Protein AF-A0A9Y3SB44-F1 (afdb_monomer_lite)

pLDDT: mean 78.71, std 12.96, range [27.75, 94.06]

Foldseek 3Di:
DDDDDDDDDDDDDDAAEDEAAAFAFKDKQWFADPDQADPQKWKFKAWPVRFTQWIDGPLDTDLVSHDPVNRPQWDDDSCCNVRRTPMIMGGRDDQVQQTKMKMFIADPVRHTPDIGIYGYHHDYQDDDDDQPDFKDKRWDAHPDQADLAKWKFKAFPVRFTQWIDGNLDTDLVSHDPVNRPQKDADSCCNVRRTRMIMGGNDDPVNNGDMDMDIDDDPLNVDPPVPRPPQPDPVSVVVCCCVVVNPVVVCQLVVLVVVLVVLLVCLLVVQLVVQLVVLVVVVPDDPDLVSLLVSLLRSLLSSLVRNQLSVQLSVCRVPWDQDPNHTPDDDSVRVSVVCCVPVNPCVSCVCSVVSSVVRSVVSSVVRSVVVVVVVCCCVPPVVD

Secondary structure (DSSP, 8-state):
--------------PPEEEEETT-SEEEE--B--S---TT-EEEEEETT--EEEEEETTEE-GGGS-TTTTTTEE--TTHHHH-B-PEEEES--GGG-EEEEEEEE-TTS-EEEEEEEEEEEE-------TT-SEEEE--B-SS---TT-EEEEEETT--EEEEEETTEE-GGGS-TTTTTTEEE-TTHHHH-B--EEEES--GGG-S-EEEEEE--GGGGS-GGG----SSHHHHHHHHHHHT-GGGGGTTHHHHHHHHHHHHHHHHHHHHHHHHHHHHTSS--SSHHHHHHHHHHHHHHHHHHHHHHHHHHHHHHT--EETTEES-SSHHHHHHHHHHHH-GGGGGTTHHHHHHHHHHHHHHHHHHHHHHHHHHIIIII--

Radius of gyration: 31.05 Å; chains: 1; bounding box: 92×86×63 Å

Structure (mmCIF, N/CA/C/O backbone):
data_AF-A0A9Y3SB44-F1
#
_entry.id   AF-A0A9Y3SB44-F1
#
loop_
_atom_site.group_PDB
_atom_site.id
_atom_site.type_symbol
_atom_site.label_atom_id
_atom_site.label_alt_id
_atom_site.label_comp_id
_atom_site.label_asym_id
_atom_site.label_entity_id
_atom_site.label_seq_id
_atom_site.pdbx_PDB_ins_code
_atom_site.Cartn_x
_atom_site.Cartn_y
_atom_site.Cartn_z
_atom_site.occupancy
_atom_site.B_iso_or_equiv
_atom_site.auth_seq_id
_atom_site.auth_comp_id
_atom_site.auth_asym_id
_atom_site.auth_atom_id
_atom_site.pdbx_PDB_model_num
ATOM 1 N N . MET A 1 1 ? -63.280 -52.202 11.207 1.00 40.06 1 MET A N 1
ATOM 2 C CA . MET A 1 1 ? -62.111 -51.706 10.446 1.00 40.06 1 MET A CA 1
ATOM 3 C C . MET A 1 1 ? -61.722 -50.352 11.011 1.00 40.06 1 MET A C 1
ATOM 5 O O . MET A 1 1 ? -62.507 -49.422 10.903 1.00 40.06 1 MET A O 1
ATOM 9 N N . SER A 1 2 ? -60.584 -50.275 11.702 1.00 35.00 2 SER A N 1
ATOM 10 C CA . SER A 1 2 ? -60.031 -49.011 12.209 1.00 35.00 2 SER A CA 1
ATOM 11 C C . SER A 1 2 ? -59.337 -48.266 11.060 1.00 35.00 2 SER A C 1
ATOM 13 O O . SER A 1 2 ? -58.651 -48.928 10.277 1.00 35.00 2 SER A O 1
ATOM 15 N N . PRO A 1 3 ? -59.502 -46.939 10.915 1.00 44.28 3 PRO A N 1
ATOM 16 C CA . PRO A 1 3 ? -58.820 -46.175 9.882 1.00 44.28 3 PRO A CA 1
ATOM 17 C C . PRO A 1 3 ? -57.335 -46.023 10.233 1.00 44.28 3 PRO A C 1
ATOM 19 O O . PRO A 1 3 ? -56.967 -45.452 11.261 1.00 44.28 3 PRO A O 1
ATOM 22 N N . SER A 1 4 ? -56.474 -46.536 9.360 1.00 40.09 4 SER A N 1
ATOM 23 C CA . SER A 1 4 ? -55.023 -46.377 9.422 1.00 40.09 4 SER A CA 1
ATOM 24 C C . SER A 1 4 ? -54.667 -44.891 9.292 1.00 40.09 4 SER A C 1
ATOM 26 O O . SER A 1 4 ? -54.810 -44.306 8.220 1.00 40.09 4 SER A O 1
ATOM 28 N N . LYS A 1 5 ? -54.208 -44.253 10.375 1.00 42.69 5 LYS A N 1
ATOM 29 C CA . LYS A 1 5 ? -53.617 -42.908 10.311 1.00 42.69 5 LYS A CA 1
ATOM 30 C C . LYS A 1 5 ? -52.230 -43.007 9.672 1.00 42.69 5 LYS A C 1
ATOM 32 O O . LYS A 1 5 ? -51.322 -43.578 10.270 1.00 42.69 5 LYS A O 1
ATOM 37 N N . LEU A 1 6 ? -52.063 -42.446 8.474 1.00 38.16 6 LEU A N 1
ATOM 38 C CA . LEU A 1 6 ? -50.744 -42.189 7.894 1.00 38.16 6 LEU A CA 1
ATOM 39 C C . LEU A 1 6 ? -50.086 -41.030 8.655 1.00 38.16 6 LEU A C 1
ATOM 41 O O . LEU A 1 6 ? -50.578 -39.904 8.630 1.00 38.16 6 LEU A O 1
ATOM 45 N N . MET A 1 7 ? -48.973 -41.310 9.329 1.00 38.97 7 MET A N 1
ATOM 46 C CA . MET A 1 7 ? -48.104 -40.307 9.941 1.00 38.97 7 MET A CA 1
ATOM 47 C C . MET A 1 7 ? -46.987 -39.976 8.945 1.00 38.97 7 MET A C 1
ATOM 49 O O . MET A 1 7 ? -46.065 -40.764 8.748 1.00 38.97 7 MET A O 1
ATOM 53 N N . LEU A 1 8 ? -47.097 -38.828 8.275 1.00 33.09 8 LEU A N 1
ATOM 54 C CA . LEU A 1 8 ? -46.033 -38.274 7.436 1.00 33.09 8 LEU A CA 1
ATOM 55 C C . LEU A 1 8 ? -44.997 -37.595 8.342 1.00 33.09 8 LEU A C 1
ATOM 57 O O . LEU A 1 8 ? -45.195 -36.470 8.794 1.00 33.09 8 LEU A O 1
ATOM 61 N N . CYS A 1 9 ? -43.900 -38.294 8.626 1.00 27.75 9 CYS A N 1
ATOM 62 C CA . CYS A 1 9 ? -42.732 -37.712 9.284 1.00 27.75 9 CYS A CA 1
ATOM 63 C C . CYS A 1 9 ? -41.867 -36.985 8.250 1.00 27.75 9 CYS A C 1
ATOM 65 O O . CYS A 1 9 ? -41.173 -37.624 7.461 1.00 27.75 9 CYS A O 1
ATOM 67 N N . PHE A 1 10 ? -41.875 -35.653 8.269 1.00 29.92 10 PHE A N 1
ATOM 68 C CA . PHE A 1 10 ? -40.899 -34.848 7.537 1.00 29.92 10 PHE A CA 1
ATOM 69 C C . PHE A 1 10 ? -39.657 -34.652 8.411 1.00 29.92 10 PHE A C 1
ATOM 71 O O . PHE A 1 10 ? -39.732 -34.044 9.477 1.00 29.92 10 PHE A O 1
ATOM 78 N N . VAL A 1 11 ? -38.504 -35.153 7.965 1.00 34.31 11 VAL A N 1
ATOM 79 C CA . VAL A 1 11 ? -37.210 -34.795 8.559 1.00 34.31 11 VAL A CA 1
ATOM 80 C C . VAL A 1 11 ? -36.756 -33.493 7.902 1.00 34.31 11 VAL A C 1
ATOM 82 O O . VAL A 1 11 ? -36.312 -33.495 6.757 1.00 34.31 11 VAL A O 1
ATOM 85 N N . VAL A 1 12 ? -36.889 -32.371 8.609 1.00 36.97 12 VAL A N 1
ATOM 86 C CA . VAL A 1 12 ? -36.319 -31.088 8.174 1.00 36.97 12 VAL A CA 1
ATOM 87 C C . VAL A 1 12 ? -34.898 -31.002 8.723 1.00 36.97 12 VAL A C 1
ATOM 89 O O . VAL A 1 12 ? -34.696 -30.837 9.925 1.00 36.97 12 VAL A O 1
ATOM 92 N N . LEU A 1 13 ? -33.898 -31.142 7.852 1.00 44.84 13 LEU A N 1
ATOM 93 C CA . LEU A 1 13 ? -32.505 -30.875 8.211 1.00 44.84 13 LEU A CA 1
ATOM 94 C C . LEU A 1 13 ? -32.340 -29.362 8.407 1.00 44.84 13 LEU A C 1
ATOM 96 O O . LEU A 1 13 ? -32.395 -28.601 7.443 1.00 44.84 13 LEU A O 1
ATOM 100 N N . SER A 1 14 ? -32.163 -28.925 9.655 1.00 54.44 14 SER A N 1
ATOM 101 C CA . SER A 1 14 ? -31.870 -27.524 9.966 1.00 54.44 14 SER A CA 1
ATOM 102 C C . SER A 1 14 ? -30.461 -27.179 9.478 1.00 54.44 14 SER A C 1
ATOM 104 O O . SER A 1 14 ? -29.473 -27.750 9.947 1.00 54.44 14 SER A O 1
ATOM 106 N N . VAL A 1 15 ? -30.365 -26.282 8.495 1.00 73.19 15 VAL A N 1
ATOM 107 C CA . VAL A 1 15 ? -29.082 -25.766 8.005 1.00 73.19 15 VAL A CA 1
ATOM 108 C C . VAL A 1 15 ? -28.595 -24.705 8.997 1.00 73.19 15 VAL A C 1
ATOM 110 O O . VAL A 1 15 ? -29.340 -23.768 9.276 1.00 73.19 15 VAL A O 1
ATOM 113 N N . PRO A 1 16 ? -27.368 -24.811 9.539 1.00 79.94 16 PRO A N 1
ATOM 114 C CA . PRO A 1 16 ? -26.831 -23.794 10.433 1.00 79.94 16 PRO A CA 1
ATOM 115 C C . PRO A 1 16 ? -26.748 -22.443 9.717 1.00 79.94 16 PRO A C 1
ATOM 117 O O . PRO A 1 16 ? -26.180 -22.338 8.626 1.00 79.94 16 PRO A O 1
ATOM 120 N N . GLN A 1 17 ? -27.310 -21.420 10.355 1.00 82.31 17 GLN A N 1
ATOM 121 C CA . GLN A 1 17 ? -27.305 -20.046 9.876 1.00 82.31 17 GLN A CA 1
ATOM 122 C C . GLN A 1 17 ? -26.276 -19.231 10.664 1.00 82.31 17 GLN A C 1
ATOM 124 O O . GLN A 1 17 ? -26.259 -19.260 11.894 1.00 82.31 17 GLN A O 1
ATOM 129 N N . VAL A 1 18 ? -25.422 -18.509 9.945 1.00 83.62 18 VAL A N 1
ATOM 130 C CA . VAL A 1 18 ? -24.467 -17.542 10.483 1.00 83.62 18 VAL A CA 1
ATOM 131 C C . VAL A 1 18 ? -24.948 -16.164 10.065 1.00 83.62 18 VAL A C 1
ATOM 133 O O . VAL A 1 18 ? -25.063 -15.877 8.873 1.00 83.62 18 VAL A O 1
ATOM 136 N N . GLU A 1 19 ? -25.264 -15.330 11.045 1.00 81.69 19 GLU A N 1
ATOM 137 C CA . GLU A 1 19 ? -25.656 -13.946 10.813 1.00 81.69 19 GLU A CA 1
ATOM 138 C C . GLU A 1 19 ? -24.510 -13.024 11.196 1.00 81.69 19 GLU A C 1
ATOM 140 O O . GLU A 1 19 ? -23.886 -13.202 12.243 1.00 81.69 19 GLU A O 1
ATOM 145 N N . VAL A 1 20 ? -24.223 -12.061 10.328 1.00 78.75 20 VAL A N 1
ATOM 146 C CA . VAL A 1 20 ? -23.126 -11.120 10.527 1.00 78.75 20 VAL A CA 1
ATOM 147 C C . VAL A 1 20 ? -23.507 -9.753 9.991 1.00 78.75 20 VAL A C 1
ATOM 149 O O . VAL A 1 20 ? -24.194 -9.670 8.977 1.00 78.75 20 VAL A O 1
ATOM 152 N N . ASP A 1 21 ? -23.086 -8.686 10.656 1.00 69.38 21 ASP A N 1
ATOM 153 C CA . ASP A 1 21 ? -23.332 -7.331 10.169 1.00 69.38 21 ASP A CA 1
ATOM 154 C C . ASP A 1 21 ? -22.411 -7.006 8.980 1.00 69.38 21 ASP A C 1
ATOM 156 O O . ASP A 1 21 ? -21.293 -7.523 8.860 1.00 69.38 21 ASP A O 1
ATOM 160 N N . SER A 1 22 ? -22.895 -6.173 8.060 1.00 63.91 22 SER A N 1
ATOM 161 C CA . SER A 1 22 ? -22.100 -5.702 6.923 1.00 63.91 22 SER A CA 1
ATOM 162 C C . SER A 1 22 ? -20.888 -4.892 7.404 1.00 63.91 22 SER A C 1
ATOM 164 O O . SER A 1 22 ? -21.024 -4.010 8.249 1.00 63.91 22 SER A O 1
ATOM 166 N N . GLY A 1 23 ? -19.701 -5.169 6.854 1.00 60.03 23 GLY A N 1
ATOM 167 C CA . GLY A 1 23 ? -18.474 -4.427 7.175 1.00 60.03 23 GLY A CA 1
ATOM 168 C C . GLY A 1 23 ? -17.572 -5.042 8.251 1.00 60.03 23 GLY A C 1
ATOM 169 O O . GLY A 1 23 ? -16.553 -4.438 8.586 1.00 60.03 23 GLY A O 1
ATOM 170 N N . VAL A 1 24 ? -17.874 -6.242 8.764 1.00 63.31 24 VAL A N 1
ATOM 171 C CA . VAL A 1 24 ? -16.920 -6.976 9.618 1.00 63.31 24 VAL A CA 1
ATOM 172 C C . VAL A 1 24 ? -15.656 -7.375 8.845 1.00 63.31 24 VAL A C 1
ATOM 174 O O . VAL A 1 24 ? -15.684 -7.581 7.631 1.00 63.31 24 VAL A O 1
ATOM 177 N N . GLU A 1 25 ? -14.529 -7.544 9.540 1.00 63.19 25 GLU A N 1
ATOM 178 C CA . GLU A 1 25 ? -13.273 -7.940 8.887 1.00 63.19 25 GLU A CA 1
ATOM 179 C C . GLU A 1 25 ? -13.330 -9.372 8.341 1.00 63.19 25 GLU A C 1
ATOM 181 O O . GLU A 1 25 ? -12.830 -9.655 7.251 1.00 63.19 25 GLU A O 1
ATOM 186 N N . SER A 1 26 ? -13.948 -10.295 9.080 1.00 79.44 26 SER A N 1
ATOM 187 C CA . SER A 1 26 ? -14.154 -11.664 8.619 1.00 79.44 26 SER A CA 1
ATOM 188 C C . SER A 1 26 ? -15.308 -12.358 9.334 1.00 79.44 26 SER A C 1
ATOM 190 O O . SER A 1 26 ? -15.704 -11.979 10.433 1.00 79.44 26 SER A O 1
ATOM 192 N N . VAL A 1 27 ? -15.841 -13.396 8.696 1.00 84.69 27 VAL A N 1
ATOM 193 C CA . VAL A 1 27 ? -16.856 -14.294 9.239 1.00 84.69 27 VAL A CA 1
ATOM 194 C C . VAL A 1 27 ? -16.393 -15.735 9.064 1.00 84.69 27 VAL A C 1
ATOM 196 O O . VAL A 1 27 ? -15.835 -16.095 8.026 1.00 84.69 27 VAL A O 1
ATOM 199 N N . GLN A 1 28 ? -16.615 -16.569 10.077 1.00 88.00 28 GLN A N 1
ATOM 200 C CA . GLN A 1 28 ? -16.335 -17.999 9.994 1.00 88.00 28 GLN A CA 1
ATOM 201 C C . GLN A 1 28 ? -17.612 -18.783 9.705 1.00 88.00 28 GLN A C 1
ATOM 203 O O . GLN A 1 28 ? -18.612 -18.650 10.407 1.00 88.00 28 GLN A O 1
ATOM 208 N N . LEU A 1 29 ? -17.557 -19.635 8.685 1.00 89.94 29 LEU A N 1
ATOM 209 C CA . LEU A 1 29 ? -18.577 -20.626 8.370 1.00 89.94 29 LEU A CA 1
ATOM 210 C C . LEU A 1 29 ? -18.182 -21.944 9.046 1.00 89.94 29 LEU A C 1
ATOM 212 O O . LEU A 1 29 ? -17.254 -22.610 8.577 1.00 89.94 29 LEU A O 1
ATOM 216 N N . PRO A 1 30 ? -18.835 -22.321 10.160 1.00 88.25 30 PRO A N 1
ATOM 217 C CA . PRO A 1 30 ? -18.352 -23.394 11.012 1.00 88.25 30 PRO A CA 1
ATOM 218 C C . PRO A 1 30 ? -18.587 -24.766 10.384 1.00 88.25 30 PRO A C 1
ATOM 220 O O . PRO A 1 30 ? -19.714 -25.137 10.038 1.00 88.25 30 PRO A O 1
ATOM 223 N N . PHE A 1 31 ? -17.530 -25.571 10.333 1.00 87.56 31 PHE A N 1
ATOM 224 C CA . PHE A 1 31 ? -17.626 -26.985 10.009 1.00 87.56 31 PHE A CA 1
ATOM 225 C C . PHE A 1 31 ? -16.532 -27.774 10.724 1.00 87.56 31 PHE A C 1
ATOM 227 O O . PHE A 1 31 ? -15.413 -27.884 10.251 1.00 87.56 31 PHE A O 1
ATOM 234 N N . LYS A 1 32 ? -16.899 -28.407 11.839 1.00 85.50 32 LYS A N 1
ATOM 235 C CA . LYS A 1 32 ? -16.047 -29.373 12.539 1.00 85.50 32 LYS A CA 1
ATOM 236 C C . LYS A 1 32 ? -16.551 -30.793 12.319 1.00 85.50 32 LYS A C 1
ATOM 238 O O . LYS A 1 32 ? -17.767 -31.014 12.318 1.00 85.50 32 LYS A O 1
ATOM 243 N N . THR A 1 33 ? -15.630 -31.731 12.138 1.00 82.94 33 THR A N 1
ATOM 244 C CA . THR A 1 33 ? -15.900 -33.167 12.044 1.00 82.94 33 THR A CA 1
ATOM 245 C C . THR A 1 33 ? -15.016 -33.935 13.020 1.00 82.94 33 THR A C 1
ATOM 247 O O . THR A 1 33 ? -13.880 -33.554 13.276 1.00 82.94 33 THR A O 1
ATOM 250 N N . THR A 1 34 ? -15.550 -35.019 13.577 1.00 78.75 34 THR A N 1
ATOM 251 C CA . THR A 1 34 ? -14.800 -35.985 14.396 1.00 78.75 34 THR A CA 1
ATOM 252 C C . THR A 1 34 ? -14.300 -37.172 13.572 1.00 78.75 34 THR A C 1
ATOM 254 O O . THR A 1 34 ? -13.636 -38.059 14.104 1.00 78.75 34 THR A O 1
ATOM 257 N N . LEU A 1 35 ? -14.636 -37.213 12.279 1.00 78.31 35 LEU A N 1
ATOM 258 C CA . LEU A 1 35 ? -14.190 -38.250 11.361 1.00 78.31 35 LEU A CA 1
ATOM 259 C C . LEU A 1 35 ? -12.704 -38.050 11.046 1.00 78.31 35 LEU A C 1
ATOM 261 O O . LEU A 1 35 ? -12.303 -36.953 10.662 1.00 78.31 35 LEU A O 1
ATOM 265 N N . HIS A 1 36 ? -11.910 -39.115 11.151 1.00 77.06 36 HIS A N 1
ATOM 266 C CA . HIS A 1 36 ? -10.526 -39.096 10.690 1.00 77.06 36 HIS A CA 1
ATOM 267 C C . HIS A 1 36 ? -10.509 -38.998 9.160 1.00 77.06 36 HIS A C 1
ATOM 269 O O . HIS A 1 36 ? -10.930 -39.928 8.468 1.00 77.06 36 HIS A O 1
ATOM 275 N N . LEU A 1 37 ? -10.060 -37.861 8.632 1.00 82.44 37 LEU A N 1
ATOM 276 C CA . LEU A 1 37 ? -9.993 -37.626 7.194 1.00 82.44 37 LEU A CA 1
ATOM 277 C C . LEU A 1 37 ? -8.675 -38.172 6.623 1.00 82.44 37 LEU A C 1
ATOM 279 O O . LEU A 1 37 ? -7.642 -38.068 7.283 1.00 82.44 37 LEU A O 1
ATOM 283 N N . PRO A 1 38 ? -8.688 -38.762 5.415 1.00 82.19 38 PRO A N 1
ATOM 284 C CA . PRO A 1 38 ? -7.461 -39.116 4.705 1.00 82.19 38 PRO A CA 1
ATOM 285 C C . PRO A 1 38 ? -6.584 -37.881 4.444 1.00 82.19 38 PRO A C 1
ATOM 287 O O . PRO A 1 38 ? -7.113 -36.805 4.168 1.00 82.19 38 PRO A O 1
ATOM 290 N N . GLU A 1 39 ? -5.256 -38.033 4.482 1.00 80.50 39 GLU A N 1
ATOM 291 C CA . GLU A 1 39 ? -4.310 -36.932 4.204 1.00 80.50 39 GLU A CA 1
ATOM 292 C C . GLU A 1 39 ? -4.394 -36.415 2.757 1.00 80.50 39 GLU A C 1
ATOM 294 O O . GLU A 1 39 ? -4.013 -35.283 2.470 1.00 80.50 39 GLU A O 1
ATOM 299 N N . ASP A 1 40 ? -4.921 -37.229 1.845 1.00 83.12 40 ASP A N 1
ATOM 300 C CA . ASP A 1 40 ? -5.114 -36.929 0.429 1.00 83.12 40 ASP A CA 1
ATOM 301 C C . ASP A 1 40 ? -6.551 -36.495 0.085 1.00 83.12 40 ASP A C 1
ATOM 303 O O . ASP A 1 40 ? -6.901 -36.373 -1.092 1.00 83.12 40 ASP A O 1
ATOM 307 N N . ALA A 1 41 ? -7.398 -36.248 1.090 1.00 86.69 41 ALA A N 1
ATOM 308 C CA . ALA A 1 41 ? -8.772 -35.817 0.870 1.00 86.69 41 ALA A CA 1
ATOM 309 C C . ALA A 1 41 ? -8.841 -34.421 0.229 1.00 86.69 41 ALA A C 1
ATOM 311 O O . ALA A 1 41 ? -8.165 -33.478 0.648 1.00 86.69 41 ALA A O 1
ATOM 312 N N . LYS A 1 42 ? -9.722 -34.270 -0.766 1.00 90.25 42 LYS A N 1
ATOM 313 C CA . LYS A 1 42 ? -10.003 -32.977 -1.402 1.00 90.25 42 LYS A CA 1
ATOM 314 C C . LYS A 1 42 ? -11.133 -32.275 -0.657 1.00 90.25 42 LYS A C 1
ATOM 316 O O . LYS A 1 42 ? -12.198 -32.862 -0.473 1.00 90.25 42 LYS A O 1
ATOM 321 N N . VAL A 1 43 ? -10.942 -31.015 -0.280 1.00 91.31 43 VAL A N 1
ATOM 322 C CA . VAL A 1 43 ? -11.975 -30.194 0.371 1.00 91.31 43 VAL A CA 1
ATOM 323 C C . VAL A 1 43 ? -12.357 -29.043 -0.548 1.00 91.31 43 VAL A C 1
ATOM 325 O O . VAL A 1 43 ? -11.499 -28.292 -1.007 1.00 91.31 43 VAL A O 1
ATOM 328 N N . GLU A 1 44 ? -13.653 -28.890 -0.805 1.00 93.25 44 GLU A N 1
ATOM 329 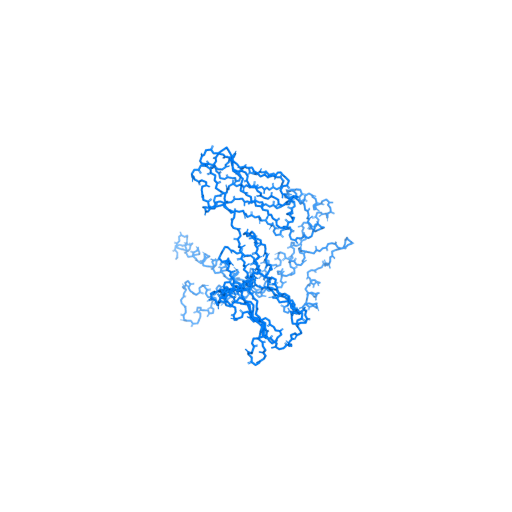C CA . GLU A 1 44 ? -14.195 -27.829 -1.653 1.00 93.25 44 GLU A CA 1
ATOM 330 C C . GLU A 1 44 ? -15.316 -27.075 -0.941 1.00 93.25 44 GLU A C 1
ATOM 332 O O . GLU A 1 44 ? -16.249 -27.683 -0.413 1.00 93.25 44 GLU A O 1
ATOM 337 N N . TRP A 1 45 ? -15.286 -25.747 -1.023 1.00 94.06 45 TRP A N 1
ATOM 338 C CA . TRP A 1 45 ? -16.419 -24.888 -0.691 1.00 94.06 45 TRP A CA 1
ATOM 339 C C . TRP A 1 45 ? -17.018 -24.287 -1.960 1.00 94.06 45 TRP A C 1
ATOM 341 O O . TRP A 1 45 ? -16.318 -23.653 -2.753 1.00 94.06 45 TRP A O 1
ATOM 351 N N . LYS A 1 46 ? -18.331 -24.456 -2.127 1.00 92.19 46 LYS A N 1
ATOM 352 C CA . LYS A 1 46 ? -19.120 -23.913 -3.241 1.00 92.19 46 LYS A CA 1
ATOM 353 C C . LYS A 1 46 ? -20.279 -23.077 -2.723 1.00 92.19 46 LYS A C 1
ATOM 355 O O . LYS A 1 46 ? -20.895 -23.431 -1.718 1.00 92.19 46 LYS A O 1
ATOM 360 N N . ASP A 1 47 ? -20.609 -21.992 -3.413 1.00 90.00 47 ASP A N 1
ATOM 361 C CA . ASP A 1 47 ? -21.850 -21.264 -3.137 1.00 90.00 47 ASP A CA 1
ATOM 362 C C . ASP A 1 47 ? -23.061 -21.955 -3.799 1.00 90.00 47 ASP A C 1
ATOM 364 O O . ASP A 1 47 ? -22.922 -22.891 -4.589 1.00 90.00 47 ASP A O 1
ATOM 368 N N . LYS A 1 48 ? -24.275 -21.473 -3.509 1.00 84.44 48 LYS A N 1
ATOM 369 C CA . LYS A 1 48 ? -25.518 -21.944 -4.153 1.00 84.44 48 LYS A CA 1
ATOM 370 C C . LYS A 1 48 ? -25.483 -21.847 -5.689 1.00 84.44 48 LYS A C 1
ATOM 372 O O . LYS A 1 48 ? -26.149 -22.628 -6.359 1.00 84.44 48 LYS A O 1
ATOM 377 N N . GLY A 1 49 ? -24.718 -20.906 -6.245 1.00 83.50 49 GLY A N 1
ATOM 378 C CA . GLY A 1 49 ? -24.505 -20.739 -7.685 1.00 83.50 49 GLY A CA 1
ATOM 379 C C . GLY A 1 49 ? -23.431 -21.661 -8.269 1.00 83.50 49 GLY A C 1
ATOM 380 O O . GLY A 1 49 ? -23.066 -21.485 -9.426 1.00 83.50 49 GLY A O 1
ATOM 381 N N . SER A 1 50 ? -22.921 -22.626 -7.495 1.00 82.88 50 SER A N 1
ATOM 382 C CA . SER A 1 50 ? -21.812 -23.518 -7.863 1.00 82.88 50 SER A CA 1
ATOM 383 C C . SER A 1 50 ? -20.485 -22.806 -8.152 1.00 82.88 50 SER A C 1
ATOM 385 O O . SER A 1 50 ? -19.595 -23.391 -8.767 1.00 82.88 50 SER A O 1
ATOM 387 N N . ARG A 1 51 ? -20.311 -21.562 -7.692 1.00 87.12 51 ARG A N 1
ATOM 388 C CA . ARG A 1 51 ? -19.031 -20.852 -7.776 1.00 87.12 51 ARG A CA 1
ATOM 389 C C . ARG A 1 51 ? -18.062 -21.455 -6.769 1.00 87.12 51 ARG A C 1
ATOM 391 O O . ARG A 1 51 ? -18.420 -21.660 -5.608 1.00 87.12 51 ARG A O 1
ATOM 398 N N . MET A 1 52 ? -16.838 -21.711 -7.221 1.00 89.06 52 MET A N 1
ATOM 399 C CA . MET A 1 52 ? -15.749 -22.196 -6.377 1.00 89.06 52 MET A CA 1
ATOM 400 C C . MET A 1 52 ? -15.293 -21.084 -5.441 1.00 89.06 52 MET A C 1
ATOM 402 O O . MET A 1 52 ? -14.837 -20.036 -5.897 1.00 89.06 52 MET A O 1
ATOM 406 N N . ILE A 1 53 ? -15.430 -21.303 -4.140 1.00 90.75 53 ILE A N 1
ATOM 407 C CA . ILE A 1 53 ? -15.011 -20.337 -3.122 1.00 90.75 53 ILE A CA 1
ATOM 408 C C . ILE A 1 53 ? -13.623 -20.701 -2.623 1.00 90.75 53 ILE A C 1
ATOM 410 O O . ILE A 1 53 ? -12.750 -19.848 -2.562 1.00 90.75 53 ILE A O 1
ATOM 414 N N . TYR A 1 54 ? -13.424 -21.972 -2.278 1.00 91.06 54 TYR A N 1
ATOM 415 C CA . TYR A 1 54 ? -12.168 -22.464 -1.736 1.00 91.06 54 TYR A CA 1
ATOM 416 C C . TYR A 1 54 ? -11.935 -23.911 -2.157 1.00 91.06 54 TYR A C 1
ATOM 418 O O . TYR A 1 54 ? -12.881 -24.703 -2.201 1.00 91.06 54 TYR A O 1
ATOM 426 N N . VAL A 1 55 ? -10.677 -24.244 -2.445 1.00 90.75 55 VAL A N 1
ATOM 427 C CA . VAL A 1 55 ? -10.233 -25.591 -2.800 1.00 90.75 55 VAL A CA 1
ATOM 428 C C . VAL A 1 55 ? -8.936 -25.891 -2.064 1.00 90.75 55 VAL A C 1
ATOM 430 O O . VAL A 1 55 ? -7.977 -25.120 -2.143 1.00 90.75 55 VAL A O 1
ATOM 433 N N . HIS A 1 56 ? -8.917 -27.032 -1.383 1.00 86.94 56 HIS A N 1
ATOM 434 C CA . HIS A 1 56 ? -7.722 -27.622 -0.801 1.00 86.94 56 HIS A CA 1
ATOM 435 C C . HIS A 1 56 ? -7.532 -29.025 -1.364 1.00 86.94 56 HIS A C 1
ATOM 437 O O . HIS A 1 56 ? -8.434 -29.867 -1.286 1.00 86.94 56 HIS A O 1
ATOM 443 N N . GLN A 1 57 ? -6.362 -29.265 -1.947 1.00 84.75 57 GLN A N 1
ATOM 444 C CA . GLN A 1 57 ? -6.002 -30.538 -2.557 1.00 84.75 57 GLN A CA 1
ATOM 445 C C . GLN A 1 57 ? -4.492 -30.750 -2.442 1.00 84.75 57 GLN A C 1
ATOM 447 O O . GLN A 1 57 ? -3.720 -29.804 -2.573 1.00 84.75 57 GLN A O 1
ATOM 452 N N . ASN A 1 58 ? -4.066 -32.000 -2.238 1.00 77.50 58 ASN A N 1
ATOM 453 C CA . ASN A 1 58 ? -2.651 -32.380 -2.140 1.00 77.50 58 ASN A CA 1
ATOM 454 C C . ASN A 1 58 ? -1.880 -31.620 -1.039 1.00 77.50 58 ASN A C 1
ATOM 456 O O . ASN A 1 58 ? -0.708 -31.294 -1.211 1.00 77.50 58 ASN A O 1
ATOM 460 N N . GLY A 1 59 ? -2.542 -31.317 0.083 1.00 71.56 59 GLY A N 1
ATOM 461 C CA . GLY A 1 59 ? -1.929 -30.630 1.223 1.00 71.56 59 GLY A CA 1
ATOM 462 C C . GLY A 1 59 ? -1.691 -29.130 1.024 1.00 71.56 59 GLY A C 1
ATOM 463 O O . GLY A 1 59 ? -1.043 -28.512 1.865 1.00 71.56 59 GLY A O 1
ATOM 464 N N . SER A 1 60 ? -2.201 -28.525 -0.054 1.00 78.88 60 SER A N 1
ATOM 465 C CA . SER A 1 60 ? -2.082 -27.087 -0.297 1.00 78.88 60 SER A CA 1
ATOM 466 C C . SER A 1 60 ? -3.377 -26.455 -0.804 1.00 78.88 60 SER A C 1
ATOM 468 O O . SER A 1 60 ? -4.267 -27.106 -1.360 1.00 78.88 60 SER A O 1
ATOM 470 N N . GLU A 1 61 ? -3.494 -25.147 -0.572 1.00 82.88 61 GLU A N 1
ATOM 471 C CA . GLU A 1 61 ? -4.565 -24.336 -1.145 1.00 82.88 61 GLU A CA 1
ATOM 472 C C . GLU A 1 61 ? -4.338 -24.170 -2.652 1.00 82.88 61 GLU A C 1
ATOM 474 O O . GLU A 1 61 ? -3.198 -24.022 -3.095 1.00 82.88 61 GLU A O 1
ATOM 479 N N . GLN A 1 62 ? -5.420 -24.159 -3.434 1.00 83.50 62 GLN A N 1
ATOM 480 C CA . GLN A 1 62 ? -5.381 -23.965 -4.888 1.00 83.50 62 GLN A CA 1
ATOM 481 C C . GLN A 1 62 ? -6.113 -22.663 -5.270 1.00 83.50 62 GLN A C 1
ATOM 483 O O . GLN A 1 62 ? -7.296 -22.697 -5.621 1.00 83.50 62 GLN A O 1
ATOM 488 N N . PRO A 1 63 ? -5.454 -21.488 -5.202 1.00 80.00 63 PRO A N 1
ATOM 489 C CA . PRO A 1 63 ? -6.091 -20.199 -5.487 1.00 80.00 63 PRO A CA 1
ATOM 490 C C . PRO A 1 63 ? -6.517 -20.032 -6.951 1.00 80.00 63 PRO A C 1
ATOM 492 O O . PRO A 1 63 ? -7.371 -19.202 -7.251 1.00 80.00 63 PRO A O 1
ATOM 495 N N . GLU A 1 64 ? -5.912 -20.785 -7.872 1.00 80.94 64 GLU A N 1
ATOM 496 C CA . GLU A 1 64 ? -6.197 -20.708 -9.312 1.00 80.94 64 GLU A CA 1
ATOM 497 C C . GLU A 1 64 ? -7.582 -21.259 -9.675 1.00 80.94 64 GLU A C 1
ATOM 499 O O . GLU A 1 64 ? -8.201 -20.782 -10.623 1.00 80.94 64 GLU A O 1
ATOM 504 N N . GLU A 1 65 ? -8.097 -22.211 -8.892 1.00 84.06 65 GLU A N 1
ATOM 505 C CA . GLU A 1 65 ? -9.432 -22.793 -9.081 1.00 84.06 65 GLU A CA 1
ATOM 506 C C . GLU A 1 65 ? -10.547 -21.946 -8.446 1.00 84.06 65 GLU A C 1
ATOM 508 O O . GLU A 1 65 ? -11.734 -22.211 -8.655 1.00 84.06 65 GLU A O 1
ATOM 513 N N . GLN A 1 66 ? -10.195 -20.929 -7.652 1.00 88.56 66 GLN A N 1
ATOM 514 C CA . GLN A 1 66 ? -11.171 -20.074 -6.984 1.00 88.56 66 GLN A CA 1
ATOM 515 C C . GLN A 1 66 ? -11.788 -19.064 -7.954 1.00 88.56 66 GLN A C 1
ATOM 517 O O . GLN A 1 66 ? -11.127 -18.471 -8.808 1.00 88.56 66 GLN A O 1
ATOM 522 N N . HIS A 1 67 ? -13.079 -18.800 -7.775 1.00 87.12 67 HIS A N 1
ATOM 523 C CA . HIS A 1 67 ? -13.762 -17.739 -8.499 1.00 87.12 67 HIS A CA 1
ATOM 524 C C . HIS A 1 67 ? -13.162 -16.371 -8.133 1.00 87.12 67 HIS A C 1
ATOM 526 O O . HIS A 1 67 ? -12.913 -16.083 -6.962 1.00 87.12 67 HIS A O 1
ATOM 532 N N . GLN A 1 68 ? -13.013 -15.483 -9.120 1.00 83.31 68 GLN A N 1
ATOM 533 C CA . GLN A 1 68 ? -12.359 -14.174 -8.971 1.00 83.31 68 GLN A CA 1
ATOM 534 C C . GLN A 1 68 ? -12.889 -13.340 -7.787 1.00 83.31 68 GLN A C 1
ATOM 536 O O . GLN A 1 68 ? -12.118 -12.669 -7.115 1.00 83.31 68 GLN A O 1
ATOM 541 N N . ALA A 1 69 ? -14.192 -13.416 -7.501 1.00 81.06 69 ALA A N 1
ATOM 542 C CA . ALA A 1 69 ? -14.831 -12.698 -6.389 1.00 81.06 69 ALA A CA 1
ATOM 543 C C . ALA A 1 69 ? -14.402 -13.151 -4.973 1.00 81.06 69 ALA A C 1
ATOM 545 O O . ALA A 1 69 ? -14.658 -12.428 -4.009 1.00 81.06 69 ALA A O 1
ATOM 546 N N . TYR A 1 70 ? -13.797 -14.336 -4.835 1.00 82.56 70 TYR A N 1
ATOM 547 C CA . TYR A 1 70 ? -13.390 -14.929 -3.550 1.00 82.56 70 TYR A CA 1
ATOM 548 C C . TYR A 1 70 ? -11.872 -15.052 -3.387 1.00 82.56 70 TYR A C 1
ATOM 550 O O . TYR A 1 70 ? -11.402 -15.309 -2.277 1.00 82.56 70 TYR A O 1
ATOM 558 N N . ARG A 1 71 ? -11.112 -14.809 -4.460 1.00 80.94 71 ARG A N 1
ATOM 559 C CA . ARG A 1 71 ? -9.649 -14.843 -4.445 1.00 80.94 71 ARG A CA 1
ATOM 560 C C . ARG A 1 71 ? -9.114 -13.876 -3.384 1.00 80.94 71 ARG A C 1
ATOM 562 O O . ARG A 1 71 ? -9.610 -12.759 -3.255 1.00 80.94 71 ARG A O 1
ATOM 569 N N . ASP A 1 72 ? -8.166 -14.345 -2.578 1.00 81.62 72 ASP A N 1
ATOM 570 C CA . ASP A 1 72 ? -7.540 -13.619 -1.456 1.00 81.62 72 ASP A CA 1
ATOM 571 C C . ASP A 1 72 ? -8.473 -13.243 -0.279 1.00 81.62 72 ASP A C 1
ATOM 573 O O . ASP A 1 72 ? -8.018 -12.707 0.738 1.00 81.62 72 ASP A O 1
ATOM 577 N N . ARG A 1 73 ? -9.773 -13.565 -0.359 1.00 83.56 73 ARG A N 1
ATOM 578 C CA . ARG A 1 73 ? -10.762 -13.319 0.708 1.00 83.56 73 ARG A CA 1
ATOM 579 C C . ARG A 1 73 ? -11.018 -14.541 1.581 1.00 83.56 73 ARG A C 1
ATOM 581 O O . ARG A 1 73 ? -11.667 -14.417 2.612 1.00 83.56 73 ARG A O 1
ATOM 588 N N . THR A 1 74 ? -10.533 -15.714 1.204 1.00 88.31 74 THR A N 1
ATOM 589 C CA . THR A 1 74 ? -10.793 -16.968 1.920 1.00 88.31 74 THR A CA 1
ATOM 590 C C . THR A 1 74 ? -9.564 -17.450 2.668 1.00 88.31 74 THR A C 1
ATOM 592 O O . THR A 1 74 ? -8.463 -17.394 2.127 1.00 88.31 74 THR A O 1
ATOM 595 N N . LYS A 1 75 ? -9.750 -17.972 3.879 1.00 87.38 75 LYS A N 1
ATOM 596 C CA . LYS A 1 75 ? -8.703 -18.654 4.644 1.00 87.38 75 LYS A CA 1
ATOM 597 C C . LYS A 1 75 ? -9.295 -19.829 5.419 1.00 87.38 75 LYS A C 1
ATOM 599 O O . LYS A 1 75 ? -10.361 -19.689 6.019 1.00 87.38 75 LYS A O 1
ATOM 604 N N . MET A 1 76 ? -8.602 -20.959 5.446 1.00 87.69 76 MET A N 1
ATOM 605 C CA . MET A 1 76 ? -8.913 -22.087 6.332 1.00 87.69 76 MET A CA 1
ATOM 606 C C . MET A 1 76 ? -7.733 -22.381 7.265 1.00 87.69 76 MET A C 1
ATOM 608 O O . MET A 1 76 ? -6.696 -21.719 7.203 1.00 87.69 76 MET A O 1
ATOM 612 N N . ASN A 1 77 ? -7.923 -23.323 8.188 1.00 84.44 77 ASN A N 1
ATOM 613 C CA . ASN A 1 77 ? -6.849 -23.817 9.044 1.00 84.44 77 ASN A CA 1
ATOM 614 C C . ASN A 1 77 ? -5.803 -24.581 8.209 1.00 84.44 77 ASN A C 1
ATOM 616 O O . ASN A 1 77 ? -6.186 -25.360 7.345 1.00 84.44 77 ASN A O 1
ATOM 620 N N . GLU A 1 78 ? -4.507 -24.406 8.476 1.00 79.00 78 GLU A N 1
ATOM 621 C CA . GLU A 1 78 ? -3.442 -25.087 7.717 1.00 79.00 78 GLU A CA 1
ATOM 622 C C . GLU A 1 78 ? -3.462 -26.610 7.949 1.00 79.00 78 GLU A C 1
ATOM 624 O O . GLU A 1 78 ? -3.326 -27.389 7.011 1.00 79.00 78 GLU A O 1
ATOM 629 N N . ASP A 1 79 ? -3.752 -27.046 9.180 1.00 78.94 79 ASP A N 1
ATOM 630 C CA . ASP A 1 79 ? -3.858 -28.461 9.564 1.00 78.94 79 ASP A CA 1
ATOM 631 C C . ASP A 1 79 ? -5.315 -28.979 9.532 1.00 78.94 79 ASP A C 1
ATOM 633 O O . ASP A 1 79 ? -5.737 -29.767 10.388 1.00 78.94 79 ASP A O 1
ATOM 637 N N . LEU A 1 80 ? -6.130 -28.527 8.572 1.00 80.56 80 LEU A N 1
ATOM 638 C CA . LEU A 1 80 ? -7.574 -28.822 8.508 1.00 80.56 80 LEU A CA 1
ATOM 639 C C . LEU A 1 80 ? -7.914 -30.328 8.507 1.00 80.56 80 LEU A C 1
ATOM 641 O O . LEU A 1 80 ? -8.877 -30.738 9.154 1.00 80.56 80 LEU A O 1
ATOM 645 N N . LEU A 1 81 ? -7.101 -31.171 7.855 1.00 82.19 81 LEU A N 1
ATOM 646 C CA . LEU A 1 81 ? -7.324 -32.626 7.790 1.00 82.19 81 LEU A CA 1
ATOM 647 C C . LEU A 1 81 ? -6.963 -33.348 9.098 1.00 82.19 81 LEU A C 1
ATOM 649 O O . LEU A 1 81 ? -7.634 -34.307 9.469 1.00 82.19 81 LEU A O 1
ATOM 653 N N . LYS A 1 82 ? -5.947 -32.861 9.825 1.00 80.31 82 LYS A N 1
ATOM 654 C CA . LYS A 1 82 ? -5.517 -33.426 11.119 1.00 80.31 82 LYS A CA 1
ATOM 655 C C . LYS A 1 82 ? -6.421 -32.989 12.266 1.00 80.31 82 LYS A C 1
ATOM 657 O O . LYS A 1 82 ? -6.690 -33.759 13.181 1.00 80.31 82 LYS A O 1
ATOM 662 N N . THR A 1 83 ? -6.861 -31.733 12.228 1.00 79.75 83 THR A N 1
ATOM 663 C CA . THR A 1 83 ? -7.697 -31.129 13.275 1.00 79.75 83 THR A CA 1
ATOM 664 C C . THR A 1 83 ? -9.181 -31.439 13.104 1.00 79.75 83 THR A C 1
ATOM 666 O O . THR A 1 83 ? -9.938 -31.316 14.065 1.00 79.75 83 THR A O 1
ATOM 669 N N . GLY A 1 84 ? -9.612 -31.815 11.894 1.00 81.00 84 GLY A N 1
ATOM 670 C CA . GLY A 1 84 ? -11.027 -31.980 11.557 1.00 81.00 84 GLY A CA 1
ATOM 671 C C . GLY A 1 84 ? -11.802 -30.656 11.534 1.00 81.00 84 GLY A C 1
ATOM 672 O O . GLY A 1 84 ? -13.035 -30.670 11.481 1.00 81.00 84 GLY A O 1
ATOM 673 N N . ASP A 1 85 ? -11.111 -29.511 11.588 1.00 87.56 85 ASP A N 1
ATOM 674 C CA . ASP A 1 85 ? -11.717 -28.185 11.493 1.00 87.56 85 ASP A CA 1
ATOM 675 C C . ASP A 1 85 ? -11.693 -27.694 10.043 1.00 87.56 85 ASP A C 1
ATOM 677 O O . ASP A 1 85 ? -10.721 -27.118 9.556 1.00 87.56 85 ASP A O 1
ATOM 681 N N . LEU A 1 86 ? -12.802 -27.940 9.353 1.00 88.44 86 LEU A N 1
ATOM 682 C CA . LEU A 1 86 ? -13.059 -27.537 7.976 1.00 88.44 86 LEU A CA 1
ATOM 683 C C . LEU A 1 86 ? -13.778 -26.179 7.897 1.00 88.44 86 LEU A C 1
ATOM 685 O O . LEU A 1 86 ? -14.430 -25.887 6.889 1.00 88.44 86 LEU A O 1
ATOM 689 N N . SER A 1 87 ? -13.698 -25.354 8.944 1.00 90.56 87 SER A N 1
ATOM 690 C CA . SER A 1 87 ? -14.345 -24.042 8.971 1.00 90.56 87 SER A CA 1
ATOM 691 C C . SER A 1 87 ? -13.692 -23.068 7.986 1.00 90.56 87 SER A C 1
ATOM 693 O O . SER A 1 87 ? -12.470 -22.907 7.963 1.00 90.56 87 SER A O 1
ATOM 695 N N . LEU A 1 88 ? -14.515 -22.385 7.186 1.00 91.56 88 LEU A N 1
ATOM 696 C CA . LEU A 1 88 ? -14.061 -21.395 6.208 1.00 91.56 88 LEU A CA 1
ATOM 697 C C . LEU A 1 88 ? -14.136 -19.990 6.794 1.00 91.56 88 LEU A C 1
ATOM 699 O O . LEU A 1 88 ? -15.211 -19.544 7.182 1.00 91.56 88 LEU A O 1
ATOM 703 N N . THR A 1 89 ? -13.020 -19.269 6.802 1.00 91.06 89 THR A N 1
ATOM 704 C CA . THR A 1 89 ? -12.993 -17.839 7.125 1.00 91.06 89 THR A CA 1
ATOM 705 C C . THR A 1 89 ? -13.133 -17.035 5.836 1.00 91.06 89 THR A C 1
ATOM 707 O O . THR A 1 89 ? -12.266 -17.108 4.965 1.00 91.06 89 THR A O 1
ATOM 710 N N . LEU A 1 90 ? -14.210 -16.262 5.713 1.00 88.44 90 LEU A N 1
ATOM 711 C CA . LEU A 1 90 ? -14.440 -15.316 4.622 1.00 88.44 90 LEU A CA 1
ATOM 712 C C . LEU A 1 90 ? -14.175 -13.892 5.119 1.00 88.44 90 LEU A C 1
ATOM 714 O O . LEU A 1 90 ? -14.798 -13.446 6.078 1.00 88.44 90 LEU A O 1
ATOM 718 N N . LYS A 1 91 ? -13.264 -13.176 4.466 1.00 81.56 91 LYS A N 1
ATOM 719 C CA . LYS A 1 91 ? -12.885 -11.799 4.789 1.00 81.56 91 LYS A CA 1
ATOM 720 C C . LYS A 1 91 ? -13.756 -10.787 4.052 1.00 81.56 91 LYS A C 1
ATOM 722 O O . LYS A 1 91 ? -14.048 -10.957 2.863 1.00 81.56 91 LYS A O 1
ATOM 727 N N . TYR A 1 92 ? -14.104 -9.718 4.760 1.00 73.75 92 TYR A N 1
ATOM 728 C CA . TYR A 1 92 ? -14.899 -8.590 4.283 1.00 73.75 92 TYR A CA 1
ATOM 729 C C . TYR A 1 92 ? -16.198 -9.053 3.600 1.00 73.75 92 TYR A C 1
ATOM 731 O O . TYR A 1 92 ? -16.337 -8.882 2.386 1.00 73.75 92 TYR A O 1
ATOM 739 N N . PRO A 1 93 ? -17.114 -9.739 4.314 1.00 79.81 93 PRO A N 1
ATOM 740 C CA . PRO A 1 93 ? -18.385 -10.173 3.746 1.00 79.81 93 PRO A CA 1
ATOM 741 C C . PRO A 1 93 ? -19.215 -8.967 3.290 1.00 79.81 93 PRO A C 1
ATOM 743 O O . PRO A 1 93 ? -19.285 -7.941 3.966 1.00 79.81 93 PRO A O 1
ATOM 746 N N . THR A 1 94 ? -19.848 -9.113 2.133 1.00 73.25 94 THR A N 1
ATOM 747 C CA . THR A 1 94 ? -20.717 -8.103 1.512 1.00 73.25 94 THR A CA 1
ATOM 748 C C . THR A 1 94 ? -22.145 -8.629 1.407 1.00 73.25 94 THR A C 1
ATOM 750 O O . THR A 1 94 ? -22.362 -9.835 1.503 1.00 73.25 94 THR A O 1
ATOM 753 N N . ASP A 1 95 ? -23.132 -7.771 1.147 1.00 73.00 95 ASP A N 1
ATOM 754 C CA . ASP A 1 95 ? -24.517 -8.227 0.925 1.00 73.00 95 ASP A CA 1
ATOM 755 C C . ASP A 1 95 ? -24.630 -9.260 -0.223 1.00 73.00 95 ASP A C 1
ATOM 757 O O . ASP A 1 95 ? -25.383 -10.231 -0.147 1.00 73.00 95 ASP A O 1
ATOM 761 N N . GLY A 1 96 ? -23.761 -9.163 -1.238 1.00 73.06 96 GLY A N 1
ATOM 762 C CA . GLY A 1 96 ? -23.672 -10.151 -2.322 1.00 73.06 96 GLY A CA 1
ATOM 763 C C . GLY A 1 96 ? -23.272 -11.571 -1.880 1.00 73.06 96 GLY A C 1
ATOM 764 O O . GLY A 1 96 ? -23.465 -12.532 -2.640 1.00 73.06 96 GLY A O 1
ATOM 765 N N . ASP A 1 97 ? -22.744 -11.713 -0.662 1.00 82.31 97 ASP A N 1
ATOM 766 C CA . ASP A 1 97 ? -22.349 -12.974 -0.030 1.00 82.31 97 ASP A CA 1
ATOM 767 C C . ASP A 1 97 ? -23.494 -13.631 0.768 1.00 82.31 97 ASP A C 1
ATOM 769 O O . ASP A 1 97 ? -23.315 -14.721 1.307 1.00 82.31 97 ASP A O 1
ATOM 773 N N . ASN A 1 98 ? -24.693 -13.034 0.813 1.00 83.56 98 ASN A N 1
ATOM 774 C CA . ASN A 1 98 ? -25.880 -13.629 1.437 1.00 83.56 98 ASN A CA 1
ATOM 775 C C . ASN A 1 98 ? -26.368 -14.867 0.657 1.00 83.56 98 ASN A C 1
ATOM 777 O O . ASN A 1 98 ? -27.229 -14.798 -0.227 1.00 83.56 98 ASN A O 1
ATOM 781 N N . ARG A 1 99 ? -25.749 -16.019 0.925 1.00 86.62 99 ARG A N 1
ATOM 782 C CA . ARG A 1 99 ? -25.932 -17.268 0.176 1.00 86.62 99 ARG A CA 1
ATOM 783 C C . ARG A 1 99 ? -25.812 -18.486 1.085 1.00 86.62 99 ARG A C 1
ATOM 785 O O . ARG A 1 99 ? -25.325 -18.432 2.211 1.00 86.62 99 ARG A O 1
ATOM 792 N N . THR A 1 100 ? -26.242 -19.631 0.562 1.00 88.81 100 THR A N 1
ATOM 793 C CA . THR A 1 100 ? -25.943 -20.935 1.160 1.00 88.81 100 THR A CA 1
ATOM 794 C C . THR A 1 100 ? -24.620 -21.447 0.609 1.00 88.81 100 THR A C 1
ATOM 796 O O . THR A 1 100 ? -24.451 -21.582 -0.603 1.00 88.81 100 THR A O 1
ATOM 799 N N . TYR A 1 101 ? -23.703 -21.744 1.514 1.00 91.44 101 TYR A N 1
ATOM 800 C CA . TYR A 1 101 ? -22.375 -22.272 1.266 1.00 91.44 101 TYR A CA 1
ATOM 801 C C . TYR A 1 101 ? -22.396 -23.772 1.525 1.00 91.44 101 TYR A C 1
ATOM 803 O O . TYR A 1 101 ? -22.959 -24.230 2.516 1.00 91.44 101 TYR A O 1
ATOM 811 N N . THR A 1 102 ? -21.806 -24.551 0.630 1.00 92.06 102 THR A N 1
ATOM 812 C CA . THR A 1 102 ? -21.732 -26.007 0.729 1.00 92.06 102 THR A CA 1
ATOM 813 C C . THR A 1 102 ? -20.274 -26.426 0.755 1.00 92.06 102 THR A C 1
ATOM 815 O O . THR A 1 102 ? -19.559 -26.233 -0.225 1.00 92.06 102 THR A O 1
ATOM 818 N N . CYS A 1 103 ? -19.854 -27.033 1.857 1.00 92.38 103 CYS A N 1
ATOM 819 C CA . CYS A 1 103 ? -18.580 -27.722 1.955 1.00 92.38 103 CYS A CA 1
ATOM 820 C C . CYS A 1 103 ? -18.764 -29.185 1.565 1.00 92.38 103 CYS A C 1
ATOM 822 O O . CYS A 1 103 ? -19.688 -29.841 2.057 1.00 92.38 103 CYS A O 1
ATOM 824 N N . THR A 1 104 ? -17.902 -29.692 0.691 1.00 91.38 104 THR A N 1
ATOM 825 C CA . THR A 1 104 ? -17.872 -31.098 0.284 1.00 91.38 104 THR A CA 1
ATOM 826 C C . THR A 1 104 ? -16.448 -31.621 0.401 1.00 91.38 104 THR A C 1
ATOM 828 O O . THR A 1 104 ? -15.514 -30.997 -0.096 1.00 91.38 104 THR A O 1
ATOM 831 N N . VAL A 1 105 ? -16.294 -32.764 1.061 1.00 91.06 105 VAL A N 1
ATOM 832 C CA . VAL A 1 105 ? -15.024 -33.477 1.197 1.00 91.06 105 VAL A CA 1
ATOM 833 C C . VAL A 1 105 ? -15.087 -34.723 0.334 1.00 91.06 105 VAL A C 1
ATOM 835 O O . VAL A 1 105 ? -16.048 -35.487 0.442 1.00 91.06 105 VAL A O 1
ATOM 838 N N . TYR A 1 106 ? -14.071 -34.942 -0.490 1.00 89.50 106 TYR A N 1
ATOM 839 C CA . TYR A 1 106 ? -13.964 -36.091 -1.377 1.00 89.50 106 TYR A CA 1
ATOM 840 C C . TYR A 1 106 ? -12.782 -36.975 -0.985 1.00 89.50 106 TYR A C 1
ATOM 842 O O . TYR A 1 106 ? -11.735 -36.490 -0.555 1.00 89.50 106 TYR A O 1
ATOM 850 N N . SER A 1 107 ? -12.953 -38.277 -1.177 1.00 86.88 107 SER A N 1
ATOM 851 C CA . SER A 1 107 ? -11.870 -39.257 -1.190 1.00 86.88 107 SER A CA 1
ATOM 852 C C . SER A 1 107 ? -11.019 -39.102 -2.455 1.00 86.88 107 SER A C 1
ATOM 854 O O . SER A 1 107 ? -11.472 -38.511 -3.439 1.00 86.88 107 SER A O 1
ATOM 856 N N . ARG A 1 108 ? -9.828 -39.711 -2.478 1.00 83.25 108 ARG A N 1
ATOM 857 C CA . ARG A 1 108 ? -8.964 -39.811 -3.666 1.00 83.25 108 ARG A CA 1
ATOM 858 C C . ARG A 1 108 ? -9.683 -40.378 -4.893 1.00 83.25 108 ARG A C 1
ATOM 860 O O . ARG A 1 108 ? -9.395 -39.985 -6.017 1.00 83.25 108 ARG A O 1
ATOM 867 N N . GLU A 1 109 ? -10.633 -41.282 -4.673 1.00 83.00 109 GLU A N 1
ATOM 868 C CA . GLU A 1 109 ? -11.447 -41.909 -5.724 1.00 83.00 109 GLU A CA 1
ATOM 869 C C . GLU A 1 109 ? -12.611 -41.021 -6.207 1.00 83.00 109 GLU A C 1
ATOM 871 O O . GLU A 1 109 ? -13.375 -41.422 -7.079 1.00 83.00 109 GLU A O 1
ATOM 876 N N . GLY A 1 110 ? -12.783 -39.823 -5.635 1.00 80.94 110 GLY A N 1
ATOM 877 C CA . GLY A 1 110 ? -13.870 -38.897 -5.967 1.00 80.94 110 GLY A CA 1
ATOM 878 C C . GLY A 1 110 ? -15.182 -39.148 -5.213 1.00 80.94 110 GLY A C 1
ATOM 879 O O . GLY A 1 110 ? -16.160 -38.434 -5.426 1.00 80.94 110 GLY A O 1
ATOM 880 N N . ASN A 1 111 ? -15.218 -40.121 -4.298 1.00 86.00 111 ASN A N 1
ATOM 881 C CA . ASN A 1 111 ? -16.386 -40.389 -3.456 1.00 86.00 111 ASN A CA 1
ATOM 882 C C . ASN A 1 111 ? -16.586 -39.280 -2.413 1.00 86.00 111 ASN A C 1
ATOM 884 O O . ASN A 1 111 ? -15.633 -38.891 -1.741 1.00 86.00 111 ASN A O 1
ATOM 888 N N . ILE A 1 112 ? -17.819 -38.797 -2.237 1.00 88.81 112 ILE A N 1
ATOM 889 C CA . ILE A 1 112 ? -18.140 -37.789 -1.215 1.00 88.81 112 ILE A CA 1
ATOM 890 C C . ILE A 1 112 ? -18.064 -38.440 0.170 1.00 88.81 112 ILE A C 1
ATOM 892 O O . ILE A 1 112 ? -18.861 -39.317 0.491 1.00 88.81 112 ILE A O 1
ATOM 896 N N . LEU A 1 113 ? -17.127 -37.980 0.995 1.00 88.06 113 LEU A N 1
ATOM 897 C CA . LEU A 1 113 ? -16.957 -38.411 2.383 1.00 88.06 113 LEU A CA 1
ATOM 898 C C . LEU A 1 113 ? -17.874 -37.629 3.321 1.00 88.06 113 LEU A C 1
ATOM 900 O O . LEU A 1 113 ? -18.518 -38.202 4.195 1.00 88.06 113 LEU A O 1
ATOM 904 N N . LEU A 1 114 ? -17.935 -36.309 3.141 1.00 88.38 114 LEU A N 1
ATOM 905 C CA . LEU A 1 114 ? -18.741 -35.416 3.966 1.00 88.38 114 LEU A CA 1
ATOM 906 C C . LEU A 1 114 ? -19.318 -34.292 3.117 1.00 88.38 114 LEU A C 1
ATOM 908 O O . LEU A 1 114 ? -18.676 -33.794 2.194 1.00 88.38 114 LEU A O 1
ATOM 912 N N . LYS A 1 115 ? -20.521 -33.850 3.475 1.00 89.56 115 LYS A N 1
ATOM 913 C CA . LYS A 1 115 ? -21.149 -32.675 2.880 1.00 89.56 115 LYS A CA 1
ATOM 914 C C . LYS A 1 115 ? -21.898 -31.903 3.950 1.00 89.56 115 LYS A C 1
ATOM 916 O O . LYS A 1 115 ? -22.710 -32.479 4.672 1.00 89.56 115 LYS A O 1
ATOM 921 N N . ARG A 1 116 ? -21.648 -30.601 4.044 1.00 88.38 116 ARG A N 1
ATOM 922 C CA . ARG A 1 116 ? -22.325 -29.717 4.995 1.00 88.38 116 ARG A CA 1
ATOM 923 C C . ARG A 1 116 ? -22.712 -28.415 4.327 1.00 88.38 116 ARG A C 1
ATOM 925 O O . ARG A 1 116 ? -21.948 -27.868 3.539 1.00 88.38 116 ARG A O 1
ATOM 932 N N . GLN A 1 117 ? -23.897 -27.923 4.663 1.00 89.94 117 GLN A N 1
ATOM 933 C CA . GLN A 1 117 ? -24.361 -26.611 4.239 1.00 89.94 117 GLN A CA 1
ATOM 934 C C . GLN A 1 117 ? -24.343 -25.642 5.414 1.00 89.94 117 GLN A C 1
ATOM 936 O O . GLN A 1 117 ? -24.613 -26.037 6.548 1.00 89.94 117 GLN A O 1
ATOM 941 N N . VAL A 1 118 ? -24.015 -24.388 5.129 1.00 89.44 118 VAL A N 1
ATOM 942 C CA . VAL A 1 118 ? -24.045 -23.265 6.065 1.00 89.44 118 VAL A CA 1
ATOM 943 C C . VAL A 1 118 ? -24.658 -22.081 5.331 1.00 89.44 118 VAL A C 1
ATOM 945 O O . VAL A 1 118 ? -24.238 -21.755 4.222 1.00 89.44 118 VAL A O 1
ATOM 948 N N . GLN A 1 119 ? -25.667 -21.445 5.910 1.00 88.44 119 GLN A N 1
ATOM 949 C CA . GLN A 1 119 ? -26.252 -20.234 5.346 1.00 88.44 119 GLN A CA 1
ATOM 950 C C . GLN A 1 119 ? -25.581 -19.012 5.964 1.00 88.44 119 GLN A C 1
ATOM 952 O O . GLN A 1 119 ? -25.589 -18.869 7.182 1.00 88.44 119 GLN A O 1
ATOM 957 N N . LEU A 1 120 ? -25.022 -18.133 5.134 1.00 85.88 120 LEU A N 1
ATOM 958 C CA . LEU A 1 120 ? -24.530 -16.831 5.569 1.00 85.88 120 LEU A CA 1
ATOM 959 C C . LEU A 1 120 ? -25.601 -15.787 5.273 1.00 85.88 120 LEU A C 1
ATOM 961 O O . LEU A 1 120 ? -26.032 -15.671 4.128 1.00 85.88 120 LEU A O 1
ATOM 965 N N . LYS A 1 121 ? -26.005 -15.027 6.288 1.00 82.81 121 LYS A N 1
ATOM 966 C CA . LYS A 1 121 ? -26.900 -13.881 6.139 1.00 82.81 121 LYS A CA 1
ATOM 967 C C . LYS A 1 121 ? -26.180 -12.634 6.626 1.00 82.81 121 LYS A C 1
ATOM 969 O O . LYS A 1 121 ? -25.963 -12.467 7.825 1.00 82.81 121 LYS A O 1
ATOM 974 N N . VAL A 1 122 ? -25.809 -11.774 5.685 1.00 76.62 122 VAL A N 1
ATOM 975 C CA . VAL A 1 122 ? -25.235 -10.469 6.004 1.00 76.62 122 VAL A CA 1
ATOM 976 C C . VAL A 1 122 ? -26.388 -9.512 6.298 1.00 76.62 122 VAL A C 1
ATOM 978 O O . VAL A 1 122 ? -27.280 -9.339 5.470 1.00 76.62 122 VAL A O 1
ATOM 981 N N . ARG A 1 123 ? -26.427 -8.953 7.506 1.00 68.25 123 ARG A N 1
ATOM 982 C CA . ARG A 1 123 ? -27.403 -7.944 7.913 1.00 68.25 123 ARG A CA 1
ATOM 983 C C . ARG A 1 123 ? -26.904 -6.586 7.424 1.00 68.25 123 ARG A C 1
ATOM 985 O O . ARG A 1 123 ? -25.849 -6.115 7.842 1.00 68.25 123 ARG A O 1
ATOM 992 N N . VAL A 1 124 ? -27.656 -5.971 6.518 1.00 62.16 124 VAL A N 1
ATOM 993 C CA . VAL A 1 124 ? -27.476 -4.564 6.148 1.00 62.16 124 VAL A CA 1
ATOM 994 C C . VAL A 1 124 ? -28.308 -3.729 7.120 1.00 62.16 124 VAL A C 1
ATOM 996 O O . VAL A 1 124 ? -29.482 -4.031 7.335 1.00 62.16 124 VAL A O 1
ATOM 999 N N . CYS A 1 125 ? -27.708 -2.715 7.744 1.00 59.75 125 CYS A N 1
ATOM 1000 C CA . CYS A 1 125 ? -28.423 -1.811 8.643 1.00 59.75 125 CYS A CA 1
ATOM 1001 C C . CYS A 1 125 ? -29.358 -0.906 7.831 1.00 59.75 125 CYS A C 1
ATOM 1003 O O . CYS A 1 125 ? -28.927 0.108 7.296 1.00 59.75 125 CYS A O 1
ATOM 1005 N N . GLN A 1 126 ? -30.633 -1.282 7.744 1.00 57.72 126 GLN A N 1
ATOM 1006 C CA . GLN A 1 126 ? -31.699 -0.429 7.221 1.00 57.72 126 GLN A CA 1
ATOM 1007 C C . GLN A 1 126 ? -32.431 0.210 8.401 1.00 57.72 126 GLN A C 1
ATOM 1009 O O . GLN A 1 126 ? -32.883 -0.494 9.306 1.00 57.72 126 GLN A O 1
ATOM 1014 N N . VAL A 1 127 ? -32.506 1.540 8.411 1.00 64.62 127 VAL A N 1
ATOM 1015 C CA . VAL A 1 127 ? -33.230 2.308 9.428 1.00 64.62 127 VAL A CA 1
ATOM 1016 C C . VAL A 1 127 ? -34.391 3.004 8.734 1.00 64.62 127 VAL A C 1
ATOM 1018 O O . VAL A 1 127 ? -34.193 3.977 8.014 1.00 64.62 127 VAL A O 1
ATOM 1021 N N . GLU A 1 128 ? -35.597 2.477 8.929 1.00 64.56 128 GLU A N 1
ATOM 1022 C CA . GLU A 1 128 ? -36.830 3.112 8.467 1.00 64.56 128 GLU A CA 1
ATOM 1023 C C . GLU A 1 128 ? -37.301 4.109 9.528 1.00 64.56 128 GLU A C 1
ATOM 1025 O O . GLU A 1 128 ? -37.406 3.776 10.711 1.00 64.56 128 GLU A O 1
ATOM 1030 N N . VAL A 1 129 ? -37.559 5.345 9.111 1.00 69.50 129 VAL A N 1
ATOM 1031 C CA . VAL A 1 129 ? -38.052 6.419 9.977 1.00 69.50 129 VAL A CA 1
ATOM 1032 C C . VAL A 1 129 ? -39.176 7.156 9.273 1.00 69.50 129 VAL A C 1
ATOM 1034 O O . VAL A 1 129 ? -39.079 7.460 8.084 1.00 69.50 129 VAL A O 1
ATOM 1037 N N . ASP A 1 130 ? -40.234 7.454 10.022 1.00 68.19 130 ASP A N 1
ATOM 1038 C CA . ASP A 1 130 ? -41.334 8.274 9.530 1.00 68.19 130 ASP A CA 1
ATOM 1039 C C . ASP A 1 130 ? -40.846 9.702 9.231 1.00 68.19 130 ASP A C 1
ATOM 1041 O O . ASP A 1 130 ? -39.992 10.261 9.929 1.00 68.19 130 ASP A O 1
ATOM 1045 N N . SER A 1 131 ? -41.400 10.319 8.187 1.00 56.91 131 SER A N 1
ATOM 1046 C CA . SER A 1 131 ? -41.077 11.704 7.834 1.00 56.91 131 SER A CA 1
ATOM 1047 C C . SER A 1 131 ? -41.447 12.650 8.987 1.00 56.91 131 SER A C 1
ATOM 1049 O O . SER A 1 131 ? -42.573 12.623 9.484 1.00 56.91 131 SER A O 1
ATOM 1051 N N . GLY A 1 132 ? -40.499 13.491 9.416 1.00 63.81 132 GLY A N 1
ATOM 1052 C CA . GLY A 1 132 ? -40.703 14.482 10.482 1.00 63.81 132 GLY A CA 1
ATOM 1053 C C . GLY A 1 132 ? -40.151 14.114 11.865 1.00 63.81 132 GLY A C 1
ATOM 1054 O O . GLY A 1 132 ? -40.388 14.859 12.815 1.00 63.81 132 GLY A O 1
ATOM 1055 N N . VAL A 1 133 ? -39.402 13.015 12.007 1.00 76.06 133 VAL A N 1
ATOM 1056 C CA . VAL A 1 133 ? -38.698 12.695 13.265 1.00 76.06 133 VAL A CA 1
ATOM 1057 C C . VAL A 1 133 ? -37.629 13.742 13.619 1.00 76.06 133 VAL A C 1
ATOM 1059 O O . VAL A 1 133 ? -36.968 14.309 12.751 1.00 76.06 133 VAL A O 1
ATOM 1062 N N . GLU A 1 134 ? -37.426 14.001 14.915 1.00 77.06 134 GLU A N 1
ATOM 1063 C CA . GLU A 1 134 ? -36.416 14.969 15.379 1.00 77.06 134 GLU A CA 1
ATOM 1064 C C . GLU A 1 134 ? -34.982 14.463 15.198 1.00 77.06 134 GLU A C 1
ATOM 1066 O O . GLU A 1 134 ? -34.077 15.242 14.895 1.00 77.06 134 GLU A O 1
ATOM 1071 N N . CYS A 1 135 ? -34.755 13.161 15.367 1.00 81.50 135 CYS A N 1
ATOM 1072 C CA . CYS A 1 135 ? -33.471 12.532 15.105 1.00 81.50 135 CYS A CA 1
ATOM 1073 C C . CYS A 1 135 ? -33.625 11.055 14.732 1.00 81.50 135 CYS A C 1
ATOM 1075 O O . CYS A 1 135 ? -34.581 10.389 15.122 1.00 81.50 135 CYS A O 1
ATOM 1077 N N . VAL A 1 136 ? -32.650 10.551 13.982 1.00 83.69 136 VAL A N 1
ATOM 1078 C CA . VAL A 1 136 ? -32.475 9.142 13.636 1.00 83.69 136 VAL A CA 1
ATOM 1079 C C . VAL A 1 136 ? -31.062 8.717 14.021 1.00 83.69 136 VAL A C 1
ATOM 1081 O O . VAL A 1 136 ? -30.112 9.489 13.882 1.00 83.69 136 VAL A O 1
ATOM 1084 N N . GLN A 1 137 ? -30.911 7.499 14.531 1.00 80.94 137 GLN A N 1
ATOM 1085 C CA . GLN A 1 137 ? -29.601 6.912 14.791 1.00 80.94 137 GLN A CA 1
ATOM 1086 C C . GLN A 1 137 ? -29.280 5.876 13.721 1.00 80.94 137 GLN A C 1
ATOM 1088 O O . GLN A 1 137 ? -30.057 4.954 13.497 1.00 80.94 137 GLN A O 1
ATOM 1093 N N . LEU A 1 138 ? -28.122 6.032 13.088 1.00 81.88 138 LEU A N 1
ATOM 1094 C CA . LEU A 1 138 ? -27.522 5.073 12.174 1.00 81.88 138 LEU A CA 1
ATOM 1095 C C . LEU A 1 138 ? -26.554 4.206 12.988 1.00 81.88 138 LEU A C 1
ATOM 1097 O O . LEU A 1 138 ? -25.472 4.684 13.348 1.00 81.88 138 LEU A O 1
ATOM 1101 N N . PRO A 1 139 ? -26.940 2.971 13.351 1.00 77.50 139 PRO A N 1
ATOM 1102 C CA . PRO A 1 139 ? -26.125 2.138 14.217 1.00 77.50 139 PRO A CA 1
ATOM 1103 C C . PRO A 1 139 ? -24.913 1.591 13.459 1.00 77.50 139 PRO A C 1
ATOM 1105 O O . PRO A 1 139 ? -25.055 1.024 12.377 1.00 77.50 139 PRO A O 1
ATOM 1108 N N . PHE A 1 140 ? -23.725 1.703 14.051 1.00 73.69 140 PHE A N 1
ATOM 1109 C CA . PHE A 1 140 ? -22.532 1.007 13.567 1.00 73.69 140 PHE A CA 1
ATOM 1110 C C . PHE A 1 140 ? -21.617 0.664 14.736 1.00 73.69 140 PHE A C 1
ATOM 1112 O O . PHE A 1 140 ? -21.240 1.536 15.516 1.00 73.69 140 PHE A O 1
ATOM 1119 N N . LYS A 1 141 ? -21.222 -0.605 14.846 1.00 70.00 141 LYS A N 1
ATOM 1120 C CA . LYS A 1 141 ? -20.299 -1.068 15.885 1.00 70.00 141 LYS A CA 1
ATOM 1121 C C . LYS A 1 141 ? -19.058 -1.676 15.252 1.00 70.00 141 LYS A C 1
ATOM 1123 O O . LYS A 1 141 ? -19.153 -2.576 14.425 1.00 70.00 141 LYS A O 1
ATOM 1128 N N . SER A 1 142 ? -17.898 -1.183 15.665 1.00 64.81 142 SER A N 1
ATOM 1129 C CA . SER A 1 142 ? -16.603 -1.770 15.339 1.00 64.81 142 SER A CA 1
ATOM 1130 C C . SER A 1 142 ? -16.379 -3.034 16.168 1.00 64.81 142 SER A C 1
ATOM 1132 O O . SER A 1 142 ? -16.680 -3.071 17.360 1.00 64.81 142 SER A O 1
ATOM 1134 N N . THR A 1 143 ? -15.810 -4.065 15.546 1.00 56.84 143 THR A N 1
ATOM 1135 C CA . THR A 1 143 ? -15.370 -5.295 16.224 1.00 56.84 143 THR A CA 1
ATOM 1136 C C . THR A 1 143 ? -14.022 -5.145 16.934 1.00 56.84 143 THR A C 1
ATOM 1138 O O . THR A 1 143 ? -13.680 -5.993 17.755 1.00 56.84 143 THR A O 1
ATOM 1141 N N . GLU A 1 144 ? -13.261 -4.083 16.649 1.00 56.50 144 GLU A N 1
ATOM 1142 C CA . GLU A 1 144 ? -11.967 -3.799 17.281 1.00 56.50 144 GLU A CA 1
ATOM 1143 C C . GLU A 1 144 ? -11.988 -2.501 18.098 1.00 56.50 144 GLU A C 1
ATOM 1145 O O . GLU A 1 144 ? -12.658 -1.530 17.728 1.00 56.50 144 GLU A O 1
ATOM 1150 N N . ASN A 1 145 ? -11.196 -2.475 19.179 1.00 60.41 145 ASN A N 1
ATOM 1151 C CA . ASN A 1 145 ? -10.900 -1.257 19.935 1.00 60.41 145 ASN A CA 1
ATOM 1152 C C . ASN A 1 145 ? -10.153 -0.277 19.028 1.00 60.41 145 ASN A C 1
ATOM 1154 O O . ASN A 1 145 ? -9.031 -0.547 18.589 1.00 60.41 145 ASN A O 1
ATOM 1158 N N . LEU A 1 146 ? -10.778 0.862 18.748 1.00 64.81 146 LEU A N 1
ATOM 1159 C CA . LEU A 1 146 ? -10.200 1.870 17.873 1.00 64.81 146 LEU A CA 1
ATOM 1160 C C . LEU A 1 146 ? -9.064 2.598 18.601 1.00 64.81 146 LEU A C 1
ATOM 1162 O O . LEU A 1 146 ? -9.193 2.928 19.780 1.00 64.81 146 LEU A O 1
ATOM 1166 N N . PRO A 1 147 ? -7.938 2.866 17.922 1.00 65.19 147 PRO A N 1
ATOM 1167 C CA . PRO A 1 147 ? -6.852 3.616 18.533 1.00 65.19 147 PRO A CA 1
ATOM 1168 C C . PRO A 1 147 ? -7.291 5.059 18.837 1.00 65.19 147 PRO A C 1
ATOM 1170 O O . PRO A 1 147 ? -8.108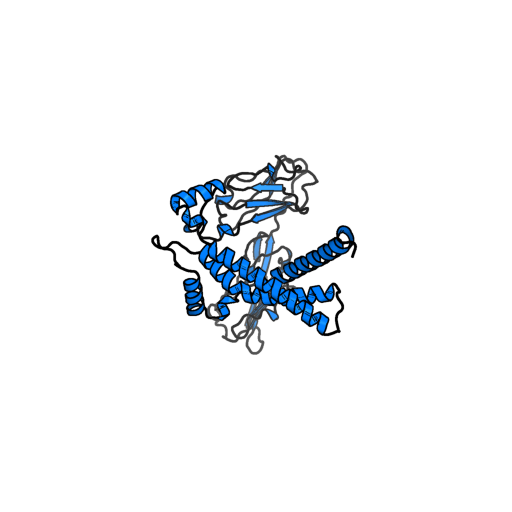 5.623 18.113 1.00 65.19 147 PRO A O 1
ATOM 1173 N N . GLU A 1 148 ? -6.715 5.677 19.877 1.00 65.50 148 GLU A N 1
ATOM 1174 C CA . GLU A 1 148 ? -7.072 7.041 20.325 1.00 65.50 148 GLU A CA 1
ATOM 1175 C C . GLU A 1 148 ? -6.956 8.112 19.221 1.00 65.50 148 GLU A C 1
ATOM 1177 O O . GLU A 1 148 ? -7.615 9.149 19.265 1.00 65.50 148 GLU A O 1
ATOM 1182 N N . ASP A 1 149 ? -6.119 7.862 18.214 1.00 64.94 149 ASP A N 1
ATOM 1183 C CA . ASP A 1 149 ? -5.864 8.739 17.073 1.00 64.94 149 ASP A CA 1
ATOM 1184 C C . ASP A 1 149 ? -6.648 8.362 15.801 1.00 64.94 149 ASP A C 1
ATOM 1186 O O . ASP A 1 149 ? -6.363 8.890 14.722 1.00 64.94 149 ASP A O 1
ATOM 1190 N N . ALA A 1 150 ? -7.625 7.453 15.893 1.00 70.75 150 ALA A N 1
ATOM 1191 C CA . ALA A 1 150 ? -8.455 7.070 14.756 1.00 70.75 150 ALA A CA 1
ATOM 1192 C C . ALA A 1 150 ? -9.255 8.268 14.225 1.00 70.75 150 ALA A C 1
ATOM 1194 O O . ALA A 1 150 ? -9.909 8.994 14.978 1.00 70.75 150 ALA A O 1
ATOM 1195 N N . LYS A 1 151 ? -9.228 8.452 12.900 1.00 80.00 151 LYS A N 1
ATOM 1196 C CA . LYS A 1 151 ? -10.148 9.357 12.211 1.00 80.00 151 LYS A CA 1
ATOM 1197 C C . LYS A 1 151 ? -11.348 8.547 11.737 1.00 80.00 151 LYS A C 1
ATOM 1199 O O . LYS A 1 151 ? -11.170 7.627 10.940 1.00 80.00 151 LYS A O 1
ATOM 1204 N N . VAL A 1 152 ? -12.542 8.900 12.195 1.00 82.06 152 VAL A N 1
ATOM 1205 C CA . VAL A 1 152 ? -13.804 8.297 11.752 1.00 82.06 152 VAL A CA 1
ATOM 1206 C C . VAL A 1 152 ? -14.522 9.300 10.860 1.00 82.06 152 VAL A C 1
ATOM 1208 O O . VAL A 1 152 ? -14.705 10.457 11.235 1.00 82.06 152 VAL A O 1
ATOM 1211 N N . GLU A 1 153 ? -14.899 8.872 9.663 1.00 83.88 153 GLU A N 1
ATOM 1212 C CA . GLU A 1 153 ? -15.610 9.675 8.675 1.00 83.88 153 GLU A CA 1
ATOM 1213 C C . GLU A 1 153 ? -16.886 8.952 8.245 1.00 83.88 153 GLU A C 1
ATOM 1215 O O . GLU A 1 153 ? -16.839 7.815 7.784 1.00 83.88 153 GLU A O 1
ATOM 1220 N N . TRP A 1 154 ? -18.020 9.639 8.319 1.00 86.19 154 TRP A N 1
ATOM 1221 C CA . TRP A 1 154 ? -19.249 9.220 7.656 1.00 86.19 154 TRP A CA 1
ATOM 1222 C C . TRP A 1 154 ? -19.388 9.957 6.330 1.00 86.19 154 TRP A C 1
ATOM 1224 O O . TRP A 1 154 ? -19.207 11.178 6.265 1.00 86.19 154 TRP A O 1
ATOM 1234 N N . LYS A 1 155 ? -19.714 9.221 5.273 1.00 80.38 155 LYS A N 1
ATOM 1235 C CA . LYS A 1 155 ? -19.935 9.738 3.921 1.00 80.38 155 LYS A CA 1
ATOM 1236 C C . LYS A 1 155 ? -21.257 9.231 3.383 1.00 80.38 155 LYS A C 1
ATOM 1238 O O . LYS A 1 155 ? -21.676 8.136 3.730 1.00 80.38 155 LYS A O 1
ATOM 1243 N N . ASP A 1 156 ? -21.895 10.008 2.527 1.00 82.31 156 ASP A N 1
ATOM 1244 C CA . ASP A 1 156 ? -23.035 9.516 1.756 1.00 82.31 156 ASP A CA 1
ATOM 1245 C C . ASP A 1 156 ? -22.595 8.906 0.415 1.00 82.31 156 ASP A C 1
ATOM 1247 O O . ASP A 1 156 ? -21.415 8.937 0.047 1.00 82.31 156 ASP A O 1
ATOM 1251 N N . VAL A 1 157 ? -23.553 8.384 -0.350 1.00 76.00 157 VAL A N 1
ATOM 1252 C CA . VAL A 1 157 ? -23.334 7.784 -1.683 1.00 76.00 157 VAL A CA 1
ATOM 1253 C C . VAL A 1 157 ? -22.683 8.749 -2.678 1.00 76.00 157 VAL A C 1
ATOM 1255 O O . VAL A 1 157 ? -21.970 8.336 -3.592 1.00 76.00 157 VAL A O 1
ATOM 1258 N N . ARG A 1 158 ? -22.877 10.058 -2.495 1.00 78.06 158 ARG A N 1
ATOM 1259 C CA . ARG A 1 158 ? -22.251 11.107 -3.315 1.00 78.06 158 ARG A CA 1
ATOM 1260 C C . ARG A 1 158 ? -20.868 11.501 -2.797 1.00 78.06 158 ARG A C 1
ATOM 1262 O O . ARG A 1 158 ? -20.293 12.476 -3.277 1.00 78.06 158 ARG A O 1
ATOM 1269 N N . SER A 1 159 ? -20.327 10.747 -1.838 1.00 74.88 159 SER A N 1
ATOM 1270 C CA . SER A 1 159 ? -19.053 10.999 -1.164 1.00 74.88 159 SER A CA 1
ATOM 1271 C C . SER A 1 159 ? -18.986 12.349 -0.438 1.00 74.88 159 SER A C 1
ATOM 1273 O O . SER A 1 159 ? -17.889 12.847 -0.170 1.00 74.88 159 SER A O 1
ATOM 1275 N N . ARG A 1 160 ? -20.131 12.954 -0.093 1.00 82.94 160 ARG A N 1
ATOM 1276 C CA . ARG A 1 160 ? -20.174 14.158 0.746 1.00 82.94 160 ARG A CA 1
ATOM 1277 C C . ARG A 1 160 ? -19.864 13.758 2.181 1.00 82.94 160 ARG A C 1
ATOM 1279 O O . ARG A 1 160 ? -20.375 12.758 2.678 1.00 82.94 160 ARG A O 1
ATOM 1286 N N . THR A 1 161 ? -19.040 14.553 2.854 1.00 84.69 161 THR A N 1
ATOM 1287 C CA . THR A 1 161 ? -18.686 14.319 4.254 1.00 84.69 161 THR A CA 1
ATOM 1288 C C . THR A 1 161 ? -19.872 14.650 5.155 1.00 84.69 161 THR A C 1
ATOM 1290 O O . THR A 1 161 ? -20.241 15.816 5.298 1.00 84.69 161 THR A O 1
ATOM 1293 N N . VAL A 1 162 ? -20.464 13.622 5.752 1.00 86.81 162 VAL A N 1
ATOM 1294 C CA . VAL A 1 162 ? -21.625 13.722 6.645 1.00 86.81 162 VAL A CA 1
ATOM 1295 C C . VAL A 1 162 ? -21.169 14.065 8.056 1.00 86.81 162 VAL A C 1
ATOM 1297 O O . VAL A 1 162 ? -21.679 15.001 8.662 1.00 86.81 162 VAL A O 1
ATOM 1300 N N . HIS A 1 163 ? -20.168 13.345 8.565 1.00 88.25 163 HIS A N 1
ATOM 1301 C CA . HIS A 1 163 ? -19.613 13.581 9.892 1.00 88.25 163 HIS A CA 1
ATOM 1302 C C . HIS A 1 163 ? -18.126 13.229 9.931 1.00 88.25 163 HIS A C 1
ATOM 1304 O O . HIS A 1 163 ? -17.687 12.304 9.248 1.00 88.25 163 HIS A O 1
ATOM 1310 N N . VAL A 1 164 ? -17.353 13.955 10.737 1.00 86.25 164 VAL A N 1
ATOM 1311 C CA . VAL A 1 164 ? -15.933 13.681 10.976 1.00 86.25 164 VAL A CA 1
ATOM 1312 C C . VAL A 1 164 ? -15.672 13.741 12.467 1.00 86.25 164 VAL A C 1
ATOM 1314 O O . VAL A 1 164 ? -15.932 14.767 13.091 1.00 86.25 164 VAL A O 1
ATOM 1317 N N . TYR A 1 165 ? -15.098 12.670 13.001 1.00 83.88 165 TYR A N 1
ATOM 1318 C CA . TYR A 1 165 ? -14.589 12.598 14.361 1.00 83.88 165 TYR A CA 1
ATOM 1319 C C . TYR A 1 165 ? -13.085 12.332 14.326 1.00 83.88 165 TYR A C 1
ATOM 1321 O O . TYR A 1 165 ? -12.612 11.410 13.650 1.00 83.88 165 TYR A O 1
ATOM 1329 N N . LYS A 1 166 ? -12.309 13.158 15.027 1.00 78.25 166 LYS A N 1
ATOM 1330 C CA . LYS A 1 166 ? -10.845 13.076 15.041 1.00 78.25 166 LYS A CA 1
ATOM 1331 C C . LYS A 1 166 ? -10.291 13.650 16.338 1.00 78.25 166 LYS A C 1
ATOM 1333 O O . LYS A 1 166 ? -10.759 14.682 16.800 1.00 78.25 166 LYS A O 1
ATOM 1338 N N . ASN A 1 167 ? -9.233 13.036 16.873 1.00 70.56 167 ASN A N 1
ATOM 1339 C CA . ASN A 1 167 ? -8.541 13.498 18.085 1.00 70.56 167 ASN A CA 1
ATOM 1340 C C . ASN A 1 167 ? -9.470 13.648 19.308 1.00 70.56 167 ASN A C 1
ATOM 1342 O O . ASN A 1 167 ? -9.291 14.564 20.109 1.00 70.56 167 ASN A O 1
ATOM 1346 N N . GLY A 1 168 ? -10.463 12.767 19.442 1.00 72.81 168 GLY A N 1
ATOM 1347 C CA . GLY A 1 168 ? -11.395 12.794 20.570 1.00 72.81 168 GLY A CA 1
ATOM 1348 C C . GLY A 1 168 ? -12.516 13.835 20.463 1.00 72.81 168 GLY A C 1
ATOM 1349 O O . GLY A 1 168 ? -13.202 14.070 21.453 1.00 72.81 168 GLY A O 1
ATOM 1350 N N . SER A 1 169 ? -12.700 14.488 19.308 1.00 80.50 169 SER A N 1
ATOM 1351 C CA . SER A 1 169 ? -13.776 15.465 19.121 1.00 80.50 169 SER A CA 1
ATOM 1352 C C . SER A 1 169 ? -14.367 15.489 17.709 1.00 80.50 169 SER A C 1
ATOM 1354 O O . SER A 1 169 ? -13.710 15.151 16.717 1.00 80.50 169 SER A O 1
ATOM 1356 N N . ASP A 1 170 ? -15.620 15.944 17.634 1.00 84.12 170 ASP A N 1
ATOM 1357 C CA . ASP A 1 170 ? -16.324 16.230 16.384 1.00 84.12 170 ASP A CA 1
ATOM 1358 C C . ASP A 1 170 ? -15.640 17.397 15.646 1.00 84.12 170 ASP A C 1
ATOM 1360 O O . ASP A 1 170 ? -15.289 18.416 16.246 1.00 84.12 170 ASP A O 1
ATOM 1364 N N . GLN A 1 171 ? -15.468 17.269 14.329 1.00 83.62 171 GLN A N 1
ATOM 1365 C CA . GLN A 1 171 ? -14.856 18.279 13.457 1.00 83.62 171 GLN A CA 1
ATOM 1366 C C . GLN A 1 171 ? -15.909 18.861 12.497 1.00 83.62 171 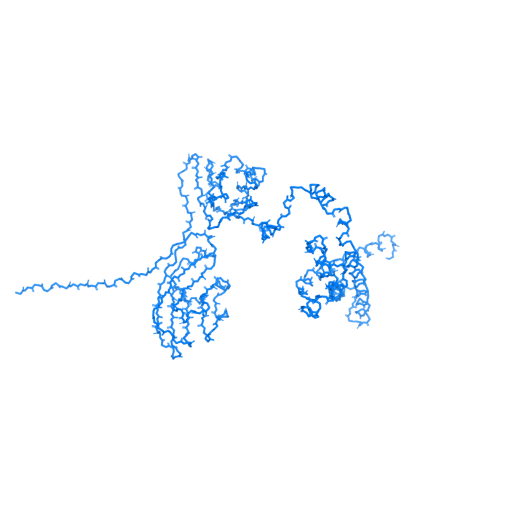GLN A C 1
ATOM 1368 O O . GLN A 1 171 ? -15.954 18.481 11.323 1.00 83.62 171 GLN A O 1
ATOM 1373 N N . PRO A 1 172 ? -16.774 19.788 12.954 1.00 82.56 172 PRO A N 1
ATOM 1374 C CA . PRO A 1 172 ? -17.854 20.344 12.134 1.00 82.56 172 PRO A CA 1
ATOM 1375 C C . PRO A 1 172 ? -17.350 21.172 10.943 1.00 82.56 172 PRO A C 1
ATOM 1377 O O . PRO A 1 172 ? -18.084 21.380 9.981 1.00 82.56 172 PRO A O 1
ATOM 1380 N N . GLU A 1 173 ? -16.100 21.641 10.979 1.00 81.81 173 GLU A N 1
ATOM 1381 C CA . GLU A 1 173 ? -15.482 22.396 9.881 1.00 81.81 173 GLU A CA 1
ATOM 1382 C C . GLU A 1 173 ? -15.146 21.527 8.660 1.00 81.81 173 GLU A C 1
ATOM 1384 O O . GLU A 1 173 ? -15.114 22.034 7.542 1.00 81.81 173 GLU A O 1
ATOM 1389 N N . GLU A 1 174 ? -14.929 20.221 8.857 1.00 81.44 174 GLU A N 1
ATOM 1390 C CA . GLU A 1 174 ? -14.648 19.266 7.774 1.00 81.44 174 GLU A CA 1
ATOM 1391 C C . GLU A 1 174 ? -15.936 18.673 7.157 1.00 81.44 174 GLU A C 1
ATOM 1393 O O . GLU A 1 174 ? -15.873 17.926 6.177 1.00 81.44 174 GLU A O 1
ATOM 1398 N N . GLN A 1 175 ? -17.109 18.992 7.716 1.00 87.44 175 GLN A N 1
ATOM 1399 C CA . GLN A 1 175 ? -18.403 18.488 7.256 1.00 87.44 175 GLN A CA 1
ATOM 1400 C C . GLN A 1 175 ? -18.947 19.296 6.073 1.00 87.44 175 GLN A C 1
ATOM 1402 O O . GLN A 1 175 ? -18.728 20.502 5.939 1.00 87.44 175 GLN A O 1
ATOM 1407 N N . HIS A 1 176 ? -19.722 18.634 5.215 1.00 85.81 176 HIS A N 1
ATOM 1408 C CA . HIS A 1 176 ? -20.457 19.303 4.152 1.00 85.81 176 HIS A CA 1
ATOM 1409 C C . HIS A 1 176 ? -21.545 20.212 4.750 1.00 85.81 176 HIS A C 1
ATOM 1411 O O . HIS A 1 176 ? -22.208 19.848 5.719 1.00 85.81 176 HIS A O 1
ATOM 1417 N N . GLN A 1 177 ? -21.776 21.378 4.135 1.00 83.50 177 GLN A N 1
ATOM 1418 C CA . GLN A 1 177 ? -22.666 22.427 4.665 1.00 83.50 177 GLN A CA 1
ATOM 1419 C C . GLN A 1 177 ? -24.079 21.929 5.011 1.00 83.50 177 GLN A C 1
ATOM 1421 O O . GLN A 1 177 ? -24.681 22.406 5.962 1.00 83.50 177 GLN A O 1
ATOM 1426 N N . VAL A 1 178 ? -24.585 20.947 4.260 1.00 83.38 178 VAL A N 1
ATOM 1427 C CA . VAL A 1 178 ? -25.925 20.353 4.440 1.00 83.38 178 VAL A CA 1
ATOM 1428 C C . VAL A 1 178 ? -26.053 19.507 5.717 1.00 83.38 178 VAL A C 1
ATOM 1430 O O . VAL A 1 178 ? -27.160 19.356 6.227 1.00 83.38 178 VAL A O 1
ATOM 1433 N N . TYR A 1 179 ? -24.951 18.959 6.239 1.00 82.50 179 TYR A N 1
ATOM 1434 C CA . TYR A 1 179 ? -24.937 18.089 7.428 1.00 82.50 179 TYR A CA 1
ATOM 1435 C C . TYR A 1 179 ? -24.362 18.770 8.673 1.00 82.50 179 TYR A C 1
ATOM 1437 O O . TYR A 1 179 ? -24.449 18.225 9.777 1.00 82.50 179 TYR A O 1
ATOM 1445 N N . ARG A 1 180 ? -23.792 19.967 8.498 1.00 82.75 180 ARG A N 1
ATOM 1446 C CA . ARG A 1 180 ? -23.231 20.768 9.582 1.00 82.75 180 ARG A CA 1
ATOM 1447 C C . ARG A 1 180 ? -24.306 21.039 10.635 1.00 82.75 180 ARG A C 1
ATOM 1449 O O . ARG A 1 180 ? -25.445 21.346 10.296 1.00 82.75 180 ARG A O 1
ATOM 1456 N N . ASP A 1 181 ? -23.953 20.844 11.903 1.00 83.25 181 ASP A N 1
ATOM 1457 C CA . ASP A 1 181 ? -24.824 20.997 13.084 1.00 83.25 181 ASP A CA 1
ATOM 1458 C C . ASP A 1 181 ? -26.024 20.028 13.171 1.00 83.25 181 ASP A C 1
ATOM 1460 O O . ASP A 1 181 ? -26.749 20.007 14.170 1.00 83.25 181 ASP A O 1
ATOM 1464 N N . ARG A 1 182 ? -26.204 19.158 12.171 1.00 85.94 182 ARG A N 1
ATOM 1465 C CA . ARG A 1 182 ? -27.244 18.119 12.148 1.00 85.94 182 ARG A CA 1
ATOM 1466 C C . ARG A 1 182 ? -26.732 16.760 12.605 1.00 85.94 182 ARG A C 1
ATOM 1468 O O . ARG A 1 182 ? -27.533 15.860 12.795 1.00 85.94 182 ARG A O 1
ATOM 1475 N N . THR A 1 183 ? -25.431 16.580 12.800 1.00 87.00 183 THR A N 1
ATOM 1476 C CA . THR A 1 183 ? -24.838 15.267 13.082 1.00 87.00 183 THR A CA 1
ATOM 1477 C C . THR A 1 183 ? -24.113 15.242 14.423 1.00 87.00 183 THR A C 1
ATOM 1479 O O . THR A 1 183 ? -23.450 16.208 14.798 1.00 87.00 183 THR A O 1
ATOM 1482 N N . LYS A 1 184 ? -24.242 14.137 15.164 1.00 86.00 184 LYS A N 1
ATOM 1483 C CA . LYS A 1 184 ? -23.555 13.916 16.444 1.00 86.00 184 LYS A CA 1
ATOM 1484 C C . LYS A 1 184 ? -23.191 12.442 16.617 1.00 86.00 184 LYS A C 1
ATOM 1486 O O . LYS A 1 184 ? -24.045 11.582 16.408 1.00 86.00 184 LYS A O 1
ATOM 1491 N N . MET A 1 185 ? -21.965 12.152 17.041 1.00 85.00 185 MET A N 1
ATOM 1492 C CA . MET A 1 185 ? -21.539 10.804 17.441 1.00 85.00 185 MET A CA 1
ATOM 1493 C C . MET A 1 185 ? -21.414 10.681 18.966 1.00 85.00 185 MET A C 1
ATOM 1495 O O . MET A 1 185 ? -21.558 11.657 19.705 1.00 85.00 185 MET A O 1
ATOM 1499 N N . ASN A 1 186 ? -21.207 9.455 19.449 1.00 81.56 186 ASN A N 1
ATOM 1500 C CA . ASN A 1 186 ? -20.973 9.187 20.865 1.00 81.56 186 ASN A CA 1
ATOM 1501 C C . ASN A 1 186 ? -19.578 9.684 21.292 1.00 81.56 186 ASN A C 1
ATOM 1503 O O . ASN A 1 186 ? -18.593 9.383 20.632 1.00 81.56 186 ASN A O 1
ATOM 1507 N N . GLU A 1 187 ? -19.461 10.396 22.412 1.00 74.38 187 GLU A N 1
ATOM 1508 C CA . GLU A 1 187 ? -18.174 10.953 22.866 1.00 74.38 187 GLU A CA 1
ATOM 1509 C C . GLU A 1 187 ? -17.148 9.858 23.208 1.00 74.38 187 GLU A C 1
ATOM 1511 O O . GLU A 1 187 ? -15.960 10.013 22.934 1.00 74.38 187 GLU A O 1
ATOM 1516 N N . ASP A 1 188 ? -17.622 8.713 23.710 1.00 70.12 188 ASP A N 1
ATOM 1517 C CA . ASP A 1 188 ? -16.802 7.564 24.114 1.00 70.12 188 ASP A CA 1
ATOM 1518 C C . ASP A 1 188 ? -16.543 6.554 22.974 1.00 70.12 188 ASP A C 1
ATOM 1520 O O . ASP A 1 188 ? -16.092 5.433 23.235 1.00 70.12 188 ASP A O 1
ATOM 1524 N N . LEU A 1 189 ? -16.821 6.915 21.712 1.00 73.00 189 LEU A N 1
ATOM 1525 C CA . LEU A 1 189 ? -16.837 5.985 20.568 1.00 73.00 189 LEU A CA 1
ATOM 1526 C C . LEU A 1 189 ? -15.545 5.168 20.392 1.00 73.00 189 LEU A C 1
ATOM 1528 O O . LEU A 1 189 ? -15.594 4.014 19.969 1.00 73.00 189 LEU A O 1
ATOM 1532 N N . LEU A 1 190 ? -14.385 5.729 20.755 1.00 71.06 190 LEU A N 1
ATOM 1533 C CA . LEU A 1 190 ? -13.089 5.046 20.637 1.00 71.06 190 LEU A CA 1
ATOM 1534 C C . LEU A 1 190 ? -12.907 3.947 21.696 1.00 71.06 190 LEU A C 1
ATOM 1536 O O . LEU A 1 190 ? -12.252 2.940 21.435 1.00 71.06 190 LEU A O 1
ATOM 1540 N N . ARG A 1 191 ? -13.516 4.118 22.877 1.00 69.62 191 ARG A N 1
ATOM 1541 C CA . ARG A 1 191 ? -13.466 3.162 23.994 1.00 69.62 191 ARG A CA 1
ATOM 1542 C C . ARG A 1 191 ? -14.525 2.074 23.860 1.00 69.62 191 ARG A C 1
ATOM 1544 O O . ARG A 1 191 ? -14.278 0.933 24.236 1.00 69.62 191 ARG A O 1
ATOM 1551 N N . THR A 1 192 ? -15.713 2.437 23.386 1.00 69.81 192 THR A N 1
ATOM 1552 C CA . THR A 1 192 ? -16.857 1.520 23.281 1.00 69.81 192 THR A CA 1
ATOM 1553 C C . THR A 1 192 ? -16.909 0.783 21.946 1.00 69.81 192 THR A C 1
ATOM 1555 O O . THR A 1 192 ? -17.619 -0.216 21.845 1.00 69.81 192 THR A O 1
ATOM 1558 N N . GLY A 1 193 ? -16.192 1.269 20.925 1.00 69.38 193 GLY A N 1
ATOM 1559 C CA . GLY A 1 193 ? -16.300 0.775 19.551 1.00 69.38 193 GLY A CA 1
ATOM 1560 C C . GLY A 1 193 ? -17.643 1.114 18.896 1.00 69.38 193 GLY A C 1
ATOM 1561 O O . GLY A 1 193 ? -17.943 0.607 17.818 1.00 69.38 193 GLY A O 1
ATOM 1562 N N . ASP A 1 194 ? -18.466 1.949 19.533 1.00 80.50 194 ASP A N 1
ATOM 1563 C CA . ASP A 1 194 ? -19.785 2.337 19.045 1.00 80.50 194 ASP A CA 1
ATOM 1564 C C . ASP A 1 194 ? -19.677 3.590 18.171 1.00 80.50 194 ASP A C 1
ATOM 1566 O O . ASP A 1 194 ? -19.672 4.718 18.664 1.00 80.50 194 ASP A O 1
ATOM 1570 N N . LEU A 1 195 ? -19.576 3.382 16.858 1.00 78.75 195 LEU A N 1
ATOM 1571 C CA . LEU A 1 195 ? -19.497 4.439 15.850 1.00 78.75 195 LEU A CA 1
ATOM 1572 C C . LEU A 1 195 ? -20.881 4.850 15.337 1.00 78.75 195 LEU A C 1
ATOM 1574 O O . LEU A 1 195 ? -21.008 5.298 14.197 1.00 78.75 195 LEU A O 1
ATOM 1578 N N . SER A 1 196 ? -21.925 4.687 16.144 1.00 84.19 196 SER A N 1
ATOM 1579 C CA . SER A 1 196 ? -23.273 5.081 15.752 1.00 84.19 196 SER A CA 1
ATOM 1580 C C . SER A 1 196 ? -23.371 6.597 15.536 1.00 84.19 196 SER A C 1
ATOM 1582 O O . SER A 1 196 ? -22.891 7.394 16.349 1.00 84.19 196 SER A O 1
ATOM 1584 N N . LEU A 1 197 ? -24.008 7.002 14.436 1.00 86.44 197 LEU A N 1
ATOM 1585 C CA . LEU A 1 197 ? -24.207 8.404 14.070 1.00 86.44 197 LEU A CA 1
ATOM 1586 C C . LEU A 1 197 ? -25.648 8.825 14.350 1.00 86.44 197 LEU A C 1
ATOM 1588 O O . LEU A 1 197 ? -26.586 8.219 13.848 1.00 86.44 197 LEU A O 1
ATOM 1592 N N . THR A 1 198 ? -25.838 9.897 15.111 1.00 87.62 198 THR A N 1
ATOM 1593 C CA . THR A 1 198 ? -27.150 10.525 15.301 1.00 87.62 198 THR A CA 1
ATOM 1594 C C . THR A 1 198 ? -27.307 11.670 14.305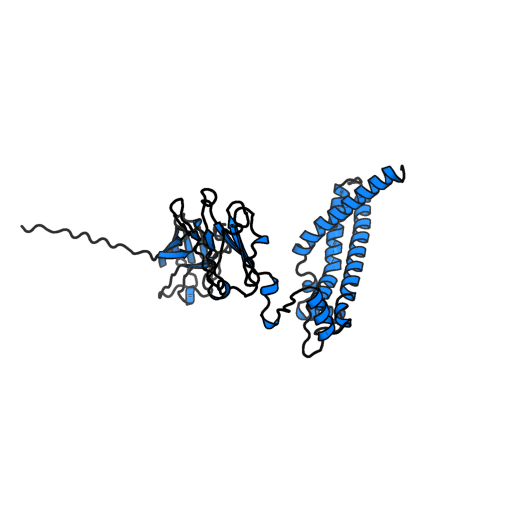 1.00 87.62 198 THR A C 1
ATOM 1596 O O . THR A 1 198 ? -26.568 12.654 14.377 1.00 87.62 198 THR A O 1
ATOM 1599 N N . LEU A 1 199 ? -28.270 11.560 13.393 1.00 86.94 199 LEU A N 1
ATOM 1600 C CA . LEU A 1 199 ? -28.655 12.601 12.441 1.00 86.94 199 LEU A CA 1
ATOM 1601 C C . LEU A 1 199 ? -29.939 13.286 12.924 1.00 86.94 199 LEU A C 1
ATOM 1603 O O . LEU A 1 199 ? -30.932 12.627 13.215 1.00 86.94 199 LEU A O 1
ATOM 1607 N N . LYS A 1 200 ? -29.926 14.611 13.022 1.00 86.62 200 LYS A N 1
ATOM 1608 C CA . LYS A 1 200 ? -31.040 15.454 13.464 1.00 86.62 200 LYS A CA 1
ATOM 1609 C C . LYS A 1 200 ? -31.793 16.019 12.267 1.00 86.62 200 LYS A C 1
ATOM 1611 O O . LYS A 1 200 ? -31.180 16.468 11.295 1.00 86.62 200 LYS A O 1
ATOM 1616 N N . HIS A 1 201 ? -33.115 16.052 12.390 1.00 82.31 201 HIS A N 1
ATOM 1617 C CA . HIS A 1 201 ? -34.052 16.540 11.382 1.00 82.31 201 HIS A CA 1
ATOM 1618 C C . HIS A 1 201 ? -33.767 15.945 9.993 1.00 82.31 201 HIS A C 1
ATOM 1620 O O . HIS A 1 201 ? -33.384 16.696 9.091 1.00 82.31 201 HIS A O 1
ATOM 1626 N N . PRO A 1 202 ? -33.848 14.611 9.815 1.00 80.56 202 PRO A N 1
ATOM 1627 C CA . PRO A 1 202 ? -33.685 13.989 8.506 1.00 80.56 202 PRO A CA 1
ATOM 1628 C C . PRO A 1 202 ? -34.701 14.552 7.503 1.00 80.56 202 PRO A C 1
ATOM 1630 O O . PRO A 1 202 ? -35.860 14.812 7.826 1.00 80.56 202 PRO A O 1
ATOM 1633 N N . THR A 1 203 ? -34.228 14.768 6.286 1.00 78.56 203 THR A N 1
ATOM 1634 C CA . THR A 1 203 ? -34.971 15.271 5.129 1.00 78.56 203 THR A CA 1
ATOM 1635 C C . THR A 1 203 ? -35.009 14.197 4.048 1.00 78.56 203 THR A C 1
ATOM 1637 O O . THR A 1 203 ? -34.218 13.259 4.089 1.00 78.56 203 THR A O 1
ATOM 1640 N N . ASP A 1 204 ? -35.857 14.354 3.029 1.00 71.75 204 ASP A N 1
ATOM 1641 C CA . ASP A 1 204 ? -35.934 13.388 1.918 1.00 71.75 204 ASP A CA 1
ATOM 1642 C C . ASP A 1 204 ? -34.576 13.160 1.218 1.00 71.75 204 ASP A C 1
ATOM 1644 O O . ASP A 1 204 ? -34.311 12.070 0.713 1.00 71.75 204 ASP A O 1
ATOM 1648 N N . TRP A 1 205 ? -33.684 14.161 1.244 1.00 67.81 205 TRP A N 1
ATOM 1649 C CA . TRP A 1 205 ? -32.313 14.088 0.719 1.00 67.81 205 TRP A CA 1
ATOM 1650 C C . TRP A 1 205 ? -31.374 13.165 1.507 1.00 67.81 205 TRP A C 1
ATOM 1652 O O . TRP A 1 205 ? -30.289 12.861 1.013 1.00 67.81 205 TRP A O 1
ATOM 1662 N N . ASP A 1 206 ? -31.771 12.752 2.710 1.00 71.56 206 ASP A N 1
ATOM 1663 C CA . ASP A 1 206 ? -31.010 11.877 3.603 1.00 71.56 206 ASP A CA 1
ATOM 1664 C C . ASP A 1 206 ? -31.471 10.409 3.502 1.00 71.56 206 ASP A C 1
ATOM 1666 O O . ASP A 1 206 ? -31.065 9.586 4.312 1.00 71.56 206 ASP A O 1
ATOM 1670 N N . SER A 1 207 ? -32.318 10.070 2.521 1.00 68.62 207 SER A N 1
ATOM 1671 C CA . SER A 1 207 ? -32.821 8.699 2.301 1.00 68.62 207 SER A CA 1
ATOM 1672 C C . SER A 1 207 ? -31.819 7.775 1.586 1.00 68.62 207 SER A C 1
ATOM 1674 O O . SER A 1 207 ? -32.135 6.619 1.316 1.00 68.62 207 SER A O 1
ATOM 1676 N N . ASP A 1 208 ? -30.641 8.293 1.233 1.00 69.94 208 ASP A N 1
ATOM 1677 C CA . ASP A 1 208 ? -29.589 7.581 0.504 1.00 69.94 208 ASP A CA 1
ATOM 1678 C C . ASP A 1 208 ? -28.651 6.805 1.464 1.00 69.94 208 ASP A C 1
ATOM 1680 O O . ASP A 1 208 ? -28.563 7.112 2.653 1.00 69.94 208 ASP A O 1
ATOM 1684 N N . ASP A 1 209 ? -27.900 5.817 0.955 1.00 72.19 209 ASP A N 1
ATOM 1685 C CA . ASP A 1 209 ? -26.988 5.012 1.783 1.00 72.19 209 ASP A CA 1
ATOM 1686 C C . ASP A 1 209 ? -25.863 5.850 2.431 1.00 72.19 209 ASP A C 1
ATOM 1688 O O . ASP A 1 209 ? -25.190 6.674 1.797 1.00 72.19 209 ASP A O 1
ATOM 1692 N N . PHE A 1 210 ? -25.590 5.558 3.704 1.00 75.75 210 PHE A N 1
ATOM 1693 C CA . PHE A 1 210 ? -24.488 6.138 4.467 1.00 75.75 210 PHE A CA 1
ATOM 1694 C C . PHE A 1 210 ? -23.374 5.112 4.683 1.00 75.75 210 PHE A C 1
ATOM 1696 O O . PHE A 1 210 ? -23.605 3.988 5.123 1.00 75.75 210 PHE A O 1
ATOM 1703 N N . ILE A 1 211 ? -22.138 5.518 4.412 1.00 71.50 211 ILE A N 1
ATOM 1704 C CA . ILE A 1 211 ? -20.931 4.707 4.547 1.00 71.50 211 ILE A CA 1
ATOM 1705 C C . ILE A 1 211 ? -20.079 5.282 5.676 1.00 71.50 211 ILE A C 1
ATOM 1707 O O . ILE A 1 211 ? -19.648 6.434 5.624 1.00 71.50 211 ILE A O 1
ATOM 1711 N N . CYS A 1 212 ? -19.775 4.456 6.674 1.00 71.38 212 CYS A N 1
ATOM 1712 C CA . CYS A 1 212 ? -18.786 4.769 7.698 1.00 71.38 212 CYS A CA 1
ATOM 1713 C C . CYS A 1 212 ? -17.406 4.253 7.268 1.00 71.38 212 CYS A C 1
ATOM 1715 O O . CYS A 1 212 ? -17.236 3.073 6.967 1.00 71.38 212 CYS A O 1
ATOM 1717 N N . VAL A 1 213 ? -16.404 5.129 7.264 1.00 68.44 213 VAL A N 1
ATOM 1718 C CA . VAL A 1 213 ? -15.004 4.811 6.973 1.00 68.44 213 VAL A CA 1
ATOM 1719 C C . VAL A 1 213 ? -14.156 5.292 8.138 1.00 68.44 213 VAL A C 1
ATOM 1721 O O . VAL A 1 213 ? -14.149 6.475 8.461 1.00 68.44 213 VAL A O 1
ATOM 1724 N N . PHE A 1 214 ? -13.380 4.402 8.745 1.00 66.44 214 PHE A N 1
ATOM 1725 C CA . PHE A 1 214 ? -12.349 4.801 9.697 1.00 66.44 214 PHE A CA 1
ATOM 1726 C C . PHE A 1 214 ? -10.970 4.637 9.058 1.00 66.44 214 PHE A C 1
ATOM 1728 O O . PHE A 1 214 ? -10.612 3.581 8.537 1.00 66.44 214 PHE A O 1
ATOM 1735 N N . LEU A 1 215 ? -10.188 5.712 9.066 1.00 57.84 215 LEU A N 1
ATOM 1736 C CA . LEU A 1 215 ? -8.818 5.727 8.572 1.00 57.84 215 LEU A CA 1
ATOM 1737 C C . LEU A 1 215 ? -7.878 5.585 9.764 1.00 57.84 215 LEU A C 1
ATOM 1739 O O . LEU A 1 215 ? -7.698 6.511 10.556 1.00 57.84 215 LEU A O 1
ATOM 1743 N N . THR A 1 216 ? -7.229 4.428 9.864 1.00 53.25 216 THR A N 1
ATOM 1744 C CA . THR A 1 216 ? -6.015 4.304 10.668 1.00 53.25 216 THR A CA 1
ATOM 1745 C C . THR A 1 216 ? -4.860 4.898 9.869 1.00 53.25 216 THR A C 1
ATOM 1747 O O . THR A 1 216 ? -4.487 4.416 8.797 1.00 53.25 216 THR A O 1
ATOM 1750 N N . VAL A 1 217 ? -4.296 6.000 10.362 1.00 50.56 217 VAL A N 1
ATOM 1751 C CA . VAL A 1 217 ? -3.102 6.599 9.761 1.00 50.56 217 VAL A CA 1
ATOM 1752 C C . VAL A 1 217 ? -1.982 5.550 9.810 1.00 50.56 217 VAL A C 1
ATOM 1754 O O . VAL A 1 217 ? -1.768 4.909 10.834 1.00 50.56 217 VAL A O 1
ATOM 1757 N N . CYS A 1 218 ? -1.227 5.356 8.720 1.00 39.34 218 CYS A N 1
ATOM 1758 C CA . CYS A 1 218 ? -0.121 4.379 8.674 1.00 39.34 218 CYS A CA 1
ATOM 1759 C C . CYS A 1 218 ? 0.938 4.582 9.781 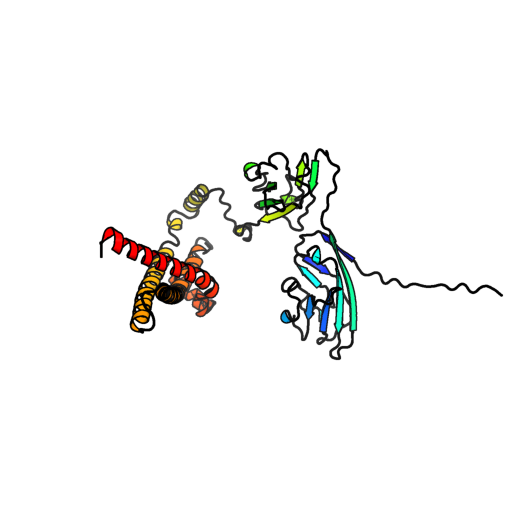1.00 39.34 218 CYS A C 1
ATOM 1761 O O . CYS A 1 218 ? 1.667 3.650 10.111 1.00 39.34 218 CYS A O 1
ATOM 1763 N N . VAL A 1 219 ? 0.998 5.776 10.382 1.00 40.81 219 VAL A N 1
ATOM 1764 C CA . VAL A 1 219 ? 1.831 6.111 11.551 1.00 40.81 219 VAL A CA 1
ATOM 1765 C C . VAL A 1 219 ? 1.450 5.270 12.784 1.00 40.81 219 VAL A C 1
ATOM 1767 O O . VAL A 1 219 ? 2.312 4.954 13.602 1.00 40.81 219 VAL A O 1
ATOM 1770 N N . SER A 1 220 ? 0.193 4.839 12.885 1.00 41.59 220 SER A N 1
ATOM 1771 C CA . SER A 1 220 ? -0.397 4.162 14.046 1.00 41.59 220 SER A CA 1
ATOM 1772 C C . SER A 1 220 ? -0.259 2.632 14.000 1.00 41.59 220 SER A C 1
ATOM 1774 O O . SER A 1 220 ? -0.526 1.968 14.999 1.00 41.59 220 SER A O 1
ATOM 1776 N N . ARG A 1 221 ? 0.230 2.049 12.891 1.00 42.16 221 ARG A N 1
ATOM 1777 C CA . ARG A 1 221 ? 0.646 0.626 12.839 1.00 42.16 221 ARG A CA 1
ATOM 1778 C C . ARG A 1 221 ? 1.916 0.344 13.652 1.00 42.16 221 ARG A C 1
ATOM 1780 O O . ARG A 1 221 ? 2.287 -0.813 13.829 1.00 42.16 221 ARG A O 1
ATOM 1787 N N . LEU A 1 222 ? 2.602 1.387 14.122 1.00 47.34 222 LEU A N 1
ATOM 1788 C CA . LEU A 1 222 ? 3.747 1.253 15.014 1.00 47.34 222 LEU A CA 1
ATOM 1789 C C . LEU A 1 222 ? 3.256 1.046 16.465 1.00 47.34 222 LEU A C 1
ATOM 1791 O O . LEU A 1 222 ? 2.339 1.759 16.895 1.00 47.34 222 LEU A O 1
ATOM 1795 N N . PRO A 1 223 ? 3.851 0.096 17.220 1.00 46.12 223 PRO A N 1
ATOM 1796 C CA . PRO A 1 223 ? 3.512 -0.141 18.624 1.00 46.12 223 PRO A CA 1
ATOM 1797 C C . PRO A 1 223 ? 3.622 1.151 19.444 1.00 46.12 223 PRO A C 1
ATOM 1799 O O . PRO A 1 223 ? 4.425 2.018 19.101 1.00 46.12 223 PRO A O 1
ATOM 1802 N N . VAL A 1 224 ? 2.827 1.284 20.514 1.00 51.88 224 VAL A N 1
ATOM 1803 C CA . VAL A 1 224 ? 2.695 2.522 21.316 1.00 51.88 224 VAL A CA 1
ATOM 1804 C C . VAL A 1 224 ? 4.059 3.077 21.762 1.00 51.88 224 VAL A C 1
ATOM 1806 O O . VAL A 1 224 ? 4.288 4.276 21.624 1.00 51.88 224 VAL A O 1
ATOM 1809 N N . ASP A 1 225 ? 5.009 2.212 22.132 1.00 53.59 225 ASP A N 1
ATOM 1810 C CA . ASP A 1 225 ? 6.403 2.568 22.469 1.00 53.59 225 ASP A CA 1
ATOM 1811 C C . ASP A 1 225 ? 7.205 3.253 21.343 1.00 53.59 225 ASP A C 1
ATOM 1813 O O . ASP A 1 225 ? 8.228 3.887 21.591 1.00 53.59 225 ASP A O 1
ATOM 1817 N N . GLN A 1 226 ? 6.785 3.123 20.083 1.00 54.78 226 GLN A N 1
ATOM 1818 C CA . GLN A 1 226 ? 7.466 3.693 18.912 1.00 54.78 226 GLN A CA 1
ATOM 1819 C C . GLN A 1 226 ? 6.754 4.929 18.345 1.00 54.78 226 GLN A C 1
ATOM 1821 O O . GLN A 1 226 ? 7.252 5.547 17.395 1.00 54.78 226 GLN A O 1
ATOM 1826 N N . ARG A 1 227 ? 5.608 5.326 18.915 1.00 61.78 227 ARG A N 1
ATOM 1827 C CA . ARG A 1 227 ? 4.865 6.518 18.493 1.00 61.78 227 ARG A CA 1
ATOM 1828 C C . ARG A 1 227 ? 5.502 7.764 19.116 1.00 61.78 227 ARG A C 1
ATOM 1830 O O . ARG A 1 227 ? 5.461 7.966 20.321 1.00 61.78 227 ARG A O 1
ATOM 1837 N N . ARG A 1 228 ? 6.072 8.647 18.288 1.00 63.50 228 ARG A N 1
ATOM 1838 C CA . ARG A 1 228 ? 6.793 9.849 18.772 1.00 63.50 228 ARG A CA 1
ATOM 1839 C C . ARG A 1 228 ? 5.880 10.968 19.311 1.00 63.50 228 ARG A C 1
ATOM 1841 O O . ARG A 1 228 ? 6.359 11.872 19.997 1.00 63.50 228 ARG A O 1
ATOM 1848 N N . GLY A 1 229 ? 4.575 10.905 19.018 1.00 65.25 229 GLY A N 1
ATOM 1849 C CA . GLY A 1 229 ? 3.547 11.752 19.641 1.00 65.25 229 GLY A CA 1
ATOM 1850 C C . GLY A 1 229 ? 3.764 13.260 19.469 1.00 65.25 229 GLY A C 1
ATOM 1851 O O . GLY A 1 229 ? 3.569 14.028 20.411 1.00 65.25 229 GLY A O 1
ATOM 1852 N N . TYR A 1 230 ? 4.223 13.709 18.297 1.00 66.38 230 TYR A N 1
ATOM 1853 C CA . TYR A 1 230 ? 4.432 15.136 18.046 1.00 66.38 230 TYR A CA 1
ATOM 1854 C C . TYR A 1 230 ? 3.109 15.838 17.742 1.00 66.38 230 TYR A C 1
ATOM 1856 O O . TYR A 1 230 ? 2.423 15.483 16.789 1.00 66.38 230 TYR A O 1
ATOM 1864 N N . LYS A 1 231 ? 2.777 16.872 18.521 1.00 65.06 231 LYS A N 1
ATOM 1865 C CA . LYS A 1 231 ? 1.543 17.652 18.328 1.00 65.06 231 LYS A CA 1
ATOM 1866 C C . LYS A 1 231 ? 1.604 18.560 17.097 1.00 65.06 231 LYS A C 1
ATOM 1868 O O . LYS A 1 231 ? 0.599 18.744 16.435 1.00 65.06 231 LYS A O 1
ATOM 1873 N N . ASN A 1 232 ? 2.782 19.126 16.818 1.00 74.88 232 ASN A N 1
ATOM 1874 C CA . ASN A 1 232 ? 3.037 20.096 15.748 1.00 74.88 232 ASN A CA 1
ATOM 1875 C C . ASN A 1 232 ? 4.491 19.987 15.259 1.00 74.88 232 ASN A C 1
ATOM 1877 O O . ASN A 1 232 ? 5.363 19.560 16.019 1.00 74.88 232 ASN A O 1
ATOM 1881 N N . VAL A 1 233 ? 4.781 20.459 14.039 1.00 81.00 233 VAL A N 1
ATOM 1882 C CA . VAL A 1 233 ? 6.144 20.458 13.460 1.00 81.00 233 VAL A CA 1
ATOM 1883 C C . VAL A 1 233 ? 7.139 21.217 14.347 1.00 81.00 233 VAL A C 1
ATOM 1885 O O . VAL A 1 233 ? 8.235 20.729 14.607 1.00 81.00 233 VAL A O 1
ATOM 1888 N N . PHE A 1 234 ? 6.741 22.371 14.893 1.00 83.50 234 PHE A N 1
ATOM 1889 C CA . PHE A 1 234 ? 7.578 23.146 15.816 1.00 83.50 234 PHE A CA 1
ATOM 1890 C C . PHE A 1 234 ? 7.848 22.410 17.134 1.00 83.50 234 PHE A C 1
ATOM 1892 O O . PHE A 1 234 ? 8.966 22.442 17.643 1.00 83.50 234 PHE A O 1
ATOM 1899 N N . ASN A 1 235 ? 6.847 21.696 17.664 1.00 81.62 235 ASN A N 1
ATOM 1900 C CA . ASN A 1 235 ? 7.017 20.864 18.856 1.00 81.62 235 ASN A CA 1
ATOM 1901 C C . ASN A 1 235 ? 7.993 19.708 18.583 1.00 81.62 235 ASN A C 1
ATOM 1903 O O . ASN A 1 235 ? 8.848 19.432 19.421 1.00 81.62 235 ASN A O 1
ATOM 1907 N N . ALA A 1 236 ? 7.916 19.098 17.396 1.00 79.31 236 ALA A N 1
ATOM 1908 C CA . ALA A 1 236 ? 8.847 18.061 16.965 1.00 79.31 236 ALA A CA 1
ATOM 1909 C C . ALA A 1 236 ? 10.281 18.588 16.867 1.00 79.31 236 ALA A C 1
ATOM 1911 O O . ALA A 1 236 ? 11.177 18.022 17.485 1.00 79.31 236 ALA A O 1
ATOM 1912 N N . LEU A 1 237 ? 10.499 19.699 16.157 1.00 84.56 237 LEU A N 1
ATOM 1913 C CA . LEU A 1 237 ? 11.826 20.305 16.002 1.00 84.56 237 LEU A CA 1
ATOM 1914 C C . LEU A 1 237 ? 12.445 20.683 17.353 1.00 84.56 237 LEU A C 1
ATOM 1916 O O . LEU A 1 237 ? 13.612 20.377 17.602 1.00 84.56 237 LEU A O 1
ATOM 1920 N N . PHE A 1 238 ? 11.662 21.297 18.244 1.00 84.19 238 PHE A N 1
ATOM 1921 C CA . PHE A 1 238 ? 12.136 21.681 19.573 1.00 84.19 238 PHE A CA 1
ATOM 1922 C C . PHE A 1 238 ? 12.489 20.462 20.432 1.00 84.19 238 PHE A C 1
ATOM 1924 O O . PHE A 1 238 ? 13.569 20.425 21.023 1.00 84.19 238 PHE A O 1
ATOM 1931 N N . ARG A 1 239 ? 11.619 19.442 20.471 1.00 81.19 239 ARG A N 1
ATOM 1932 C CA . ARG A 1 239 ? 11.874 18.206 21.227 1.00 81.19 239 ARG A CA 1
ATOM 1933 C C . ARG A 1 239 ? 13.083 17.453 20.694 1.00 81.19 239 ARG A C 1
ATOM 1935 O O . ARG A 1 239 ? 13.944 17.110 21.486 1.00 81.19 239 ARG A O 1
ATOM 1942 N N . ILE A 1 240 ? 13.209 17.286 19.378 1.00 82.00 240 ILE A N 1
ATOM 1943 C CA . ILE A 1 240 ? 14.368 16.620 18.759 1.00 82.00 240 ILE A CA 1
ATOM 1944 C C . ILE A 1 240 ? 15.663 17.361 19.109 1.00 82.00 240 ILE A C 1
ATOM 1946 O O . ILE A 1 240 ? 16.643 16.743 19.514 1.00 82.00 240 ILE A O 1
ATOM 1950 N N . THR A 1 241 ? 15.660 18.692 19.025 1.00 83.44 241 THR A N 1
ATOM 1951 C CA . THR A 1 241 ? 16.844 19.500 19.348 1.00 83.44 241 THR A CA 1
ATOM 1952 C C . THR A 1 241 ? 17.222 19.408 20.830 1.00 83.44 241 THR A C 1
ATOM 1954 O O . THR A 1 241 ? 18.409 19.395 21.154 1.00 83.44 241 THR A O 1
ATOM 1957 N N . LYS A 1 242 ? 16.232 19.326 21.728 1.00 79.69 242 LYS A N 1
ATOM 1958 C CA . LYS A 1 242 ? 16.427 19.260 23.185 1.00 79.69 242 LYS A CA 1
ATOM 1959 C C . LYS A 1 242 ? 16.775 17.854 23.693 1.00 79.69 242 LYS A C 1
ATOM 1961 O O . LYS A 1 242 ? 17.601 17.735 24.588 1.00 79.69 242 LYS A O 1
ATOM 1966 N N . GLU A 1 243 ? 16.135 16.817 23.157 1.00 78.12 243 GLU A N 1
ATOM 1967 C CA . GLU A 1 243 ? 16.268 15.418 23.594 1.00 78.12 243 GLU A CA 1
ATOM 1968 C C . GLU A 1 243 ? 17.456 14.722 22.910 1.00 78.12 243 GLU A C 1
ATOM 1970 O O . GLU A 1 243 ? 18.193 13.984 23.557 1.00 78.12 243 GLU A O 1
ATOM 1975 N N . GLU A 1 244 ? 17.677 14.979 21.617 1.00 72.06 244 GLU A N 1
ATOM 1976 C CA . GLU A 1 244 ? 18.687 14.278 20.809 1.00 72.06 244 GLU A CA 1
ATOM 1977 C C . GLU A 1 244 ? 19.850 15.177 20.352 1.00 72.06 244 GLU A C 1
ATOM 1979 O O . GLU A 1 244 ? 20.836 14.679 19.802 1.00 72.06 244 GLU A O 1
ATOM 1984 N N . GLY A 1 245 ? 19.754 16.492 20.565 1.00 78.56 245 GLY A N 1
ATOM 1985 C CA . GLY A 1 245 ? 20.772 17.476 20.197 1.00 78.56 245 GLY A CA 1
ATOM 1986 C C . GLY A 1 245 ? 20.644 18.018 18.768 1.00 78.56 245 GLY A C 1
ATOM 1987 O O . GLY A 1 245 ? 20.095 17.385 17.869 1.00 78.56 245 GLY A O 1
ATOM 1988 N N . VAL A 1 246 ? 21.211 19.206 18.538 1.00 80.00 246 VAL A N 1
ATOM 1989 C CA . VAL A 1 246 ? 21.155 19.926 17.247 1.00 80.00 246 VAL A CA 1
ATOM 1990 C C . VAL A 1 246 ? 21.741 19.095 16.099 1.00 80.00 246 VAL A C 1
ATOM 1992 O O . VAL A 1 246 ? 21.189 19.077 15.005 1.00 80.00 246 VAL A O 1
ATOM 1995 N N . THR A 1 247 ? 22.817 18.344 16.345 1.00 74.88 247 THR A N 1
ATOM 1996 C CA . THR A 1 247 ? 23.508 17.531 15.324 1.00 74.88 247 THR A CA 1
ATOM 1997 C C . THR A 1 247 ? 22.640 16.410 14.748 1.00 74.88 247 THR A C 1
ATOM 1999 O O . THR A 1 247 ? 22.896 15.936 13.640 1.00 74.88 247 THR A O 1
ATOM 2002 N N . THR A 1 248 ? 21.573 16.025 15.450 1.00 74.88 248 THR A N 1
ATOM 2003 C CA . THR A 1 248 ? 20.602 15.026 14.999 1.00 74.88 248 THR A CA 1
ATOM 2004 C C . THR A 1 248 ? 19.800 15.499 13.790 1.00 74.88 248 THR A C 1
ATOM 2006 O O . THR A 1 248 ? 19.488 14.687 12.925 1.00 74.88 248 THR A O 1
ATOM 2009 N N . LEU A 1 249 ? 19.537 16.801 13.649 1.00 78.62 249 LEU A N 1
ATOM 2010 C CA . LEU A 1 249 ? 18.796 17.339 12.498 1.00 78.62 249 LEU A CA 1
ATOM 2011 C C . LEU A 1 249 ? 19.545 17.139 11.169 1.00 78.62 249 LEU A C 1
ATOM 2013 O O . LEU A 1 249 ? 18.926 17.023 10.115 1.00 78.62 249 LEU A O 1
ATOM 2017 N N . TRP A 1 250 ? 20.876 17.037 11.221 1.00 79.75 250 TRP A N 1
ATOM 2018 C CA . TRP A 1 250 ? 21.720 16.758 10.058 1.00 79.75 250 TRP A CA 1
ATOM 2019 C C . TRP A 1 250 ? 21.942 15.256 9.827 1.00 79.75 250 TRP A C 1
ATOM 2021 O O . TRP A 1 250 ? 22.582 14.875 8.837 1.00 79.75 250 TRP A O 1
ATOM 2031 N N . ARG A 1 251 ? 21.391 14.374 10.680 1.00 68.75 251 ARG A N 1
ATOM 2032 C CA . ARG A 1 251 ? 21.429 12.921 10.458 1.00 68.75 251 ARG A CA 1
ATOM 2033 C C . ARG A 1 251 ? 20.606 12.595 9.218 1.00 68.75 251 ARG A C 1
ATOM 2035 O O . ARG A 1 251 ? 19.394 12.763 9.174 1.00 68.75 251 ARG A O 1
ATOM 2042 N N . GLY A 1 252 ? 21.296 12.141 8.177 1.00 75.19 252 GLY A N 1
ATOM 2043 C CA . GLY A 1 252 ? 20.693 11.855 6.877 1.00 75.19 252 GLY A CA 1
ATOM 2044 C C . GLY A 1 252 ? 20.974 12.903 5.796 1.00 75.19 252 GLY A C 1
ATOM 2045 O O . GLY A 1 252 ? 20.649 12.646 4.637 1.00 75.19 252 GLY A O 1
ATOM 2046 N N . CYS A 1 253 ? 21.630 14.026 6.112 1.00 83.38 253 CYS A N 1
ATOM 2047 C CA . CYS A 1 253 ? 22.032 15.015 5.104 1.00 83.38 253 CYS A CA 1
ATOM 2048 C C . CYS A 1 253 ? 23.017 14.407 4.089 1.00 83.38 253 CYS A C 1
ATOM 2050 O O . CYS A 1 253 ? 22.755 14.416 2.889 1.00 83.38 253 CYS A O 1
ATOM 2052 N N . ILE A 1 254 ? 24.075 13.750 4.577 1.00 84.31 254 ILE A N 1
ATOM 2053 C CA . ILE A 1 254 ? 25.094 13.087 3.745 1.00 84.31 254 ILE A CA 1
ATOM 2054 C C . ILE A 1 254 ? 24.486 12.054 2.776 1.00 84.31 254 ILE A C 1
ATOM 2056 O O . ILE A 1 254 ? 24.702 12.187 1.571 1.00 84.31 254 ILE A O 1
ATOM 2060 N N . PRO A 1 255 ? 23.695 11.052 3.221 1.00 83.50 255 PRO A N 1
ATOM 2061 C CA . PRO A 1 255 ? 23.091 10.104 2.286 1.00 83.50 255 PRO A CA 1
ATOM 2062 C C . PRO A 1 255 ? 22.056 10.764 1.365 1.00 83.50 255 PRO A C 1
ATOM 2064 O O . PRO A 1 255 ? 21.867 10.308 0.242 1.00 83.50 255 PRO A O 1
ATOM 2067 N N . THR A 1 256 ? 21.419 11.863 1.780 1.00 86.06 256 THR A N 1
ATOM 2068 C CA . THR A 1 256 ? 20.515 12.626 0.904 1.00 86.06 256 THR A CA 1
ATOM 2069 C C . THR A 1 256 ? 21.274 13.340 -0.213 1.00 86.06 256 THR A C 1
ATOM 2071 O O . THR A 1 256 ? 20.839 13.285 -1.364 1.00 86.06 256 THR A O 1
ATOM 2074 N N . MET A 1 257 ? 22.421 13.947 0.094 1.00 90.19 257 MET A N 1
ATOM 2075 C CA . MET A 1 257 ? 23.302 14.555 -0.904 1.00 90.19 257 MET A CA 1
ATOM 2076 C C . MET A 1 257 ? 23.873 13.503 -1.855 1.00 90.19 257 MET A C 1
ATOM 2078 O O . MET A 1 257 ? 23.783 13.668 -3.068 1.00 90.19 257 MET A O 1
ATOM 2082 N N . ALA A 1 258 ? 24.388 12.391 -1.321 1.00 88.00 258 ALA A N 1
ATOM 2083 C CA . ALA A 1 258 ? 24.919 11.292 -2.127 1.00 88.00 258 ALA A CA 1
ATOM 2084 C C . ALA A 1 258 ? 23.867 10.757 -3.109 1.00 88.00 258 ALA A C 1
ATOM 2086 O O . ALA A 1 258 ? 24.143 10.588 -4.295 1.00 88.00 258 ALA A O 1
ATOM 2087 N N . ARG A 1 259 ? 22.627 10.579 -2.638 1.00 89.56 259 ARG A N 1
ATOM 2088 C CA . ARG A 1 259 ? 21.493 10.182 -3.476 1.00 89.56 259 ARG A CA 1
ATOM 2089 C C . ARG A 1 259 ? 21.235 11.184 -4.598 1.00 89.56 259 ARG A C 1
ATOM 2091 O O . ARG A 1 259 ? 21.038 10.776 -5.736 1.00 89.56 259 ARG A O 1
ATOM 2098 N N . ALA A 1 260 ? 21.223 12.481 -4.289 1.00 90.06 260 ALA A N 1
ATOM 2099 C CA . ALA A 1 260 ? 20.983 13.524 -5.284 1.00 90.06 260 ALA A CA 1
ATOM 2100 C C . ALA A 1 260 ? 22.066 13.533 -6.373 1.00 90.06 260 ALA A C 1
ATOM 2102 O O . ALA A 1 260 ? 21.739 13.601 -7.555 1.00 90.06 260 ALA A O 1
ATOM 2103 N N . VAL A 1 261 ? 23.337 13.400 -5.983 1.00 93.44 261 VAL A N 1
ATOM 2104 C CA . VAL A 1 261 ? 24.465 13.326 -6.923 1.00 93.44 261 VAL A CA 1
ATOM 2105 C C . VAL A 1 261 ? 24.335 12.107 -7.833 1.00 93.44 261 VAL A C 1
ATOM 2107 O O . VAL A 1 261 ? 24.398 12.257 -9.050 1.00 93.44 261 VAL A O 1
ATOM 2110 N N . VAL A 1 262 ? 24.100 10.919 -7.267 1.00 92.69 262 VAL A N 1
ATOM 2111 C CA . VAL A 1 262 ? 24.000 9.672 -8.044 1.00 92.69 262 VAL A CA 1
ATOM 2112 C C . VAL A 1 262 ? 22.818 9.703 -9.006 1.00 92.69 262 VAL A C 1
ATOM 2114 O O . VAL A 1 262 ? 22.986 9.360 -10.173 1.00 92.69 262 VAL A O 1
ATOM 2117 N N . VAL A 1 263 ? 21.646 10.154 -8.550 1.00 90.25 263 VAL A N 1
ATOM 2118 C CA . VAL A 1 263 ? 20.454 10.251 -9.403 1.00 90.25 263 VAL A CA 1
ATOM 2119 C C . VAL A 1 263 ? 20.697 11.219 -10.554 1.00 90.25 263 VAL A C 1
ATOM 2121 O O . VAL A 1 263 ? 20.505 10.835 -11.699 1.00 90.25 263 VAL A O 1
ATOM 2124 N N . ASN A 1 264 ? 21.177 12.435 -10.283 1.00 91.19 264 ASN A N 1
ATOM 2125 C CA . ASN A 1 264 ? 21.394 13.425 -11.339 1.00 91.19 264 ASN A CA 1
ATOM 2126 C C . ASN A 1 264 ? 22.473 12.982 -12.335 1.00 91.19 264 ASN A C 1
ATOM 2128 O O . ASN A 1 264 ? 22.285 13.122 -13.543 1.00 91.19 264 ASN A O 1
ATOM 2132 N N . ALA A 1 265 ? 23.581 12.420 -11.845 1.00 93.31 265 ALA A N 1
ATOM 2133 C CA . ALA A 1 265 ? 24.662 11.939 -12.697 1.00 93.31 265 ALA A CA 1
ATOM 2134 C C . ALA A 1 265 ? 24.201 10.781 -13.592 1.00 93.31 265 ALA A C 1
ATOM 2136 O O . ALA A 1 265 ? 24.377 10.842 -14.809 1.00 93.31 265 ALA A O 1
ATOM 2137 N N . ALA A 1 266 ? 23.563 9.758 -13.012 1.00 92.38 266 ALA A N 1
ATOM 2138 C CA . ALA A 1 266 ? 23.065 8.610 -13.763 1.00 92.38 266 ALA A CA 1
ATOM 2139 C C . ALA A 1 266 ? 21.972 9.022 -14.758 1.00 92.38 266 ALA A C 1
ATOM 2141 O O . ALA A 1 266 ? 21.999 8.587 -15.908 1.00 92.38 266 ALA A O 1
ATOM 2142 N N . GLN A 1 267 ? 21.058 9.902 -14.349 1.00 90.38 267 GLN A N 1
ATOM 2143 C CA . GLN A 1 267 ? 19.927 10.323 -15.168 1.00 90.38 267 GLN A CA 1
ATOM 2144 C C . GLN A 1 267 ? 20.369 11.149 -16.383 1.00 90.38 267 GLN A C 1
ATOM 2146 O O . GLN A 1 267 ? 19.936 10.861 -17.501 1.00 90.38 267 GLN A O 1
ATOM 2151 N N . LEU A 1 268 ? 21.252 12.138 -16.201 1.00 90.12 268 LEU A N 1
ATOM 2152 C CA . LEU A 1 268 ? 21.730 12.989 -17.299 1.00 90.12 268 LEU A CA 1
ATOM 2153 C C . LEU A 1 268 ? 22.700 12.251 -18.226 1.00 90.12 268 LEU A C 1
ATOM 2155 O O . LEU A 1 268 ? 22.545 12.324 -19.446 1.00 90.12 268 LEU A O 1
ATOM 2159 N N . ALA A 1 269 ? 23.667 11.512 -17.670 1.00 93.25 269 ALA A N 1
ATOM 2160 C CA . ALA A 1 269 ? 24.648 10.790 -18.477 1.00 93.25 269 ALA A CA 1
ATOM 2161 C C . ALA A 1 269 ? 23.983 9.698 -19.323 1.00 93.25 269 ALA A C 1
ATOM 2163 O O . ALA A 1 269 ? 24.199 9.643 -20.535 1.00 93.25 269 ALA A O 1
ATOM 2164 N N . SER A 1 270 ? 23.116 8.883 -18.712 1.00 92.69 270 SER A N 1
ATOM 2165 C CA . SER A 1 270 ? 22.428 7.803 -19.428 1.00 92.69 270 SER A CA 1
ATOM 2166 C C . SER A 1 270 ? 21.445 8.345 -20.455 1.00 92.69 270 SER A C 1
ATOM 2168 O O . SER A 1 270 ? 21.318 7.760 -21.524 1.00 92.69 270 SER A O 1
ATOM 2170 N N . TYR A 1 271 ? 20.768 9.464 -20.171 1.00 91.44 271 TYR A N 1
ATOM 2171 C CA . TYR A 1 271 ? 19.874 10.089 -21.147 1.00 91.44 271 TYR A CA 1
ATOM 2172 C C . TYR A 1 271 ? 20.645 10.606 -22.361 1.00 91.44 271 TYR A C 1
ATOM 2174 O O . TYR A 1 271 ? 20.276 10.282 -23.486 1.00 91.44 271 TYR A O 1
ATOM 2182 N N . SER A 1 272 ? 21.735 11.350 -22.141 1.00 90.31 272 SER A N 1
ATOM 2183 C CA . SER A 1 272 ? 22.553 11.898 -23.228 1.00 90.31 272 SER A CA 1
ATOM 2184 C C . SER A 1 272 ? 23.110 10.790 -24.127 1.00 90.31 272 SER A C 1
ATOM 2186 O O . SER A 1 272 ? 22.932 10.834 -25.343 1.00 90.31 272 SER A O 1
ATOM 2188 N N . GLN A 1 273 ? 23.686 9.741 -23.527 1.00 92.81 273 GLN A N 1
ATOM 2189 C CA . GLN A 1 273 ? 24.223 8.599 -24.275 1.00 92.81 273 GLN A CA 1
ATOM 2190 C C . GLN A 1 273 ? 23.130 7.806 -24.998 1.00 92.81 273 GLN A C 1
ATOM 2192 O O . GLN A 1 273 ? 23.300 7.457 -26.162 1.00 92.81 273 GLN A O 1
ATOM 2197 N N . SER A 1 274 ? 21.990 7.551 -24.344 1.00 90.88 274 SER A N 1
ATOM 2198 C CA . SER A 1 274 ? 20.881 6.815 -24.969 1.00 90.88 274 SER A CA 1
ATOM 2199 C C . SER A 1 274 ? 20.269 7.600 -26.128 1.00 90.88 274 SER A C 1
ATOM 2201 O O . SER A 1 274 ? 19.950 7.008 -27.154 1.00 90.88 274 SER A O 1
ATOM 2203 N N . LYS A 1 275 ? 20.140 8.930 -25.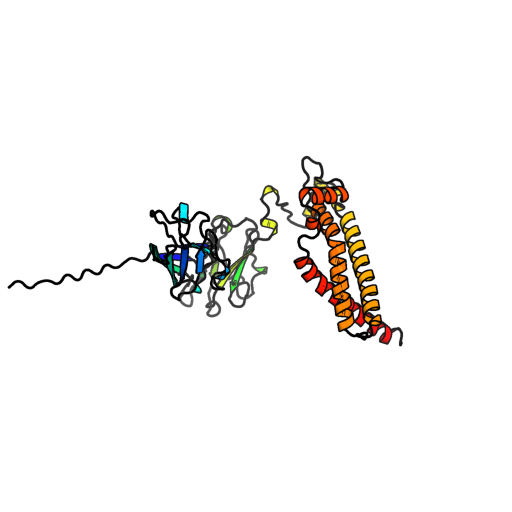995 1.00 88.25 275 LYS A N 1
ATOM 2204 C CA . LYS A 1 275 ? 19.659 9.808 -27.071 1.00 88.25 275 LYS A CA 1
ATOM 2205 C C . LYS A 1 275 ? 20.615 9.772 -28.266 1.00 88.25 275 LYS A C 1
ATOM 2207 O O . LYS A 1 275 ? 20.156 9.563 -29.382 1.00 88.25 275 LYS A O 1
ATOM 2212 N N . GLN A 1 276 ? 21.921 9.928 -28.039 1.00 88.62 276 GLN A N 1
ATOM 2213 C CA . GLN A 1 276 ? 22.925 9.871 -29.111 1.00 88.62 276 GLN A CA 1
ATOM 2214 C C . GLN A 1 276 ? 22.915 8.515 -29.825 1.00 88.62 276 GLN A C 1
ATOM 2216 O O . GLN A 1 276 ? 22.767 8.473 -31.040 1.00 88.62 276 GLN A O 1
ATOM 2221 N N . ALA A 1 277 ? 22.936 7.410 -29.076 1.00 87.62 277 ALA A N 1
ATOM 2222 C CA . ALA A 1 277 ? 22.910 6.066 -29.653 1.00 87.62 277 ALA A CA 1
ATOM 2223 C C . ALA A 1 277 ? 21.640 5.782 -30.481 1.00 87.62 277 ALA A C 1
ATOM 2225 O O . ALA A 1 277 ? 21.705 5.104 -31.507 1.00 87.62 277 ALA A O 1
ATOM 2226 N N . LEU A 1 278 ? 20.480 6.301 -30.058 1.00 86.31 278 LEU A N 1
ATOM 2227 C CA . LEU A 1 278 ? 19.224 6.161 -30.802 1.00 86.31 278 LEU A CA 1
ATOM 2228 C C . LEU A 1 278 ? 19.221 6.985 -32.095 1.00 86.31 278 LEU A C 1
ATOM 2230 O O . LEU A 1 278 ? 18.746 6.489 -33.116 1.00 86.31 278 LEU A O 1
ATOM 2234 N N . LEU A 1 279 ? 19.776 8.198 -32.080 1.00 85.94 279 LEU A N 1
ATOM 2235 C CA . LEU A 1 279 ? 19.894 9.036 -33.277 1.00 85.94 279 LEU A CA 1
ATOM 2236 C C . LEU A 1 279 ? 20.906 8.456 -34.280 1.00 85.94 279 LEU A C 1
ATOM 2238 O O . LEU A 1 279 ? 20.622 8.412 -35.477 1.00 85.94 279 LEU A O 1
ATOM 2242 N N . ASP A 1 280 ? 22.031 7.928 -33.794 1.00 84.00 280 ASP A N 1
ATOM 2243 C CA . ASP A 1 280 ? 23.079 7.319 -34.627 1.00 84.00 280 ASP A CA 1
ATOM 2244 C C . ASP A 1 280 ? 22.609 6.028 -35.318 1.00 84.00 280 ASP A C 1
ATOM 2246 O O . ASP A 1 280 ? 23.098 5.672 -36.390 1.00 84.00 280 ASP A O 1
ATOM 2250 N N . SER A 1 281 ? 21.620 5.335 -34.742 1.00 78.12 281 SER A N 1
ATOM 2251 C CA . SER A 1 281 ? 21.042 4.118 -35.327 1.00 78.12 281 SER A CA 1
ATOM 2252 C C . SER A 1 281 ? 20.248 4.360 -36.622 1.00 78.12 281 SER A C 1
ATOM 2254 O O . SER A 1 281 ? 19.899 3.402 -37.314 1.00 78.12 281 SER A O 1
ATOM 2256 N N . GLY A 1 282 ? 19.937 5.619 -36.960 1.00 69.19 282 GLY A N 1
ATOM 2257 C CA . GLY A 1 282 ? 19.264 6.015 -38.204 1.00 69.19 282 GLY A CA 1
ATOM 2258 C C . GLY A 1 282 ? 17.785 5.615 -38.321 1.00 69.19 282 GLY A C 1
ATOM 2259 O O . GLY A 1 282 ? 17.114 6.043 -39.259 1.00 69.19 282 GLY A O 1
ATOM 2260 N N . TYR A 1 283 ? 17.256 4.830 -37.375 1.00 66.56 283 TYR A N 1
ATOM 2261 C CA . TYR A 1 283 ? 15.852 4.396 -37.336 1.00 66.56 283 TYR A CA 1
ATOM 2262 C C . TYR A 1 283 ? 14.901 5.437 -36.732 1.00 66.56 283 TYR A C 1
ATOM 2264 O O . TYR A 1 283 ? 13.708 5.420 -37.033 1.00 66.56 283 TYR A O 1
ATOM 2272 N N . PHE A 1 284 ? 15.408 6.341 -35.890 1.00 68.50 284 PHE A N 1
ATOM 2273 C CA . PHE A 1 284 ? 14.611 7.346 -35.189 1.00 68.50 284 PHE A CA 1
ATOM 2274 C C . PHE A 1 284 ? 15.065 8.759 -35.563 1.00 68.50 284 PHE A C 1
ATOM 2276 O O . PHE A 1 284 ? 16.257 9.059 -35.573 1.00 68.50 284 PHE A O 1
ATOM 2283 N N . ARG A 1 285 ? 14.105 9.641 -35.854 1.00 69.56 285 ARG A N 1
ATOM 2284 C CA . ARG A 1 285 ? 14.331 11.093 -35.918 1.00 69.56 285 ARG A CA 1
ATOM 2285 C C . ARG A 1 285 ? 14.168 11.689 -34.513 1.00 69.56 285 ARG A C 1
ATOM 2287 O O . ARG A 1 285 ? 13.778 10.972 -33.590 1.00 69.56 285 ARG A O 1
ATOM 2294 N N . ASP A 1 286 ? 14.485 12.975 -34.341 1.00 73.62 286 ASP A N 1
ATOM 2295 C CA . ASP A 1 286 ? 14.315 13.721 -33.075 1.00 73.62 286 ASP A CA 1
ATOM 2296 C C . ASP A 1 286 ? 12.812 13.953 -32.784 1.00 73.62 286 ASP A C 1
ATOM 2298 O O . ASP A 1 286 ? 12.288 15.064 -32.826 1.00 73.62 286 ASP A O 1
ATOM 2302 N N . ASP A 1 287 ? 12.100 12.844 -32.584 1.00 77.38 287 ASP A N 1
ATOM 2303 C CA . ASP A 1 287 ? 10.670 12.734 -32.334 1.00 77.38 287 ASP A CA 1
ATOM 2304 C C . ASP A 1 287 ? 10.412 12.391 -30.862 1.00 77.38 287 ASP A C 1
ATOM 2306 O O . ASP A 1 287 ? 11.249 11.815 -30.162 1.00 77.38 287 ASP A O 1
ATOM 2310 N N . ILE A 1 288 ? 9.188 12.659 -30.398 1.00 81.44 288 ILE A N 1
ATOM 2311 C CA . ILE A 1 288 ? 8.743 12.391 -29.018 1.00 81.44 288 ILE A CA 1
ATOM 2312 C C . ILE A 1 288 ? 8.995 10.925 -28.609 1.00 81.44 288 ILE A C 1
ATOM 2314 O O . ILE A 1 288 ? 9.348 10.659 -27.460 1.00 81.44 288 ILE A O 1
ATOM 2318 N N . LEU A 1 289 ? 8.880 9.976 -29.547 1.00 82.56 289 LEU A N 1
ATOM 2319 C CA . LEU A 1 289 ? 9.153 8.553 -29.307 1.00 82.56 289 LEU A CA 1
ATOM 2320 C C . LEU A 1 289 ? 10.635 8.264 -29.019 1.00 82.56 289 LEU A C 1
ATOM 2322 O O . LEU A 1 289 ? 10.931 7.421 -28.173 1.00 82.56 289 LEU A O 1
ATOM 2326 N N . CYS A 1 290 ? 11.563 8.977 -29.663 1.00 84.06 290 CYS A N 1
ATOM 2327 C CA . CYS A 1 290 ? 12.995 8.849 -29.385 1.00 84.06 290 CYS A CA 1
ATOM 2328 C C . CYS A 1 290 ? 13.295 9.286 -27.946 1.00 84.06 290 CYS A C 1
ATOM 2330 O O . CYS A 1 290 ? 13.919 8.549 -27.179 1.00 84.06 290 CYS A O 1
ATOM 2332 N N . HIS A 1 291 ? 12.763 10.444 -27.542 1.00 85.81 291 HIS A N 1
ATOM 2333 C CA . HIS A 1 291 ? 12.902 10.939 -26.173 1.00 85.81 291 HIS A CA 1
ATOM 2334 C C . HIS A 1 291 ? 12.268 9.995 -25.157 1.00 85.81 291 HIS A C 1
ATOM 2336 O O . HIS A 1 291 ? 12.880 9.718 -24.130 1.00 85.81 291 HIS A O 1
ATOM 2342 N N . PHE A 1 292 ? 11.089 9.448 -25.459 1.00 88.88 292 PHE A N 1
ATOM 2343 C CA . PHE A 1 292 ? 10.425 8.465 -24.609 1.00 88.88 292 PHE A CA 1
ATOM 2344 C C . PHE A 1 292 ? 11.311 7.233 -24.362 1.00 88.88 292 PHE A C 1
ATOM 2346 O O . PHE A 1 292 ? 11.566 6.879 -23.208 1.00 88.88 292 PHE A O 1
ATOM 2353 N N . CYS A 1 293 ? 11.842 6.617 -25.422 1.00 89.19 293 CYS A N 1
ATOM 2354 C CA . CYS A 1 293 ? 12.723 5.452 -25.314 1.00 89.19 293 CYS A CA 1
ATOM 2355 C C . CYS A 1 293 ? 14.022 5.784 -24.563 1.00 89.19 293 CYS A C 1
ATOM 2357 O O . CYS A 1 293 ? 14.395 5.067 -23.631 1.00 89.19 293 CYS A O 1
ATOM 2359 N N . ALA A 1 294 ? 14.673 6.903 -24.897 1.00 89.31 294 ALA A N 1
ATOM 2360 C CA . ALA A 1 294 ? 15.887 7.360 -24.220 1.00 89.31 294 ALA A CA 1
ATOM 2361 C C . ALA A 1 294 ? 15.648 7.622 -22.722 1.00 89.31 294 ALA A C 1
ATOM 2363 O O . ALA A 1 294 ? 16.466 7.258 -21.874 1.00 89.31 294 ALA A O 1
ATOM 2364 N N . SER A 1 295 ? 14.509 8.222 -22.371 1.00 91.00 295 SER A N 1
ATOM 2365 C CA . SER A 1 295 ? 14.123 8.483 -20.983 1.00 91.00 295 SER A CA 1
ATOM 2366 C C . SER A 1 295 ? 13.770 7.216 -20.207 1.00 91.00 295 SER A C 1
ATOM 2368 O O . SER A 1 295 ? 14.059 7.156 -19.012 1.00 91.00 295 SER A O 1
ATOM 2370 N N . MET A 1 296 ? 13.190 6.200 -20.850 1.00 91.69 296 MET A N 1
ATOM 2371 C CA . MET A 1 296 ? 12.901 4.908 -20.215 1.00 91.69 296 MET A CA 1
ATOM 2372 C C . MET A 1 296 ? 14.177 4.115 -19.911 1.00 91.69 296 MET A C 1
ATOM 2374 O O . MET A 1 296 ? 14.295 3.549 -18.819 1.00 91.69 296 MET A O 1
ATOM 2378 N N . ILE A 1 297 ? 15.149 4.128 -20.831 1.00 91.88 297 ILE A N 1
ATOM 2379 C CA . ILE A 1 297 ? 16.479 3.530 -20.625 1.00 91.88 297 ILE A CA 1
ATOM 2380 C C . ILE A 1 297 ? 17.214 4.279 -19.508 1.00 91.88 297 ILE A C 1
ATOM 2382 O O . ILE A 1 297 ? 17.701 3.660 -18.560 1.00 91.88 297 ILE A O 1
ATOM 2386 N N . SER A 1 298 ? 17.218 5.615 -19.556 1.00 92.88 298 SER A N 1
ATOM 2387 C CA . SER A 1 298 ? 17.797 6.443 -18.493 1.00 92.88 298 SER A CA 1
ATOM 2388 C C . SER A 1 298 ? 17.149 6.174 -17.130 1.00 92.88 298 SER A C 1
ATOM 2390 O O . SER A 1 298 ? 17.858 5.999 -16.138 1.00 92.88 298 SER A O 1
ATOM 2392 N N . GLY A 1 299 ? 15.819 6.054 -17.063 1.00 91.75 299 GLY A N 1
ATOM 2393 C CA . GLY A 1 299 ? 15.100 5.724 -15.830 1.00 91.75 299 GLY A CA 1
ATOM 2394 C C . GLY A 1 299 ? 15.498 4.364 -15.247 1.00 91.75 299 GLY A C 1
ATOM 2395 O O . GLY A 1 299 ? 15.595 4.221 -14.025 1.00 91.75 299 GLY A O 1
ATOM 2396 N N . LEU A 1 300 ? 15.793 3.379 -16.101 1.00 93.56 300 LEU A N 1
ATOM 2397 C CA . LEU A 1 300 ? 16.219 2.043 -15.681 1.00 93.56 300 LEU A CA 1
ATOM 2398 C C . LEU A 1 300 ? 17.634 2.074 -15.096 1.00 93.56 300 LEU A C 1
ATOM 2400 O O . LEU A 1 300 ? 17.853 1.577 -13.990 1.00 93.56 300 LEU A O 1
ATOM 2404 N N . VAL A 1 301 ? 18.572 2.726 -15.789 1.00 92.62 301 VAL A N 1
ATOM 2405 C CA . VAL A 1 301 ? 19.959 2.885 -15.316 1.00 92.62 301 VAL A CA 1
ATOM 2406 C C . VAL A 1 301 ? 20.006 3.706 -14.026 1.00 92.62 301 VAL A C 1
ATOM 2408 O O . VAL A 1 301 ? 20.690 3.337 -13.071 1.00 92.62 301 VAL A O 1
ATOM 2411 N N . THR A 1 302 ? 19.214 4.777 -13.955 1.00 92.06 302 THR A N 1
ATOM 2412 C CA . THR A 1 302 ? 19.097 5.621 -12.757 1.00 92.06 302 THR A CA 1
ATOM 2413 C C . THR A 1 302 ? 18.576 4.821 -11.572 1.00 92.06 302 THR A C 1
ATOM 2415 O O . THR A 1 302 ? 19.145 4.910 -10.489 1.00 92.06 302 THR A O 1
ATOM 2418 N N . THR A 1 303 ? 17.545 3.996 -11.779 1.00 91.31 303 THR A N 1
ATOM 2419 C CA . THR A 1 303 ? 17.012 3.112 -10.732 1.00 91.31 303 THR A CA 1
ATOM 2420 C C . THR A 1 303 ? 18.077 2.133 -10.245 1.00 91.31 303 THR A C 1
ATOM 2422 O O . THR A 1 303 ? 18.299 2.006 -9.042 1.00 91.31 303 THR A O 1
ATOM 2425 N N . ALA A 1 304 ? 18.786 1.474 -11.164 1.00 92.25 304 ALA A N 1
ATOM 2426 C CA . ALA A 1 304 ? 19.827 0.516 -10.807 1.00 92.25 304 ALA A CA 1
ATOM 2427 C C . ALA A 1 304 ? 20.952 1.162 -9.977 1.00 92.25 304 ALA A C 1
ATOM 2429 O O . ALA A 1 304 ? 21.416 0.556 -9.009 1.00 92.25 304 ALA A O 1
ATOM 2430 N N . ALA A 1 305 ? 21.345 2.394 -10.316 1.00 91.06 305 ALA A N 1
ATOM 2431 C CA . ALA A 1 305 ? 22.401 3.133 -9.629 1.00 91.06 305 ALA A CA 1
ATOM 2432 C C . ALA A 1 305 ? 21.950 3.761 -8.296 1.00 91.06 305 ALA A C 1
ATOM 2434 O O . ALA A 1 305 ? 22.735 3.819 -7.348 1.00 91.06 305 ALA A O 1
ATOM 2435 N N . SER A 1 306 ? 20.705 4.239 -8.193 1.00 90.44 306 SER A N 1
ATOM 2436 C CA . SER A 1 306 ? 20.228 4.970 -7.012 1.00 90.44 306 SER A CA 1
ATOM 2437 C C . SER A 1 306 ? 19.792 4.063 -5.864 1.00 90.44 306 SER A C 1
ATOM 2439 O O . SER A 1 306 ? 19.910 4.457 -4.703 1.00 90.44 306 SER A O 1
ATOM 2441 N N . MET A 1 307 ? 19.312 2.851 -6.155 1.00 90.00 307 MET A N 1
ATOM 2442 C CA . MET A 1 307 ? 18.724 1.954 -5.153 1.00 90.00 307 MET A CA 1
ATOM 2443 C C . MET A 1 307 ? 19.644 1.588 -3.974 1.00 90.00 307 MET A C 1
ATOM 2445 O O . MET A 1 307 ? 19.183 1.678 -2.832 1.00 90.00 307 MET A O 1
ATOM 2449 N N . PRO A 1 308 ? 20.940 1.266 -4.167 1.00 89.50 308 PRO A N 1
ATOM 2450 C CA . PRO A 1 308 ? 21.844 1.020 -3.041 1.00 89.50 308 PRO A CA 1
ATOM 2451 C C . PRO A 1 308 ? 21.963 2.231 -2.106 1.00 89.50 308 PRO A C 1
ATOM 2453 O O . PRO A 1 308 ? 21.977 2.092 -0.881 1.00 89.50 308 PRO A O 1
ATOM 2456 N N . VAL A 1 309 ? 21.989 3.438 -2.677 1.00 89.12 309 VAL A N 1
ATOM 2457 C CA . VAL A 1 309 ? 22.065 4.692 -1.917 1.00 89.12 309 VAL A CA 1
ATOM 2458 C C . VAL A 1 309 ? 20.743 4.976 -1.202 1.00 89.12 309 VAL A C 1
ATOM 2460 O O . VAL A 1 309 ? 20.750 5.408 -0.048 1.00 89.12 309 VAL A O 1
ATOM 2463 N N . ASP A 1 310 ? 19.612 4.680 -1.844 1.00 88.62 310 ASP A N 1
ATOM 2464 C CA . ASP A 1 310 ? 18.272 4.813 -1.265 1.00 88.62 310 ASP A CA 1
ATOM 2465 C C . ASP A 1 310 ? 18.080 3.877 -0.054 1.00 88.62 310 ASP A C 1
ATOM 2467 O O . ASP A 1 310 ? 17.521 4.285 0.971 1.00 88.62 310 ASP A O 1
ATOM 2471 N N . ILE A 1 311 ? 18.607 2.652 -0.106 1.00 86.19 311 ILE A N 1
ATOM 2472 C CA . ILE A 1 311 ? 18.568 1.717 1.030 1.00 86.19 311 ILE A CA 1
ATOM 2473 C C . ILE A 1 311 ? 19.447 2.205 2.178 1.00 86.19 311 ILE A C 1
ATOM 2475 O O . ILE A 1 311 ? 18.997 2.228 3.323 1.00 86.19 311 ILE A O 1
ATOM 2479 N N . VAL A 1 312 ? 20.670 2.661 1.897 1.00 86.69 312 VAL A N 1
ATOM 2480 C CA . VAL A 1 312 ? 21.537 3.226 2.943 1.00 86.69 312 VAL A CA 1
ATOM 2481 C C . VAL A 1 312 ? 20.868 4.440 3.592 1.00 86.69 312 VAL A C 1
ATOM 2483 O O . VAL A 1 312 ? 20.822 4.538 4.819 1.00 86.69 312 VAL A O 1
ATOM 2486 N N . LYS A 1 313 ? 20.280 5.334 2.789 1.00 86.19 313 LYS A N 1
ATOM 2487 C CA . LYS A 1 313 ? 19.541 6.501 3.281 1.00 86.19 313 LYS A CA 1
ATOM 2488 C C . LYS A 1 313 ? 18.394 6.097 4.208 1.00 86.19 313 LYS A C 1
ATOM 2490 O O . LYS A 1 313 ? 18.309 6.618 5.317 1.00 86.19 313 LYS A O 1
ATOM 2495 N N . THR A 1 314 ? 17.524 5.188 3.774 1.00 85.38 314 THR A N 1
ATOM 2496 C CA . THR A 1 314 ? 16.338 4.790 4.551 1.00 85.38 314 THR A CA 1
ATOM 2497 C C . THR A 1 314 ? 16.709 4.055 5.836 1.00 85.38 314 THR A C 1
ATOM 2499 O O . THR A 1 314 ? 16.099 4.308 6.872 1.00 85.38 314 THR A O 1
ATOM 2502 N N . ARG A 1 315 ? 17.749 3.213 5.820 1.00 83.25 315 ARG A N 1
ATOM 2503 C CA . ARG A 1 315 ? 18.266 2.532 7.019 1.00 83.25 315 ARG A CA 1
ATOM 2504 C C . ARG A 1 315 ? 18.879 3.507 8.029 1.00 83.25 315 ARG A C 1
ATOM 2506 O O . ARG A 1 315 ? 18.639 3.346 9.217 1.00 83.25 315 ARG A O 1
ATOM 2513 N N . ILE A 1 316 ? 19.600 4.537 7.575 1.00 82.50 316 ILE A N 1
ATOM 2514 C CA . ILE A 1 316 ? 20.130 5.595 8.457 1.00 82.50 316 ILE A CA 1
ATOM 2515 C C . ILE A 1 316 ? 18.999 6.469 9.013 1.00 82.50 316 ILE A C 1
ATOM 2517 O O . ILE A 1 316 ? 19.015 6.810 10.189 1.00 82.50 316 ILE A O 1
ATOM 2521 N N . GLN A 1 317 ? 18.010 6.841 8.198 1.00 79.38 317 GLN A N 1
ATOM 2522 C CA . GLN A 1 317 ? 16.896 7.688 8.650 1.00 79.38 317 GLN A CA 1
ATOM 2523 C C . GLN A 1 317 ? 15.955 6.964 9.623 1.00 79.38 317 GLN A C 1
ATOM 2525 O O . GLN A 1 317 ? 15.393 7.598 10.513 1.00 79.38 317 GLN A O 1
ATOM 2530 N N . ASN A 1 318 ? 15.823 5.643 9.479 1.00 76.56 318 ASN A N 1
ATOM 2531 C CA . ASN A 1 318 ? 15.014 4.794 10.353 1.00 76.56 318 ASN A CA 1
ATOM 2532 C C . ASN A 1 318 ? 15.831 4.091 11.450 1.00 76.56 318 ASN A C 1
ATOM 2534 O O . ASN A 1 318 ? 15.305 3.188 12.104 1.00 76.56 318 ASN A O 1
ATOM 2538 N N . MET A 1 319 ? 17.100 4.464 11.653 1.00 72.25 319 MET A N 1
ATOM 2539 C CA . MET A 1 319 ? 17.934 3.836 12.679 1.00 72.25 319 MET A CA 1
ATOM 2540 C C . MET A 1 319 ? 17.397 4.142 14.079 1.00 72.25 319 MET A C 1
ATOM 2542 O O . MET A 1 319 ? 16.946 5.258 14.357 1.00 72.25 319 MET A O 1
ATOM 2546 N N . LYS A 1 320 ? 17.467 3.155 14.972 1.00 67.44 320 LYS A N 1
ATOM 2547 C CA . LYS A 1 320 ? 17.104 3.334 16.380 1.00 67.44 320 LYS A CA 1
ATOM 2548 C C . LYS A 1 320 ? 18.342 3.702 17.197 1.00 67.44 320 LYS A C 1
ATOM 2550 O O . LYS A 1 320 ? 19.458 3.281 16.893 1.00 67.44 320 LYS A O 1
ATOM 2555 N N . MET A 1 321 ? 18.136 4.501 18.239 1.00 65.56 321 MET A N 1
ATOM 2556 C CA . MET A 1 321 ? 19.154 4.760 19.255 1.00 65.56 321 MET A CA 1
ATOM 2557 C C . MET A 1 321 ? 19.009 3.672 20.320 1.00 65.56 321 MET A C 1
ATOM 2559 O O . MET A 1 321 ? 18.006 3.646 21.029 1.00 65.56 321 MET A O 1
ATOM 2563 N N . ILE A 1 322 ? 19.968 2.751 20.391 1.00 58.03 322 ILE A N 1
ATOM 2564 C CA . ILE A 1 322 ? 19.996 1.672 21.389 1.00 58.03 322 ILE A CA 1
ATOM 2565 C C . ILE A 1 322 ? 21.076 2.055 22.404 1.00 58.03 322 ILE A C 1
ATOM 2567 O O . ILE A 1 322 ? 22.220 2.299 22.021 1.00 58.03 322 ILE A O 1
ATOM 2571 N N . ASP A 1 323 ? 20.705 2.190 23.678 1.00 51.06 323 ASP A N 1
ATOM 2572 C CA . ASP A 1 323 ? 21.620 2.546 24.778 1.00 51.06 323 ASP A CA 1
ATOM 2573 C C . ASP A 1 323 ? 22.465 3.809 24.517 1.00 51.06 323 ASP A C 1
ATOM 2575 O O . ASP A 1 323 ? 23.674 3.853 24.754 1.00 51.06 323 ASP A O 1
ATOM 2579 N N . GLY A 1 324 ? 21.835 4.847 23.952 1.00 62.06 324 GLY A N 1
ATOM 2580 C CA . GLY A 1 324 ? 22.492 6.126 23.649 1.00 62.06 324 GLY A CA 1
ATOM 2581 C C . GLY A 1 324 ? 23.518 6.069 22.509 1.00 62.06 324 GLY A C 1
ATOM 2582 O O . GLY A 1 324 ? 24.164 7.079 22.223 1.00 62.06 324 GLY A O 1
ATOM 2583 N N . LYS A 1 325 ? 23.661 4.926 21.825 1.00 63.97 325 LYS A N 1
ATOM 2584 C CA . LYS A 1 325 ? 24.540 4.753 20.664 1.00 63.97 325 LYS A CA 1
ATOM 2585 C C . LYS A 1 325 ? 23.709 4.513 19.396 1.00 63.97 325 LYS A C 1
ATOM 2587 O O . LYS A 1 325 ? 22.716 3.784 19.432 1.00 63.97 325 LYS A O 1
ATOM 2592 N N . PRO A 1 326 ? 24.088 5.121 18.260 1.00 67.88 326 PRO A N 1
ATOM 2593 C CA . PRO A 1 326 ? 23.422 4.848 16.994 1.00 67.88 326 PRO A CA 1
ATOM 2594 C C . PRO A 1 326 ? 23.705 3.406 16.548 1.00 67.88 326 PRO A C 1
ATOM 2596 O O . PRO A 1 326 ? 24.838 2.934 16.652 1.00 67.88 326 PRO A O 1
ATOM 2599 N N . GLU A 1 327 ? 22.686 2.721 16.017 1.00 70.31 327 GLU A N 1
ATOM 2600 C CA . GLU A 1 327 ? 22.787 1.346 15.486 1.00 70.31 327 GLU A CA 1
ATOM 2601 C C . GLU A 1 327 ? 23.850 1.204 14.372 1.00 70.31 327 GLU A C 1
ATOM 2603 O O . GLU A 1 327 ? 24.442 0.132 14.187 1.00 70.31 327 GLU A O 1
ATOM 2608 N N . TYR A 1 328 ? 24.120 2.303 13.657 1.00 74.00 328 TYR A N 1
ATOM 2609 C CA . TYR A 1 328 ? 25.119 2.408 12.596 1.00 74.00 328 TYR A CA 1
ATOM 2610 C C . TYR A 1 328 ? 25.940 3.686 12.760 1.00 74.00 328 TYR A C 1
ATOM 2612 O O . TYR A 1 328 ? 25.376 4.763 12.962 1.00 74.00 328 TYR A O 1
ATOM 2620 N N . LYS A 1 329 ? 27.268 3.597 12.625 1.00 68.06 329 LYS A N 1
ATOM 2621 C CA . LYS A 1 329 ? 28.143 4.781 12.687 1.00 68.06 329 LYS A CA 1
ATOM 2622 C C . LYS A 1 329 ? 28.254 5.477 11.335 1.00 68.06 329 LYS A C 1
ATOM 2624 O O . LYS A 1 329 ? 28.246 6.700 11.280 1.00 68.06 329 LYS A O 1
ATOM 2629 N N . ASN A 1 330 ? 28.330 4.694 10.256 1.00 76.88 330 ASN A N 1
ATOM 2630 C CA . ASN A 1 330 ? 28.581 5.173 8.896 1.00 76.88 330 ASN A CA 1
ATOM 2631 C C . ASN A 1 330 ? 27.680 4.473 7.868 1.00 76.88 330 ASN A C 1
ATOM 2633 O O . ASN A 1 330 ? 27.303 3.316 8.041 1.00 76.88 330 ASN A O 1
ATOM 2637 N N . GLY A 1 331 ? 27.419 5.128 6.731 1.00 79.38 331 GLY A N 1
ATOM 2638 C CA . GLY A 1 331 ? 26.662 4.515 5.629 1.00 79.38 331 GLY A CA 1
ATOM 2639 C C . GLY A 1 331 ? 27.344 3.303 4.987 1.00 79.38 331 GLY A C 1
ATOM 2640 O O . GLY A 1 331 ? 26.662 2.389 4.534 1.00 79.38 331 GLY A O 1
ATOM 2641 N N . LEU A 1 332 ? 28.678 3.237 5.020 1.00 82.94 332 LEU A N 1
ATOM 2642 C CA . LEU A 1 332 ? 29.425 2.058 4.565 1.00 82.94 332 LEU A CA 1
ATOM 2643 C C . LEU A 1 332 ? 29.215 0.848 5.484 1.00 82.94 332 LEU A C 1
ATOM 2645 O O . LEU A 1 332 ? 29.129 -0.278 5.006 1.00 82.94 332 LEU A O 1
ATOM 2649 N N . GLU A 1 333 ? 29.073 1.075 6.792 1.00 83.94 333 GLU A N 1
ATOM 2650 C CA . GLU A 1 333 ? 28.780 0.006 7.753 1.00 83.94 333 GLU A CA 1
ATOM 2651 C C . GLU A 1 333 ? 27.386 -0.583 7.507 1.00 83.94 333 GLU A C 1
ATOM 2653 O O . GLU A 1 333 ? 27.215 -1.802 7.537 1.00 83.94 333 GLU A O 1
ATOM 2658 N N . VAL A 1 334 ? 26.404 0.273 7.196 1.00 84.19 334 VAL A N 1
ATOM 2659 C CA . VAL A 1 334 ? 25.059 -0.155 6.784 1.00 84.19 334 VAL A CA 1
ATOM 2660 C C . VAL A 1 334 ? 25.146 -1.050 5.552 1.00 84.19 334 VAL A C 1
ATOM 2662 O O . VAL A 1 334 ? 24.588 -2.143 5.559 1.00 84.19 334 VAL A O 1
ATOM 2665 N N . LEU A 1 335 ? 25.870 -0.617 4.515 1.00 85.62 335 LEU A N 1
ATOM 2666 C CA . LEU A 1 335 ? 25.997 -1.367 3.266 1.00 85.62 335 LEU A CA 1
ATOM 2667 C C . LEU A 1 335 ? 26.618 -2.753 3.502 1.00 85.62 335 LEU A C 1
ATOM 2669 O O . LEU A 1 335 ? 26.043 -3.759 3.091 1.00 85.62 335 LEU A O 1
ATOM 2673 N N . VAL A 1 336 ? 27.744 -2.819 4.222 1.00 86.81 336 VAL A N 1
ATOM 2674 C CA . VAL A 1 336 ? 28.429 -4.085 4.536 1.00 86.81 336 VAL A CA 1
ATOM 2675 C C . VAL A 1 336 ? 27.536 -5.006 5.370 1.00 86.81 336 VAL A C 1
ATOM 2677 O O . VAL A 1 336 ? 27.433 -6.196 5.071 1.00 86.81 336 VAL A O 1
ATOM 2680 N N . ARG A 1 337 ? 26.841 -4.476 6.387 1.00 84.75 337 ARG A N 1
ATOM 2681 C CA . ARG A 1 337 ? 25.965 -5.285 7.249 1.00 84.75 337 ARG A CA 1
ATOM 2682 C C . ARG A 1 337 ? 24.737 -5.802 6.494 1.00 84.75 337 ARG A C 1
ATOM 2684 O O . ARG A 1 337 ? 24.346 -6.945 6.715 1.00 84.75 337 ARG A O 1
ATOM 2691 N N . VAL A 1 338 ? 24.149 -5.001 5.603 1.00 85.56 338 VAL A N 1
ATOM 2692 C CA . VAL A 1 338 ? 23.009 -5.417 4.766 1.00 85.56 338 VAL A CA 1
ATOM 2693 C C . VAL A 1 338 ? 23.433 -6.506 3.786 1.00 85.56 338 VAL A C 1
ATOM 2695 O O . VAL A 1 338 ? 22.782 -7.547 3.733 1.00 85.56 338 VAL A O 1
ATOM 2698 N N . VAL A 1 339 ? 24.549 -6.324 3.075 1.00 88.69 339 VAL A N 1
ATOM 2699 C CA . VAL A 1 339 ? 25.057 -7.334 2.131 1.00 88.69 339 VAL A CA 1
ATOM 2700 C C . VAL A 1 339 ? 25.418 -8.634 2.854 1.00 88.69 339 VAL A C 1
ATOM 2702 O O . VAL A 1 339 ? 25.099 -9.710 2.355 1.00 88.69 339 VAL A O 1
ATOM 2705 N N . GLY A 1 340 ? 26.017 -8.549 4.046 1.00 85.56 340 GLY A N 1
ATOM 2706 C CA . GLY A 1 340 ? 26.388 -9.722 4.839 1.00 85.56 340 GLY A CA 1
ATOM 2707 C C . GLY A 1 340 ? 25.207 -10.482 5.455 1.00 85.56 340 GLY A C 1
ATOM 2708 O O . GLY A 1 340 ? 25.277 -11.700 5.571 1.00 85.56 340 GLY A O 1
ATOM 2709 N N . LYS A 1 341 ? 24.125 -9.795 5.854 1.00 85.44 341 LYS A N 1
ATOM 2710 C CA . LYS A 1 341 ? 22.961 -10.432 6.504 1.00 85.44 341 LYS A CA 1
ATOM 2711 C C . LYS A 1 341 ? 21.847 -10.828 5.538 1.00 85.44 341 LYS A C 1
ATOM 2713 O O . LYS A 1 341 ? 21.220 -11.861 5.730 1.00 85.44 341 LYS A O 1
ATOM 2718 N N . GLU A 1 342 ? 21.554 -9.987 4.552 1.00 81.50 342 GLU A N 1
ATOM 2719 C CA . GLU A 1 342 ? 20.396 -10.145 3.662 1.00 81.50 342 GLU A CA 1
ATOM 2720 C C . GLU A 1 342 ? 20.791 -10.570 2.236 1.00 81.50 342 GLU A C 1
ATOM 2722 O O . GLU A 1 342 ? 19.918 -10.903 1.433 1.00 81.50 342 GLU A O 1
ATOM 2727 N N . GLY A 1 343 ? 22.091 -10.561 1.923 1.00 86.31 343 GLY A N 1
ATOM 2728 C CA . GLY A 1 343 ? 22.642 -10.883 0.610 1.00 86.31 343 GLY A CA 1
ATOM 2729 C C . GLY A 1 343 ? 22.757 -9.675 -0.327 1.00 86.31 343 GLY A C 1
ATOM 2730 O O . GLY A 1 343 ? 22.119 -8.637 -0.144 1.00 86.31 343 GLY A O 1
ATOM 2731 N N . PHE A 1 344 ? 23.568 -9.825 -1.379 1.00 84.12 344 PHE A N 1
ATOM 2732 C CA . PHE A 1 344 ? 23.854 -8.764 -2.355 1.00 84.12 344 PHE A CA 1
ATOM 2733 C C . PHE A 1 344 ? 22.595 -8.244 -3.074 1.00 84.12 344 PHE A C 1
ATOM 2735 O O . PHE A 1 344 ? 22.401 -7.036 -3.192 1.00 84.12 344 PHE A O 1
ATOM 2742 N N . PHE A 1 345 ? 21.683 -9.139 -3.470 1.00 85.06 345 PHE A N 1
ATOM 2743 C CA . PHE A 1 345 ? 20.430 -8.764 -4.139 1.00 85.06 345 PHE A CA 1
ATOM 2744 C C . PHE A 1 345 ? 19.441 -8.013 -3.238 1.00 85.06 345 PHE A C 1
ATOM 2746 O O . PHE A 1 345 ? 18.491 -7.416 -3.746 1.00 85.06 345 PHE A O 1
ATOM 2753 N N . SER A 1 346 ? 19.664 -7.971 -1.917 1.00 84.31 346 SER A N 1
ATOM 2754 C CA . SER A 1 346 ? 18.808 -7.184 -1.023 1.00 84.31 346 SER A CA 1
ATOM 2755 C C . SER A 1 346 ? 18.863 -5.686 -1.343 1.00 84.31 346 SER A C 1
ATOM 2757 O O . SER A 1 346 ? 17.881 -4.978 -1.124 1.00 84.31 346 SER A O 1
ATOM 2759 N N . LEU A 1 347 ? 19.961 -5.212 -1.950 1.00 86.56 347 LEU A N 1
ATOM 2760 C CA . LEU A 1 347 ? 20.130 -3.814 -2.359 1.00 86.56 347 LEU A CA 1
ATOM 2761 C C . LEU A 1 347 ? 19.177 -3.367 -3.488 1.00 86.56 347 LEU A C 1
ATOM 2763 O O . LEU A 1 347 ? 19.005 -2.171 -3.709 1.00 86.56 347 LEU A O 1
ATOM 2767 N N . TRP A 1 348 ? 18.536 -4.308 -4.186 1.00 90.75 348 TRP A N 1
ATOM 2768 C CA . TRP A 1 348 ? 17.554 -4.022 -5.238 1.00 90.75 348 TRP A CA 1
ATOM 2769 C C . TRP A 1 348 ? 16.152 -4.548 -4.899 1.00 90.75 348 TRP A C 1
ATOM 2771 O O . TRP A 1 348 ? 15.284 -4.651 -5.770 1.00 90.75 348 TRP A O 1
ATOM 2781 N N . LYS A 1 349 ? 15.876 -4.847 -3.622 1.00 82.38 349 LYS A N 1
ATOM 2782 C CA . LYS A 1 349 ? 14.509 -5.163 -3.186 1.00 82.38 349 LYS A CA 1
ATOM 2783 C C . LYS A 1 349 ? 13.596 -3.958 -3.415 1.00 82.38 349 LYS A C 1
ATOM 2785 O O . LYS A 1 349 ? 13.861 -2.862 -2.933 1.00 82.38 349 LYS A O 1
ATOM 2790 N N . GLY A 1 350 ? 12.508 -4.178 -4.154 1.00 84.75 350 GLY A N 1
ATOM 2791 C CA . GLY A 1 350 ? 11.575 -3.118 -4.547 1.00 84.75 350 GLY A CA 1
ATOM 2792 C C . GLY A 1 350 ? 11.918 -2.418 -5.867 1.00 84.75 350 GLY A C 1
ATOM 2793 O O . GLY A 1 350 ? 11.384 -1.341 -6.123 1.00 84.75 350 GLY A O 1
ATOM 2794 N N . PHE A 1 351 ? 12.760 -3.018 -6.719 1.00 88.56 351 PHE A N 1
ATOM 2795 C CA . PHE A 1 351 ? 13.115 -2.461 -8.033 1.00 88.56 351 PHE A CA 1
ATOM 2796 C C . PHE A 1 351 ? 11.884 -2.161 -8.894 1.00 88.56 351 PHE A C 1
ATOM 2798 O O . PHE A 1 351 ? 11.722 -1.042 -9.369 1.00 88.56 351 PHE A O 1
ATOM 2805 N N . THR A 1 352 ? 10.974 -3.127 -9.037 1.00 87.69 352 THR A N 1
ATOM 2806 C CA . THR A 1 352 ? 9.768 -2.998 -9.869 1.00 87.69 352 THR A CA 1
ATOM 2807 C C . THR A 1 352 ? 8.864 -1.828 -9.460 1.00 87.69 352 THR A C 1
ATOM 2809 O O . THR A 1 352 ? 8.599 -0.979 -10.312 1.00 87.69 352 THR A O 1
ATOM 2812 N N . PRO A 1 353 ? 8.412 -1.701 -8.192 1.00 88.31 353 PRO A N 1
ATOM 2813 C CA . PRO A 1 353 ? 7.574 -0.569 -7.795 1.00 88.31 353 PRO A CA 1
ATOM 2814 C C . PRO A 1 353 ? 8.319 0.771 -7.858 1.00 88.31 353 PRO A C 1
ATOM 2816 O O . PRO A 1 353 ? 7.709 1.800 -8.149 1.00 88.31 353 PRO A O 1
ATOM 2819 N N . TYR A 1 354 ? 9.636 0.784 -7.629 1.00 87.25 354 TYR A N 1
ATOM 2820 C CA . TYR A 1 354 ? 10.423 2.009 -7.752 1.00 87.25 354 TYR A CA 1
ATOM 2821 C C . TYR A 1 354 ? 10.560 2.458 -9.209 1.00 87.25 354 TYR A C 1
ATOM 2823 O O . TYR A 1 354 ? 10.329 3.631 -9.502 1.00 87.25 354 TYR A O 1
ATOM 2831 N N . TYR A 1 355 ? 10.872 1.539 -10.124 1.00 89.81 355 TYR A N 1
ATOM 2832 C CA . TYR A 1 355 ? 10.973 1.820 -11.554 1.00 89.81 355 TYR A CA 1
ATOM 2833 C C . TYR A 1 355 ? 9.626 2.240 -12.146 1.00 89.81 355 TYR A C 1
ATOM 2835 O O . TYR A 1 355 ? 9.566 3.227 -12.872 1.00 89.81 355 TYR A O 1
ATOM 2843 N N . ALA A 1 356 ? 8.532 1.570 -11.770 1.00 89.62 356 ALA A N 1
ATOM 2844 C CA . ALA A 1 356 ? 7.182 1.934 -12.204 1.00 89.62 356 ALA A CA 1
ATOM 2845 C C . ALA A 1 356 ? 6.805 3.377 -11.825 1.00 89.62 356 ALA A C 1
ATOM 2847 O O . ALA A 1 356 ? 6.039 4.024 -12.533 1.00 89.62 356 ALA A O 1
ATOM 2848 N N . ARG A 1 357 ? 7.369 3.904 -10.732 1.00 87.38 357 ARG A N 1
ATOM 2849 C CA . ARG A 1 357 ? 7.217 5.306 -10.328 1.00 87.38 357 ARG A CA 1
ATOM 2850 C C . ARG A 1 357 ? 8.221 6.228 -11.026 1.00 87.38 357 ARG A C 1
ATOM 2852 O O . ARG A 1 357 ? 7.851 7.319 -11.451 1.00 87.38 357 ARG A O 1
ATOM 2859 N N . LEU A 1 358 ? 9.493 5.831 -11.093 1.00 85.88 358 LEU A N 1
ATOM 2860 C CA . LEU A 1 358 ? 10.567 6.692 -11.589 1.00 85.88 358 LEU A CA 1
ATOM 2861 C C . LEU A 1 358 ? 10.548 6.831 -13.116 1.00 85.88 358 LEU A C 1
ATOM 2863 O O . LEU A 1 358 ? 10.759 7.933 -13.604 1.00 85.88 358 LEU A O 1
ATOM 2867 N N . GLY A 1 359 ? 10.247 5.765 -13.859 1.00 86.94 359 GLY A N 1
ATOM 2868 C CA . GLY A 1 359 ? 10.218 5.764 -15.326 1.00 86.94 359 GLY A CA 1
ATOM 2869 C C . GLY A 1 359 ? 9.267 6.811 -15.918 1.00 86.94 359 GLY A C 1
ATOM 2870 O O . GLY A 1 359 ? 9.715 7.673 -16.674 1.00 86.94 359 GLY A O 1
ATOM 2871 N N . PRO A 1 360 ? 7.975 6.834 -15.538 1.00 89.12 360 PRO A N 1
ATOM 2872 C CA . PRO A 1 360 ? 7.049 7.862 -16.015 1.00 89.12 360 PRO A CA 1
ATOM 2873 C C . PRO A 1 360 ? 7.482 9.276 -15.614 1.00 89.12 360 PRO A C 1
ATOM 2875 O O . PRO A 1 360 ? 7.367 10.212 -16.402 1.00 89.12 360 PRO A O 1
ATOM 2878 N N . HIS A 1 361 ? 8.032 9.432 -14.407 1.00 88.06 361 HIS A N 1
ATOM 2879 C CA . HIS A 1 361 ? 8.543 10.716 -13.941 1.00 88.06 361 HIS A CA 1
ATOM 2880 C C . HIS A 1 361 ? 9.707 11.213 -14.812 1.00 88.06 361 HIS A C 1
ATOM 2882 O O . HIS A 1 361 ? 9.702 12.371 -15.228 1.00 88.06 361 HIS A O 1
ATOM 2888 N N . THR A 1 362 ? 10.691 10.362 -15.124 1.00 87.94 362 THR A N 1
ATOM 2889 C CA . THR A 1 362 ? 11.842 10.747 -15.958 1.00 87.94 362 THR A CA 1
ATOM 2890 C C . THR A 1 362 ? 11.427 11.070 -17.387 1.00 87.94 362 THR A C 1
ATOM 2892 O O . THR A 1 362 ? 11.914 12.055 -17.939 1.00 87.94 362 THR A O 1
ATOM 2895 N N . VAL A 1 363 ? 10.498 10.301 -17.961 1.00 90.06 363 VAL A N 1
ATOM 2896 C CA . VAL A 1 363 ? 9.914 10.570 -19.286 1.00 90.06 363 VAL A CA 1
ATOM 2897 C C . VAL A 1 363 ? 9.286 11.959 -19.332 1.00 90.06 363 VAL A C 1
ATOM 2899 O O . VAL A 1 363 ? 9.631 12.759 -20.200 1.00 90.06 363 VAL A O 1
ATOM 2902 N N . LEU A 1 364 ? 8.416 12.281 -18.371 1.00 89.81 364 LEU A N 1
ATOM 2903 C CA . LEU A 1 364 ? 7.775 13.593 -18.318 1.00 89.81 364 LEU A CA 1
ATOM 2904 C C . LEU A 1 364 ? 8.807 14.716 -18.174 1.00 89.81 364 LEU A C 1
ATOM 2906 O O . LEU A 1 364 ? 8.759 15.678 -18.935 1.00 89.81 364 LEU A O 1
ATOM 2910 N N . THR A 1 365 ? 9.770 14.585 -17.253 1.00 89.12 365 THR A N 1
ATOM 2911 C CA . THR A 1 365 ? 10.808 15.611 -17.042 1.00 89.12 365 THR A CA 1
ATOM 2912 C C . THR A 1 365 ? 11.570 15.929 -18.329 1.00 89.12 365 THR A C 1
ATOM 2914 O O . THR A 1 365 ? 11.745 17.101 -18.655 1.00 89.12 365 THR A O 1
ATOM 2917 N N . PHE A 1 366 ? 12.010 14.912 -19.072 1.00 86.56 366 PHE A N 1
ATOM 2918 C CA . PHE A 1 366 ? 12.807 15.131 -20.279 1.00 86.56 366 PHE A CA 1
ATOM 2919 C C . PHE A 1 366 ? 11.982 15.607 -21.472 1.00 86.56 366 PHE A C 1
ATOM 2921 O O . PHE A 1 366 ? 12.461 16.459 -22.218 1.00 86.56 366 PHE A O 1
ATOM 2928 N N . ILE A 1 367 ? 10.740 15.136 -21.626 1.00 87.56 367 ILE A N 1
ATOM 2929 C CA . ILE A 1 367 ? 9.834 15.666 -22.652 1.00 87.56 367 ILE A CA 1
ATOM 2930 C C . ILE A 1 367 ? 9.583 17.156 -22.403 1.00 87.56 367 ILE A C 1
ATOM 2932 O O . ILE A 1 367 ? 9.734 17.955 -23.325 1.00 87.56 367 ILE A O 1
ATOM 2936 N N . PHE A 1 368 ? 9.265 17.553 -21.166 1.00 89.38 368 PHE A N 1
ATOM 2937 C CA . PHE A 1 368 ? 9.072 18.968 -20.838 1.00 89.38 368 PHE A CA 1
ATOM 2938 C C . PHE A 1 368 ? 10.338 19.789 -21.068 1.00 89.38 368 PHE A C 1
ATOM 2940 O O . PHE A 1 368 ? 10.260 20.866 -21.654 1.00 89.38 368 PHE A O 1
ATOM 2947 N N . LEU A 1 369 ? 11.500 19.276 -20.660 1.00 86.50 369 LEU A N 1
ATOM 2948 C CA . LEU A 1 369 ? 12.778 19.954 -20.856 1.00 86.50 369 LEU A CA 1
ATOM 2949 C C . LEU A 1 369 ? 13.086 20.186 -22.343 1.00 86.50 369 LEU A C 1
ATOM 2951 O O . LEU A 1 369 ? 13.528 21.272 -22.708 1.00 86.50 369 LEU A O 1
ATOM 2955 N N . GLU A 1 370 ? 12.812 19.212 -23.212 1.00 83.50 370 GLU A N 1
ATOM 2956 C CA . GLU A 1 370 ? 13.024 19.363 -24.655 1.00 83.50 370 GLU A CA 1
ATOM 2957 C C . GLU A 1 370 ? 12.014 20.335 -25.284 1.00 83.50 370 GLU A C 1
ATOM 2959 O O . GLU A 1 370 ? 12.408 21.204 -26.060 1.00 83.50 370 GLU A O 1
ATOM 2964 N N . GLN A 1 371 ? 10.729 20.267 -24.910 1.00 85.94 371 GLN A N 1
ATOM 2965 C CA . GLN A 1 371 ? 9.733 21.232 -25.396 1.00 85.94 371 GLN A CA 1
ATOM 2966 C C . GLN A 1 371 ? 10.077 22.661 -24.963 1.00 85.94 371 GLN A C 1
ATOM 2968 O O . GLN A 1 371 ? 10.018 23.583 -25.776 1.00 85.94 371 GLN A O 1
ATOM 2973 N N . MET A 1 372 ? 10.500 22.847 -23.711 1.00 87.19 372 MET A N 1
ATOM 2974 C CA . MET A 1 372 ? 10.962 24.143 -23.217 1.00 87.19 372 MET A CA 1
ATOM 2975 C C . MET A 1 372 ? 12.209 24.623 -23.957 1.00 87.19 372 MET A C 1
ATOM 2977 O O . MET A 1 372 ? 12.258 25.784 -24.348 1.00 87.19 372 MET A O 1
ATOM 2981 N N . ASN A 1 373 ? 13.190 23.751 -24.199 1.00 85.50 373 ASN A N 1
ATOM 2982 C CA . ASN A 1 373 ? 14.387 24.110 -24.960 1.00 85.50 373 ASN A CA 1
ATOM 2983 C C . ASN A 1 373 ? 14.059 24.486 -26.408 1.00 85.50 373 ASN A C 1
ATOM 2985 O O . ASN A 1 373 ? 14.654 25.421 -26.942 1.00 85.50 373 ASN A O 1
ATOM 2989 N N . ARG A 1 374 ? 13.111 23.792 -27.045 1.00 83.75 374 ARG A N 1
ATOM 2990 C CA . ARG A 1 374 ? 12.655 24.115 -28.401 1.00 83.75 374 ARG A CA 1
ATOM 2991 C C . ARG A 1 374 ? 11.976 25.479 -28.445 1.00 83.75 374 ARG A C 1
ATOM 2993 O O . ARG A 1 374 ? 12.354 26.309 -29.261 1.00 83.75 374 ARG A O 1
ATOM 3000 N N . LEU A 1 375 ? 11.043 25.730 -27.526 1.00 85.75 375 LEU A N 1
ATOM 3001 C CA . LEU A 1 375 ? 10.387 27.032 -27.385 1.00 85.75 375 LEU A CA 1
ATOM 3002 C C . LEU A 1 375 ? 11.404 28.140 -27.105 1.00 85.75 375 LEU A C 1
ATOM 3004 O O . LEU A 1 375 ? 11.347 29.196 -27.722 1.00 85.75 375 LEU A O 1
ATOM 3008 N N . TYR A 1 376 ? 12.367 27.894 -26.219 1.00 88.00 376 TYR A N 1
ATOM 3009 C CA . TYR A 1 376 ? 13.422 28.854 -25.914 1.00 88.00 376 TYR A CA 1
ATOM 3010 C C . TYR A 1 376 ? 14.262 29.196 -27.151 1.00 88.00 376 TYR A C 1
ATOM 3012 O O . TYR A 1 376 ? 14.518 30.371 -27.406 1.00 88.00 376 TYR A O 1
ATOM 3020 N N . LYS A 1 377 ? 14.636 28.198 -27.961 1.00 84.81 377 LYS A N 1
ATOM 3021 C CA . LYS A 1 377 ? 15.361 28.432 -29.218 1.00 84.81 377 LYS A CA 1
ATOM 3022 C C . LYS A 1 377 ? 14.554 29.287 -30.193 1.00 84.81 377 LYS A C 1
ATOM 3024 O O . LYS A 1 377 ? 15.063 30.296 -30.662 1.00 84.81 377 LYS A O 1
ATOM 3029 N N . THR A 1 378 ? 13.282 28.952 -30.398 1.00 84.69 378 THR A N 1
ATOM 3030 C CA . THR A 1 378 ? 12.418 29.671 -31.343 1.00 84.69 378 THR A CA 1
ATOM 3031 C C . THR A 1 378 ? 12.081 31.094 -30.891 1.00 84.69 378 THR A C 1
ATOM 3033 O O . THR A 1 378 ? 12.080 31.996 -31.713 1.00 84.69 378 THR A O 1
ATOM 3036 N N . TYR A 1 379 ? 11.790 31.322 -29.606 1.00 84.50 379 TYR A N 1
ATOM 3037 C CA . TYR A 1 379 ? 11.302 32.627 -29.130 1.00 84.50 379 TYR A CA 1
ATOM 3038 C C . TYR A 1 379 ? 12.392 33.570 -28.614 1.00 84.50 379 TYR A C 1
ATOM 3040 O O . TYR A 1 379 ? 12.172 34.778 -28.589 1.00 84.50 379 TYR A O 1
ATOM 3048 N N . VAL A 1 380 ? 13.525 33.044 -28.137 1.00 82.50 380 VAL A N 1
ATOM 3049 C CA . VAL A 1 380 ? 14.579 33.859 -27.504 1.00 82.50 380 VAL A CA 1
ATOM 3050 C C . VAL A 1 380 ? 15.839 33.922 -28.355 1.00 82.50 380 VAL A C 1
ATOM 3052 O O . VAL A 1 380 ? 16.472 34.972 -28.409 1.00 82.50 380 VAL A O 1
ATOM 3055 N N . LEU A 1 381 ? 16.221 32.814 -28.995 1.00 77.75 381 LEU A N 1
ATOM 3056 C CA . LEU A 1 381 ? 17.436 32.761 -29.811 1.00 77.75 381 LEU A CA 1
ATOM 3057 C C . LEU A 1 381 ? 17.178 33.059 -31.296 1.00 77.75 381 LEU A C 1
ATOM 3059 O O . LEU A 1 381 ? 18.141 33.372 -31.985 1.00 77.75 381 LEU A O 1
ATOM 3063 N N . ASP A 1 382 ? 15.922 33.011 -31.757 1.00 63.56 382 ASP A N 1
ATOM 3064 C CA . ASP A 1 382 ? 15.503 33.224 -33.158 1.00 63.56 382 ASP A CA 1
ATOM 3065 C C . ASP A 1 382 ? 16.304 32.352 -34.157 1.00 63.56 382 ASP A C 1
ATOM 3067 O O . ASP A 1 382 ? 16.660 32.780 -35.257 1.00 63.56 382 ASP A O 1
ATOM 3071 N N . VAL A 1 383 ? 16.631 31.119 -33.729 1.00 56.41 383 VAL A N 1
ATOM 3072 C CA . VAL A 1 383 ? 17.312 30.066 -34.515 1.00 56.41 383 VAL A CA 1
ATOM 3073 C C . VAL A 1 383 ? 16.403 28.862 -34.705 1.00 56.41 383 VAL A C 1
ATOM 3075 O O . VAL A 1 383 ? 15.798 28.408 -33.701 1.00 56.41 383 VAL A O 1
#

Sequence (383 aa):
MSPSKLMLCFVVLSVPQVEVDSGVESVQLPFKTTLHLPEDAKVEWKDKGSRMIYVHQNGSEQPEEQHQAYRDRTKMNEDLLKTGDLSLTLKYPTDGDNRTYTCTVYSREGNILLKRQVQLKVRVCQVEVDSGVECVQLPFKSTENLPEDAKVEWKDVRSRTVHVYKNGSDQPEEQHQVYRDRTKMNEDLLRTGDLSLTLKHPTDWDSDDFICVFLTVCVSRLPVDQRRGYKNVFNALFRITKEEGVTTLWRGCIPTMARAVVVNAAQLASYSQSKQALLDSGYFRDDILCHFCASMISGLVTTAASMPVDIVKTRIQNMKMIDGKPEYKNGLEVLVRVVGKEGFFSLWKGFTPYYARLGPHTVLTFIFLEQMNRLYKTYVLDV